Protein AF-A0A1G1F905-F1 (afdb_monomer)

Radius of gyration: 27.49 Å; Cα contacts (8 Å, |Δi|>4): 952; chains: 1; bounding box: 79×51×64 Å

Nearest PDB structures (foldseek):
  6ol1-assembly1_B  TM=7.745E-01  e=3.810E-12  Vibrio cholerae O1 biovar El Tor str. N16961
  5uld-assembly2_D  TM=7.539E-01  e=6.654E-12  Vibrio cholerae O1 biovar El Tor str. N16961
  3pjy-assembly1_A  TM=8.832E-01  e=7.327E-08  Sinorhizobium meliloti
  3m7a-assembly2_B  TM=9.192E-01  e=2.541E-07  Novosphingobium aromaticivorans DSM 12444
  4f35-assembly2_B  TM=6.837E-01  e=1.081E-10  Vibrio cholerae

pLDDT: mean 87.52, std 13.17, range [24.86, 98.5]

Foldseek 3Di:
DVQLVVLLVQLLCLAQPCDDPPDNRYNLNSLQSSLVSCCVVPLDPPVLLVVLFPPLLLLLQQLLLLLLLLCVVQCNVVVLLVVQLVPAFFLLSSLLSLLVVLLQVLLQRPLQSSLLVVLVSLLVQCVLLVADSVLSLLSNLQSLLLSNLQFCNNHSQSVVLCLVLVDQRVNSNVLRVVLSVVLSVLSSVLSCVVPVVRRVDGTRPDRGDDPDDDRNPVSNVLSVVLSVQLSVCSNVSHRSSVSSNVSSVSCVVRNPDPVVSSVVSGPVSVSSSSSSNSSSLVSCVSVCVLVVVVVVLDDQLPDDPLSVLLSLLVQLLVCLQVRNLNSSSSSCVVVCVLNVVDPLNSSSSSQSSSLSCLQWCSSDPSSVSSQVVCVVPDHQDRVNSNSRSNSSSVVSNVVSSVSSVVVVVVCVVPVVPPDPDPPPFWKKWKAAPPDPDDIAIATAPAEAADPVSVVCPCQVPDAADLRYKHKYFDPWFDKDKDAQQRPAAFKKKFFAAPQQFTADIDARHDHNDPDIDISVGTGGMIMIGHGPNVDDGGIGMDIHD

Sequence (545 aa):
MITALIIFIITYLFIGLRQIPRIRIDRPAGALVGAVLMVVFGVLTLDQAFQAIDMRTLLLLLGMMVITVYLRAAGFFELIADRMLSLSRTPLQLMAFIALTSGILSALFVNDTICLIYTPIILQIALRLNVNPVPYLLVLATSSNVGSVMTVTGNPQNMLIAVTSRISYLDFFSALAPVAFIGLAVCIAVVYLAYRRDLGQRAFSARPELPAYRVRKALLLKTLLVSAAVLLGFSFGHPYSLVAAAGATALMLIGRVRTERILNGVDWTLLLFFAGLFIVMHGVEESGLAAAVIARAGDLSQLSPAGQIAGLSLVSFVLSNLVSNVPAVMLLKPLVLSLGGHDILWLALAMSSTLAGNFTLIASVANLIVIQQARQRVQIGFMEYFRVGWLITILTLLLGILALLFQASPATAAEGGRSSSPDAHRSLIVTSTISTSPARYFRAVLLCDTDAVRARGLSGFRPLKRDEAALFTYERPEPAVFWMSTVTFPIDIVFVNEQGIVVRVYRDCRPGSKDLYPSGRPVKWVIETAAGSGIREGDKVTIGR

Mean predicted aligned error: 13.32 Å

Secondary structure (DSSP, 8-state):
-HHHHHHHHHHHHHHHSS-BTTB---HHHHHHHHHHHHHHTTSS-HHHHHHHS-HHHHHHHHHHHHHHHHHHHHTHHHHHHHHHHHH--SHHHHHHHHHHHHHHHHHHH-HHHHHHHHHHHHHHHHHHTTS-SHHHHHHHHHHHHHHHTTSGGGSHHHHHHHHHH---HHHHHHHHHHHHHHHHHHHHHHHHHHTHHHHTSPPPSSPPPPPP----HHHHHHHHHHHHHHHHHHHTT--HHHHHHHHHHHHHHHS-S-HHHHHTTS-HHHHHHHHHHHHHHHHHHHTTHHHHHHHHS--GGGS-HHHHHHHHHHHHHHHHHHH-HHHHHHHHHHHHHHTT--HHHHHHHHHHHHHHTTSSTTT-HHHHHHHHHHTTT----HHHHHHHHHHHHHHHHHHHHHHHHHHHHHHHHHTTTTS--TT---EEEEE-SSS-PPPEEEEEEEEE-SHHHHHHTTTTPPPPPTTEEEEEEEEEEEEEEEE-TT--S-EEEEEE-TTSBEEEEEEEEPTT---EEEEEEEEEEEEEEETT----TTPEEEE--

Structure (mmCIF, N/CA/C/O backbone):
data_AF-A0A1G1F905-F1
#
_entry.id   AF-A0A1G1F905-F1
#
loop_
_atom_site.group_PDB
_atom_site.id
_atom_site.type_symbol
_atom_site.label_atom_id
_atom_site.label_alt_id
_atom_site.label_comp_id
_atom_site.label_asym_id
_atom_site.label_entity_id
_atom_site.label_seq_id
_atom_site.pdbx_PDB_ins_code
_atom_site.Cartn_x
_atom_site.Cartn_y
_atom_site.Cartn_z
_atom_site.occupancy
_atom_site.B_iso_or_equiv
_atom_site.auth_seq_id
_atom_site.auth_comp_id
_atom_site.auth_asym_id
_atom_site.auth_atom_id
_atom_site.pdbx_PDB_model_num
ATOM 1 N N . MET A 1 1 ? 3.607 9.036 -28.006 1.00 84.19 1 MET A N 1
ATOM 2 C CA . MET A 1 1 ? 3.711 9.967 -26.857 1.00 84.19 1 MET A CA 1
ATOM 3 C C . MET A 1 1 ? 2.483 10.870 -26.671 1.00 84.19 1 MET A C 1
ATOM 5 O O . MET A 1 1 ? 1.807 10.705 -25.667 1.00 84.19 1 MET A O 1
ATOM 9 N N . ILE A 1 2 ? 2.147 11.792 -27.591 1.00 90.56 2 ILE A N 1
ATOM 10 C CA . ILE A 1 2 ? 1.043 12.768 -27.388 1.00 90.56 2 ILE A CA 1
ATOM 11 C C . ILE A 1 2 ? -0.315 12.082 -27.162 1.00 90.56 2 ILE A C 1
ATOM 13 O O . ILE A 1 2 ? -1.012 12.414 -26.210 1.00 90.56 2 ILE A O 1
ATOM 17 N N . THR A 1 3 ? -0.662 11.083 -27.978 1.00 91.50 3 THR A N 1
ATOM 18 C CA . THR A 1 3 ? -1.910 10.313 -27.828 1.00 91.50 3 THR A CA 1
ATOM 19 C C . THR A 1 3 ? -2.020 9.659 -26.450 1.00 91.50 3 THR A C 1
ATOM 21 O O . THR A 1 3 ? -3.037 9.801 -25.779 1.00 91.50 3 THR A O 1
ATOM 24 N N . ALA A 1 4 ? -0.943 9.018 -25.985 1.00 90.19 4 ALA A N 1
ATOM 25 C CA . ALA A 1 4 ? -0.883 8.400 -24.662 1.00 90.19 4 ALA A CA 1
ATOM 26 C C . ALA A 1 4 ? -1.035 9.434 -23.536 1.00 90.19 4 ALA A C 1
ATOM 28 O O . ALA A 1 4 ? -1.769 9.190 -22.586 1.00 90.19 4 ALA A O 1
ATOM 29 N N . LEU A 1 5 ? -0.408 10.611 -23.665 1.00 89.62 5 LEU A N 1
ATOM 30 C CA . LEU A 1 5 ? -0.557 11.713 -22.710 1.00 89.62 5 LEU A CA 1
ATOM 31 C C . LEU A 1 5 ? -2.004 12.223 -22.645 1.00 89.62 5 LEU A C 1
ATOM 33 O O . LEU A 1 5 ? -2.524 12.438 -21.555 1.00 89.62 5 LEU A O 1
ATOM 37 N N . ILE A 1 6 ? -2.667 12.393 -23.792 1.00 92.31 6 ILE A N 1
ATOM 38 C CA . ILE A 1 6 ? -4.070 12.825 -23.849 1.00 92.31 6 ILE A CA 1
ATOM 39 C C . ILE A 1 6 ? -4.972 11.785 -23.178 1.00 92.31 6 ILE A C 1
ATOM 41 O O . ILE A 1 6 ? -5.765 12.141 -22.307 1.00 92.31 6 ILE A O 1
ATOM 45 N N . ILE A 1 7 ? -4.825 10.503 -23.530 1.00 92.69 7 ILE A N 1
ATOM 46 C CA . ILE A 1 7 ? -5.609 9.413 -22.930 1.00 92.69 7 ILE A CA 1
ATOM 47 C C . ILE A 1 7 ? -5.352 9.338 -21.426 1.00 92.69 7 ILE A C 1
ATOM 49 O O . ILE A 1 7 ? -6.298 9.214 -20.652 1.00 92.69 7 ILE A O 1
ATOM 53 N N . PHE A 1 8 ? -4.097 9.468 -21.000 1.00 88.81 8 PHE A N 1
ATOM 54 C CA . PHE A 1 8 ? -3.720 9.513 -19.594 1.00 88.81 8 PHE A CA 1
ATOM 55 C C . PHE A 1 8 ? -4.430 10.659 -18.864 1.00 88.81 8 PHE A C 1
ATOM 57 O O . PHE A 1 8 ? -5.145 10.407 -17.899 1.00 88.81 8 PHE A O 1
ATOM 64 N N . ILE A 1 9 ? -4.333 11.897 -19.359 1.00 87.38 9 ILE A N 1
ATOM 65 C CA . ILE A 1 9 ? -5.000 13.062 -18.754 1.00 87.38 9 ILE A CA 1
ATOM 66 C C . ILE A 1 9 ? -6.515 12.847 -18.670 1.00 87.38 9 ILE A C 1
ATOM 68 O O . ILE A 1 9 ? -7.103 13.077 -17.616 1.00 87.38 9 ILE A O 1
ATOM 72 N N . ILE A 1 10 ? -7.147 12.363 -19.743 1.00 86.69 10 ILE A N 1
ATOM 73 C CA . ILE A 1 10 ? -8.588 12.068 -19.773 1.00 86.69 10 ILE A CA 1
ATOM 74 C C . ILE A 1 10 ? -8.953 11.003 -18.731 1.00 86.69 10 ILE A C 1
ATOM 76 O O . ILE A 1 10 ? -9.917 11.166 -17.985 1.00 86.69 10 ILE A O 1
ATOM 80 N N . THR A 1 11 ? -8.162 9.935 -18.639 1.00 87.38 11 THR A N 1
ATOM 81 C CA . THR A 1 11 ? -8.358 8.848 -17.671 1.00 87.38 11 THR A CA 1
ATOM 82 C C . THR A 1 11 ? -8.300 9.377 -16.240 1.00 87.38 11 THR A C 1
ATOM 84 O O . THR A 1 11 ? -9.202 9.114 -15.446 1.00 87.38 11 THR A O 1
ATOM 87 N N . TYR A 1 12 ? -7.292 10.188 -15.909 1.00 79.56 12 TYR A N 1
ATOM 88 C CA . TYR A 1 12 ? -7.161 10.786 -14.577 1.00 79.56 12 TYR A CA 1
ATOM 89 C C . TYR A 1 12 ? -8.226 11.826 -14.278 1.00 79.56 12 TYR A C 1
ATOM 91 O O . TYR A 1 12 ? -8.676 11.924 -13.136 1.00 79.56 12 TYR A O 1
ATOM 99 N N . LEU A 1 13 ? -8.683 12.556 -15.293 1.00 78.31 13 LEU A N 1
ATOM 100 C CA . LEU A 1 13 ? -9.821 13.448 -15.158 1.00 78.31 13 LEU A CA 1
ATOM 101 C C . LEU A 1 13 ? -11.080 12.654 -14.776 1.00 78.31 13 LEU A C 1
ATOM 103 O O . LEU A 1 13 ? -11.775 13.053 -13.847 1.00 78.31 13 LEU A O 1
ATOM 107 N N . PHE A 1 14 ? -11.340 11.500 -15.402 1.00 78.31 14 PHE A N 1
ATOM 108 C CA . PHE A 1 14 ? -12.457 10.622 -15.022 1.00 78.31 14 PHE A CA 1
ATOM 109 C C . PHE A 1 14 ? -12.294 9.994 -13.630 1.00 78.31 14 PHE A C 1
ATOM 111 O O . PHE A 1 14 ? -13.273 9.881 -12.896 1.00 78.31 14 PHE A O 1
ATOM 118 N N . ILE A 1 15 ? -11.077 9.605 -13.238 1.00 75.25 15 ILE A N 1
ATOM 119 C CA . ILE A 1 15 ? -10.806 9.041 -11.903 1.00 75.25 15 ILE A CA 1
ATOM 120 C C . ILE A 1 15 ? -10.964 10.113 -10.805 1.00 75.25 15 ILE A C 1
ATOM 122 O O . ILE A 1 15 ? -11.491 9.832 -9.721 1.00 75.25 15 ILE A O 1
ATOM 126 N N . GLY A 1 16 ? -10.500 11.337 -11.075 1.00 62.69 16 GLY A N 1
ATOM 127 C CA . GLY A 1 16 ? -10.482 12.459 -10.136 1.00 62.69 16 GLY A CA 1
ATOM 128 C C . GLY A 1 16 ? -11.819 13.195 -10.013 1.00 62.69 16 GLY A C 1
ATOM 129 O O . GLY A 1 16 ? -12.231 13.541 -8.901 1.00 62.69 16 GLY A O 1
ATOM 130 N N . LEU A 1 17 ? -12.534 13.407 -11.125 1.00 61.47 17 LEU A N 1
ATOM 131 C CA . LEU A 1 17 ? -13.851 14.042 -11.129 1.00 61.47 17 LEU A CA 1
ATOM 132 C C . LEU A 1 17 ? -14.905 13.051 -10.628 1.00 61.47 17 LEU A C 1
ATOM 134 O O . LEU A 1 17 ? -15.415 12.201 -11.355 1.00 61.47 17 LEU A O 1
ATOM 138 N N . ARG A 1 18 ? -15.266 13.186 -9.350 1.00 53.00 18 ARG A N 1
ATOM 139 C CA . ARG A 1 18 ? -16.407 12.485 -8.754 1.00 53.00 18 ARG A CA 1
ATOM 140 C C . ARG A 1 18 ? -17.694 12.930 -9.450 1.00 53.00 18 ARG A C 1
ATOM 142 O O . ARG A 1 18 ? -18.274 13.933 -9.052 1.00 53.00 18 ARG A O 1
ATOM 149 N N . GLN A 1 19 ? -18.139 12.126 -10.415 1.00 48.88 19 GLN A N 1
ATOM 150 C CA . GLN A 1 19 ? -19.390 12.275 -11.161 1.00 48.88 19 GLN A CA 1
ATOM 151 C C . GLN A 1 19 ? -19.404 13.515 -12.064 1.00 48.88 19 GLN A C 1
ATOM 153 O O . GLN A 1 19 ? -19.655 14.636 -11.627 1.00 48.88 19 GLN A O 1
ATOM 158 N N . ILE A 1 20 ? -19.228 13.300 -13.368 1.00 47.84 20 ILE A N 1
ATOM 159 C CA . ILE A 1 20 ? -19.695 14.278 -14.351 1.00 47.84 20 ILE A CA 1
ATOM 160 C C . ILE A 1 20 ? -21.226 14.317 -14.208 1.00 47.84 20 ILE A C 1
ATOM 162 O O . ILE A 1 20 ? -21.847 13.256 -14.285 1.00 47.84 20 ILE A O 1
ATOM 166 N N . PRO A 1 21 ? -21.869 15.488 -14.029 1.00 45.28 21 PRO A N 1
ATOM 167 C CA . PRO A 1 21 ? -23.308 15.586 -13.748 1.00 45.28 21 PRO A CA 1
ATOM 168 C C . PRO A 1 21 ? -24.217 14.844 -14.744 1.00 45.28 21 PRO A C 1
ATOM 170 O O . PRO A 1 21 ? -25.361 14.534 -14.425 1.00 45.28 21 PRO A O 1
ATOM 173 N N . ARG A 1 22 ? -23.710 14.550 -15.950 1.00 51.06 22 ARG A N 1
ATOM 174 C CA . ARG A 1 22 ? -24.409 13.829 -17.024 1.00 51.06 22 ARG A CA 1
ATOM 175 C C . ARG A 1 22 ? -23.928 12.393 -17.272 1.00 51.06 22 ARG A C 1
ATOM 177 O O . ARG A 1 22 ? -24.614 11.671 -17.983 1.00 51.06 22 ARG A O 1
ATOM 184 N N . ILE A 1 23 ? -22.797 11.958 -16.706 1.00 54.34 23 ILE A N 1
ATOM 185 C CA . ILE A 1 23 ? -22.231 10.621 -16.948 1.00 54.34 23 ILE A CA 1
ATOM 186 C C . ILE A 1 23 ? -21.838 9.987 -15.607 1.00 54.34 23 ILE A C 1
ATOM 188 O O . ILE A 1 23 ? -20.928 10.457 -14.923 1.00 54.34 23 ILE A O 1
ATOM 192 N N . ARG A 1 24 ? -22.519 8.899 -15.225 1.00 55.66 24 ARG A N 1
ATOM 193 C CA . ARG A 1 24 ? -22.235 8.134 -13.997 1.00 55.66 24 ARG A CA 1
ATOM 194 C C . ARG A 1 24 ? -21.027 7.205 -14.192 1.00 55.66 24 ARG A C 1
ATOM 196 O O . ARG A 1 24 ? -21.175 5.993 -14.131 1.00 55.66 24 ARG A O 1
ATOM 203 N N . ILE A 1 25 ? -19.852 7.771 -14.457 1.00 58.34 25 ILE A N 1
ATOM 204 C CA . ILE A 1 25 ? -18.585 7.026 -14.452 1.00 58.34 25 ILE A CA 1
ATOM 205 C C . ILE A 1 25 ? -18.051 7.010 -13.018 1.00 58.34 25 ILE A C 1
ATOM 207 O O . ILE A 1 25 ? -17.854 8.062 -12.405 1.00 58.34 25 ILE A O 1
ATOM 211 N N . ASP A 1 26 ? -17.859 5.814 -12.470 1.00 66.12 26 ASP A N 1
ATOM 212 C CA . ASP A 1 26 ? -17.076 5.593 -11.261 1.00 66.12 26 ASP A CA 1
ATOM 213 C C . ASP A 1 26 ? -15.587 5.395 -11.613 1.00 66.12 26 ASP A C 1
ATOM 215 O O . ASP A 1 26 ? -15.198 5.293 -12.778 1.00 66.12 26 ASP A O 1
ATOM 219 N N . ARG A 1 27 ? -14.709 5.395 -10.604 1.00 70.50 27 ARG A N 1
ATOM 220 C CA . ARG A 1 27 ? -13.247 5.301 -10.815 1.00 70.50 27 ARG A CA 1
ATOM 221 C C . ARG A 1 27 ? -12.799 4.089 -11.651 1.00 70.50 27 ARG A C 1
ATOM 223 O O . ARG A 1 27 ? -11.960 4.281 -12.529 1.00 70.50 27 ARG A O 1
ATOM 230 N N . PRO A 1 28 ? -13.328 2.873 -11.420 1.00 74.38 28 PRO A N 1
ATOM 231 C CA . PRO A 1 28 ? -13.036 1.697 -12.239 1.00 74.38 28 PRO A CA 1
ATOM 232 C C . PRO A 1 28 ? -13.419 1.894 -13.695 1.00 74.38 28 PRO A C 1
ATOM 234 O O . PRO A 1 28 ? -12.600 1.606 -14.563 1.00 74.38 28 PRO A O 1
ATOM 237 N N . ALA A 1 29 ? -14.611 2.435 -13.973 1.00 80.06 29 ALA A N 1
ATOM 238 C CA . ALA A 1 29 ? -15.016 2.725 -15.341 1.00 80.06 29 ALA A CA 1
ATOM 239 C C . ALA A 1 29 ? -14.062 3.730 -16.006 1.00 80.06 29 ALA A C 1
ATOM 241 O O . ALA A 1 29 ? -13.702 3.540 -17.163 1.00 80.06 29 ALA A O 1
ATOM 242 N N . GLY A 1 30 ? -13.573 4.737 -15.271 1.00 84.56 30 GLY A N 1
ATOM 243 C CA . GLY A 1 30 ? -12.547 5.663 -15.763 1.00 84.56 30 GLY A CA 1
ATOM 244 C C . GLY A 1 30 ? -11.257 4.955 -16.195 1.00 84.56 30 GLY A C 1
ATOM 245 O O . GLY A 1 30 ? -10.792 5.163 -17.315 1.00 84.56 30 GLY A O 1
ATOM 246 N N . ALA A 1 31 ? -10.712 4.075 -15.347 1.00 87.06 31 ALA A N 1
ATOM 247 C CA . ALA A 1 31 ? -9.513 3.294 -15.669 1.00 87.06 31 ALA A CA 1
ATOM 248 C C . ALA A 1 31 ? -9.731 2.330 -16.848 1.00 87.06 31 ALA A C 1
ATOM 250 O O . ALA A 1 31 ? -8.860 2.204 -17.707 1.00 87.06 31 ALA A O 1
ATOM 251 N N . LEU A 1 32 ? -10.902 1.689 -16.926 1.00 90.69 32 LEU A N 1
ATOM 252 C CA . LEU A 1 32 ? -11.249 0.779 -18.019 1.00 90.69 32 LEU A CA 1
ATOM 253 C C . LEU A 1 32 ? -11.389 1.518 -19.355 1.00 90.69 32 LEU A C 1
ATOM 255 O O . LEU A 1 32 ? -10.884 1.051 -20.371 1.00 90.69 32 LEU A O 1
ATOM 259 N N . VAL A 1 33 ? -12.033 2.690 -19.350 1.00 91.38 33 VAL A N 1
ATOM 260 C CA . VAL A 1 33 ? -12.119 3.566 -20.526 1.00 91.38 33 VAL A CA 1
ATOM 261 C C . VAL A 1 33 ? -10.716 3.942 -20.987 1.00 91.38 33 VAL A C 1
ATOM 263 O O . VAL A 1 33 ? -10.409 3.780 -22.163 1.00 91.38 33 VAL A O 1
ATOM 266 N N . GLY A 1 34 ? -9.840 4.357 -20.071 1.00 92.75 34 GLY A N 1
ATOM 267 C CA . GLY A 1 34 ? -8.437 4.624 -20.383 1.00 92.75 34 GLY A CA 1
ATOM 268 C C . GLY A 1 34 ? -7.737 3.440 -21.049 1.00 92.75 34 GLY A C 1
ATOM 269 O O . GLY A 1 34 ? -7.110 3.605 -22.093 1.00 92.75 34 GLY A O 1
ATOM 270 N N . ALA A 1 35 ? -7.884 2.241 -20.482 1.00 94.25 35 ALA A N 1
ATOM 271 C CA . ALA A 1 35 ? -7.287 1.018 -21.011 1.00 94.25 35 ALA A CA 1
ATOM 272 C C . ALA A 1 35 ? -7.772 0.700 -22.433 1.00 94.25 35 ALA A C 1
ATOM 274 O O . ALA A 1 35 ? -6.964 0.430 -23.320 1.00 94.25 35 ALA A O 1
ATOM 275 N N . VAL A 1 36 ? -9.083 0.794 -22.670 1.00 95.19 36 VAL A N 1
ATOM 276 C CA . VAL A 1 36 ? -9.675 0.583 -23.998 1.00 95.19 36 VAL A CA 1
ATOM 277 C C . VAL A 1 36 ? -9.174 1.634 -24.986 1.00 95.19 36 VAL A C 1
ATOM 279 O O . VAL A 1 36 ? -8.802 1.284 -26.102 1.00 95.19 36 VAL A O 1
ATOM 282 N N . LEU A 1 37 ? -9.100 2.907 -24.587 1.00 95.56 37 LEU A N 1
ATOM 283 C CA . LEU A 1 37 ? -8.584 3.976 -25.443 1.00 95.56 37 LEU A CA 1
ATOM 284 C C . LEU A 1 37 ? -7.110 3.749 -25.811 1.00 95.56 37 LEU A C 1
ATOM 286 O O . LEU A 1 37 ? -6.746 3.977 -26.962 1.00 95.56 37 LEU A O 1
ATOM 290 N N . MET A 1 38 ? -6.274 3.256 -24.888 1.00 96.25 38 MET A N 1
ATOM 291 C CA . MET A 1 38 ? -4.876 2.921 -25.202 1.00 96.25 38 MET A CA 1
ATOM 292 C C . MET A 1 38 ? -4.774 1.886 -26.330 1.00 96.25 38 MET A C 1
ATOM 294 O O . MET A 1 38 ? -3.901 2.009 -27.188 1.00 96.25 38 MET A O 1
ATOM 298 N N . VAL A 1 39 ? -5.686 0.911 -26.374 1.00 96.25 39 VAL A N 1
ATOM 299 C CA . VAL A 1 39 ? -5.715 -0.113 -27.431 1.00 96.25 39 VAL A CA 1
ATOM 300 C C . VAL A 1 39 ? -6.341 0.422 -28.721 1.00 96.25 39 VAL A C 1
ATOM 302 O O . VAL A 1 39 ? -5.763 0.287 -29.795 1.00 96.25 39 VAL A O 1
ATOM 305 N N . VAL A 1 40 ? -7.501 1.081 -28.633 1.00 96.75 40 VAL A N 1
ATOM 306 C CA . VAL A 1 40 ? -8.249 1.590 -29.799 1.00 96.75 40 VAL A CA 1
ATOM 307 C C . VAL A 1 40 ? -7.441 2.613 -30.598 1.00 96.75 40 VAL A C 1
ATOM 309 O O . VAL A 1 40 ? -7.489 2.610 -31.824 1.00 96.75 40 VAL A O 1
ATOM 312 N N . PHE A 1 41 ? -6.673 3.471 -29.922 1.00 95.25 41 PHE A N 1
ATOM 313 C CA . PHE A 1 41 ? -5.823 4.469 -30.576 1.00 95.25 41 PHE A CA 1
ATOM 314 C C . PHE A 1 41 ? -4.419 3.951 -30.929 1.00 95.25 41 PHE A C 1
ATOM 316 O O . PHE A 1 41 ? -3.561 4.743 -31.319 1.00 95.25 41 PHE A O 1
ATOM 323 N N . GLY A 1 42 ? -4.171 2.644 -30.791 1.00 93.19 42 GLY A N 1
ATOM 324 C CA . GLY A 1 42 ? -2.917 2.005 -31.190 1.00 93.19 42 GLY A CA 1
ATOM 325 C C . GLY A 1 42 ? -1.702 2.415 -30.356 1.00 93.19 42 GLY A C 1
ATOM 326 O O . GLY A 1 42 ? -0.578 2.306 -30.838 1.00 93.19 42 GLY A O 1
ATOM 327 N N . VAL A 1 43 ? -1.904 2.903 -29.123 1.00 94.44 43 VAL A N 1
ATOM 328 C CA . VAL A 1 43 ? -0.794 3.110 -28.173 1.00 94.44 43 VAL A CA 1
ATOM 329 C C . VAL A 1 43 ? -0.254 1.759 -27.712 1.00 94.44 43 VAL A C 1
ATOM 331 O O . VAL A 1 43 ? 0.954 1.602 -27.577 1.00 94.44 43 VAL A O 1
ATOM 334 N N . LEU A 1 44 ? -1.149 0.791 -27.507 1.00 95.25 44 LEU A N 1
ATOM 335 C CA . LEU A 1 44 ? -0.828 -0.601 -27.219 1.00 95.25 44 LEU A CA 1
ATOM 336 C C . LEU A 1 44 ? -1.573 -1.524 -28.183 1.00 95.25 44 LEU A C 1
ATOM 338 O O . LEU A 1 44 ? -2.702 -1.250 -28.586 1.00 95.25 44 LEU A O 1
ATOM 342 N N . THR A 1 45 ? -0.969 -2.664 -28.493 1.00 95.69 45 THR A N 1
ATOM 343 C CA . THR A 1 45 ? -1.700 -3.811 -29.046 1.00 95.69 45 THR A CA 1
ATOM 344 C C . THR A 1 45 ? -2.543 -4.484 -27.958 1.00 95.69 45 THR A C 1
ATOM 346 O O . THR A 1 45 ? -2.281 -4.328 -26.763 1.00 95.69 45 THR A O 1
ATOM 349 N N . LEU A 1 46 ? -3.553 -5.265 -28.354 1.00 94.62 46 LEU A N 1
ATOM 350 C CA . LEU A 1 46 ? -4.370 -6.022 -27.399 1.00 94.62 46 LEU A CA 1
ATOM 351 C C . LEU A 1 46 ? -3.525 -7.024 -26.588 1.00 94.62 46 LEU A C 1
ATOM 353 O O . LEU A 1 46 ? -3.723 -7.155 -25.382 1.00 94.62 46 LEU A O 1
ATOM 357 N N . ASP A 1 47 ? -2.538 -7.664 -27.220 1.00 94.75 47 ASP A N 1
ATOM 358 C CA . ASP A 1 47 ? -1.630 -8.597 -26.545 1.00 94.75 47 ASP A CA 1
ATOM 359 C C . ASP A 1 47 ? -0.735 -7.887 -25.524 1.00 94.75 47 ASP A C 1
ATOM 361 O O . ASP A 1 47 ? -0.593 -8.365 -24.398 1.00 94.75 47 ASP A O 1
ATOM 365 N N . GLN A 1 48 ? -0.189 -6.714 -25.869 1.00 93.25 48 GLN A N 1
ATOM 366 C CA . GLN A 1 48 ? 0.551 -5.881 -24.912 1.00 93.25 48 GLN A CA 1
ATOM 367 C C . GLN A 1 48 ? -0.339 -5.447 -23.744 1.00 93.25 48 GLN A C 1
ATOM 369 O O . GLN A 1 48 ? 0.105 -5.460 -22.600 1.00 93.25 48 GLN A O 1
ATOM 374 N N . ALA A 1 49 ? -1.607 -5.110 -23.999 1.00 94.00 49 ALA A N 1
ATOM 375 C CA . ALA A 1 49 ? -2.545 -4.775 -22.934 1.00 94.00 49 ALA A CA 1
ATOM 376 C C . ALA A 1 49 ? -2.795 -5.966 -21.991 1.00 94.00 49 ALA A C 1
ATOM 378 O O . ALA A 1 49 ? -2.786 -5.788 -20.776 1.00 94.00 49 ALA A O 1
ATOM 379 N N . PHE A 1 50 ? -2.952 -7.191 -22.503 1.00 92.94 50 PHE A N 1
ATOM 380 C CA . PHE A 1 50 ? -3.070 -8.369 -21.636 1.00 92.94 50 PHE A CA 1
ATOM 381 C C . PHE A 1 50 ? -1.789 -8.653 -20.845 1.00 92.94 50 PHE A C 1
ATOM 383 O O . PHE A 1 50 ? -1.870 -8.983 -19.662 1.00 92.94 50 PHE A O 1
ATOM 390 N N . GLN A 1 51 ? -0.618 -8.486 -21.464 1.00 91.81 51 GLN A N 1
ATOM 391 C CA . GLN A 1 51 ? 0.679 -8.660 -20.800 1.00 91.81 51 GLN A CA 1
ATOM 392 C C . GLN A 1 51 ? 0.962 -7.582 -19.746 1.00 91.81 51 GLN A C 1
ATOM 394 O O . GLN A 1 51 ? 1.668 -7.851 -18.776 1.00 91.81 51 GLN A O 1
ATOM 399 N N . ALA A 1 52 ? 0.386 -6.387 -19.902 1.00 91.19 52 ALA A N 1
ATOM 400 C CA . ALA A 1 52 ? 0.520 -5.297 -18.941 1.00 91.19 52 ALA A CA 1
ATOM 401 C C . ALA A 1 52 ? -0.108 -5.622 -17.578 1.00 91.19 52 ALA A C 1
ATOM 403 O O . ALA A 1 52 ? 0.307 -5.064 -16.562 1.00 91.19 52 ALA A O 1
ATOM 404 N N . ILE A 1 53 ? -1.116 -6.499 -17.534 1.00 93.00 53 ILE A N 1
ATOM 405 C CA . ILE A 1 53 ? -1.837 -6.819 -16.301 1.00 93.00 53 ILE A CA 1
ATOM 406 C C . ILE A 1 53 ? -0.971 -7.714 -15.404 1.00 93.00 53 ILE A C 1
ATOM 408 O O . ILE A 1 53 ? -0.785 -8.902 -15.672 1.00 93.00 53 ILE A O 1
ATOM 412 N N . ASP A 1 54 ? -0.513 -7.175 -14.271 1.00 89.44 54 ASP A N 1
ATOM 413 C CA . ASP A 1 54 ? 0.207 -7.960 -13.268 1.00 89.44 54 ASP A CA 1
ATOM 414 C C . ASP A 1 54 ? -0.741 -8.894 -12.494 1.00 89.44 54 ASP A C 1
ATOM 416 O O . ASP A 1 54 ? -1.307 -8.562 -11.444 1.00 89.44 54 ASP A O 1
ATOM 420 N N . MET A 1 55 ? -0.872 -10.117 -13.010 1.00 92.38 55 MET A N 1
ATOM 421 C CA . MET A 1 55 ? -1.679 -11.176 -12.404 1.00 92.38 55 MET A CA 1
ATOM 422 C C . MET A 1 55 ? -1.171 -11.614 -11.028 1.00 92.38 55 MET A C 1
ATOM 424 O O . MET A 1 55 ? -1.960 -12.116 -10.229 1.00 92.38 55 MET A O 1
ATOM 428 N N . ARG A 1 56 ? 0.118 -11.428 -10.706 1.00 92.38 56 ARG A N 1
ATOM 429 C CA . ARG A 1 56 ? 0.643 -11.774 -9.375 1.00 92.38 56 ARG A CA 1
ATOM 430 C C . ARG A 1 56 ? 0.099 -10.794 -8.345 1.00 92.38 56 ARG A C 1
ATOM 432 O O . ARG A 1 56 ? -0.395 -11.226 -7.304 1.00 92.38 56 ARG A O 1
ATOM 439 N N . THR A 1 57 ? 0.126 -9.504 -8.663 1.00 91.69 57 THR A N 1
ATOM 440 C CA . THR A 1 57 ? -0.428 -8.459 -7.797 1.00 91.69 57 THR A CA 1
ATOM 441 C C . THR A 1 57 ? -1.950 -8.599 -7.656 1.00 91.69 57 THR A C 1
ATOM 443 O O . THR A 1 57 ? -2.457 -8.572 -6.534 1.00 91.69 57 THR A O 1
ATOM 446 N N . LEU A 1 58 ? -2.688 -8.855 -8.747 1.00 93.75 58 LEU A N 1
ATOM 447 C CA . LEU A 1 58 ? -4.142 -9.090 -8.674 1.00 93.75 58 LEU A CA 1
ATOM 448 C C . LEU A 1 58 ? -4.508 -10.342 -7.866 1.00 93.75 58 LEU A C 1
ATOM 450 O O . LEU A 1 58 ? -5.454 -10.308 -7.080 1.00 93.75 58 LEU A O 1
ATOM 454 N N . LEU A 1 59 ? -3.760 -11.438 -8.023 1.00 95.38 59 LEU A N 1
ATOM 455 C CA . LEU A 1 59 ? -4.001 -12.672 -7.273 1.00 95.38 59 LEU A CA 1
ATOM 456 C C . LEU A 1 59 ? -3.708 -12.495 -5.775 1.00 95.38 59 LEU A C 1
ATOM 458 O O . LEU A 1 59 ? -4.461 -13.001 -4.941 1.00 95.38 59 LEU A O 1
ATOM 462 N N . LEU A 1 60 ? -2.658 -11.741 -5.429 1.00 94.38 60 LEU A N 1
ATOM 463 C CA . LEU A 1 60 ? -2.370 -11.354 -4.047 1.00 94.38 60 LEU A CA 1
ATOM 464 C C . LEU A 1 60 ? -3.514 -10.514 -3.458 1.00 94.38 60 LEU A C 1
ATOM 466 O O . LEU A 1 60 ? -4.016 -10.847 -2.384 1.00 94.38 60 LEU A O 1
ATOM 470 N N . LEU A 1 61 ? -3.972 -9.481 -4.175 1.00 93.50 61 LEU A N 1
ATOM 471 C CA . LEU A 1 61 ? -5.105 -8.648 -3.758 1.00 93.50 61 LEU A CA 1
ATOM 472 C C . LEU A 1 61 ? -6.366 -9.484 -3.525 1.00 93.50 61 LEU A C 1
ATOM 474 O O . LEU A 1 61 ? -6.976 -9.383 -2.461 1.00 93.50 61 LEU A O 1
ATOM 478 N N . LEU A 1 62 ? -6.726 -10.347 -4.479 1.00 95.69 62 LEU A N 1
ATOM 479 C CA . LEU A 1 62 ? -7.888 -11.228 -4.374 1.00 95.69 62 LEU A CA 1
ATOM 480 C C . LEU A 1 62 ? -7.793 -12.147 -3.148 1.00 95.69 62 LEU A C 1
ATOM 482 O O . LEU A 1 62 ? -8.756 -12.258 -2.387 1.00 95.69 62 LEU A O 1
ATOM 486 N N . GLY A 1 63 ? -6.635 -12.777 -2.927 1.00 96.25 63 GLY A N 1
ATOM 487 C CA . GLY A 1 63 ? -6.413 -13.651 -1.775 1.00 96.25 63 GLY A CA 1
ATOM 488 C C . GLY A 1 63 ? -6.607 -12.916 -0.447 1.00 96.25 63 GLY A C 1
ATOM 489 O O . GLY A 1 63 ? -7.349 -13.381 0.423 1.00 96.25 63 GLY A O 1
ATOM 490 N N . MET A 1 64 ? -6.019 -11.723 -0.321 1.00 95.38 64 MET A N 1
ATOM 491 C CA . MET A 1 64 ? -6.170 -10.887 0.872 1.00 95.38 64 MET A CA 1
ATOM 492 C C . MET A 1 64 ? -7.614 -10.411 1.070 1.00 95.38 64 MET A C 1
ATOM 494 O O . MET A 1 64 ? -8.123 -10.480 2.186 1.00 95.38 64 MET A O 1
ATOM 498 N N . MET A 1 65 ? -8.319 -10.008 0.007 1.00 94.50 65 MET A N 1
ATOM 499 C CA . MET A 1 65 ? -9.734 -9.621 0.088 1.00 94.50 65 MET A CA 1
ATOM 500 C C . MET A 1 65 ? -10.610 -10.765 0.598 1.00 94.50 65 MET A C 1
ATOM 502 O O . MET A 1 65 ? -11.427 -10.554 1.494 1.00 94.50 65 MET A O 1
ATOM 506 N N . VAL A 1 66 ? -10.426 -11.986 0.083 1.00 96.38 66 VAL A N 1
ATOM 507 C CA . VAL A 1 66 ? -11.183 -13.162 0.541 1.00 96.38 66 VAL A CA 1
ATOM 508 C C . VAL A 1 66 ? -10.936 -13.421 2.029 1.00 96.38 66 VAL A C 1
ATOM 510 O O . VAL A 1 66 ? -11.896 -13.598 2.784 1.00 96.38 66 VAL A O 1
ATOM 513 N N . ILE A 1 67 ? -9.677 -13.387 2.478 1.00 96.50 67 ILE A N 1
ATOM 514 C CA . ILE A 1 67 ? -9.319 -13.540 3.899 1.00 96.50 67 ILE A CA 1
ATOM 515 C C . ILE A 1 67 ? -10.022 -12.471 4.750 1.00 96.50 67 ILE A C 1
ATOM 517 O O . ILE A 1 67 ? -10.644 -12.788 5.771 1.00 96.50 67 ILE A O 1
ATOM 521 N N . THR A 1 68 ? -10.001 -11.213 4.310 1.00 94.81 68 THR A N 1
ATOM 522 C CA . THR A 1 68 ? -10.637 -10.105 5.029 1.00 94.81 68 THR A CA 1
ATOM 523 C C . THR A 1 68 ? -12.163 -10.234 5.079 1.00 94.81 68 THR A C 1
ATOM 525 O O . THR A 1 68 ? -12.776 -9.979 6.122 1.00 94.81 68 THR A O 1
ATOM 528 N N . VAL A 1 69 ? -12.803 -10.714 4.008 1.00 94.94 69 VAL A N 1
ATOM 529 C CA . VAL A 1 69 ? -14.244 -11.022 3.999 1.00 94.94 69 VAL A CA 1
ATOM 530 C C . VAL A 1 69 ? -14.574 -12.135 4.995 1.00 94.94 69 VAL A C 1
ATOM 532 O O . VAL A 1 69 ? -15.576 -12.041 5.708 1.00 94.94 69 VAL A O 1
ATOM 535 N N . TYR A 1 70 ? -13.726 -13.159 5.114 1.00 96.38 70 TYR A N 1
ATOM 536 C CA . TYR A 1 70 ? -13.886 -14.202 6.129 1.00 96.38 70 TYR A CA 1
ATOM 537 C C . TYR A 1 70 ? -13.753 -13.666 7.558 1.00 96.38 70 TYR A C 1
ATOM 539 O O . TYR A 1 70 ? -14.531 -14.074 8.425 1.00 96.38 70 TYR A O 1
ATOM 547 N N . LEU A 1 71 ? -12.822 -12.741 7.817 1.00 95.38 71 LEU A N 1
ATOM 548 C CA . LEU A 1 71 ? -12.699 -12.074 9.122 1.00 95.38 71 LEU A CA 1
ATOM 549 C C . LEU A 1 71 ? -13.966 -11.290 9.460 1.00 95.38 71 LEU A C 1
ATOM 551 O O . LEU A 1 71 ? -14.506 -11.416 10.563 1.00 95.38 71 LEU A O 1
ATOM 555 N N . ARG A 1 72 ? -14.495 -10.546 8.485 1.00 92.94 72 ARG A N 1
ATOM 556 C CA . ARG A 1 72 ? -15.761 -9.824 8.630 1.00 92.94 72 ARG A CA 1
ATOM 557 C C . ARG A 1 72 ? -16.925 -10.776 8.901 1.00 92.94 72 ARG A C 1
ATOM 559 O O . ARG A 1 72 ? -17.672 -10.578 9.851 1.00 92.94 72 ARG A O 1
ATOM 566 N N . ALA A 1 73 ? -17.050 -11.858 8.134 1.00 93.06 73 ALA A N 1
ATOM 567 C CA . ALA A 1 73 ? -18.093 -12.866 8.330 1.00 93.06 73 ALA A CA 1
ATOM 568 C C . ALA A 1 73 ? -17.990 -13.599 9.684 1.00 93.06 73 ALA A C 1
ATOM 570 O O . ALA A 1 73 ? -18.977 -14.178 10.154 1.00 93.06 73 ALA A O 1
ATOM 571 N N . ALA A 1 74 ? -16.807 -13.599 10.304 1.00 95.00 74 ALA A N 1
ATOM 572 C CA . ALA A 1 74 ? -16.571 -14.151 11.631 1.00 95.00 74 ALA A CA 1
ATOM 573 C C . ALA A 1 74 ? -16.927 -13.187 12.781 1.00 95.00 74 ALA A C 1
ATOM 575 O O . ALA A 1 74 ? -17.034 -13.649 13.921 1.00 95.00 74 ALA A O 1
ATOM 576 N N . GLY A 1 75 ? -17.136 -11.896 12.498 1.00 93.00 75 GLY A N 1
ATOM 577 C CA . GLY A 1 75 ? -17.381 -10.845 13.494 1.00 93.00 75 GLY A CA 1
ATOM 578 C C . GLY A 1 75 ? -16.105 -10.291 14.139 1.00 93.00 75 GLY A C 1
ATOM 579 O O . GLY A 1 75 ? -16.139 -9.841 15.284 1.00 93.00 75 GLY A O 1
ATOM 580 N N . PHE A 1 76 ? -14.958 -10.395 13.455 1.00 94.81 76 PHE A N 1
ATOM 581 C CA . PHE A 1 76 ? -13.652 -9.975 13.978 1.00 94.81 76 PHE A CA 1
ATOM 582 C C . PHE A 1 76 ? -13.561 -8.463 14.220 1.00 94.81 76 PHE A C 1
ATOM 584 O O . PHE A 1 76 ? -13.073 -8.033 15.263 1.00 94.81 76 PHE A O 1
ATOM 591 N N . PHE A 1 77 ? -14.036 -7.652 13.274 1.00 91.25 77 PHE A N 1
ATOM 592 C CA . PHE A 1 77 ? -13.900 -6.197 13.348 1.00 91.25 77 PHE A CA 1
ATOM 593 C C . PHE A 1 77 ? -14.812 -5.594 14.419 1.00 91.25 77 PHE A C 1
ATOM 595 O O . PHE A 1 77 ? -14.387 -4.713 15.161 1.00 91.25 77 PHE A O 1
ATOM 602 N N . GLU A 1 78 ? -16.026 -6.124 14.570 1.00 90.00 78 GLU A N 1
ATOM 603 C CA . GLU A 1 78 ? -16.934 -5.771 15.658 1.00 90.00 78 GLU A CA 1
ATOM 604 C C . GLU A 1 78 ? -16.348 -6.162 17.021 1.00 90.00 78 GLU A C 1
ATO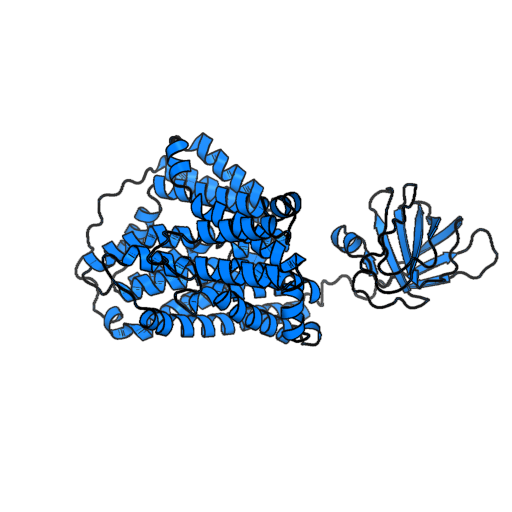M 606 O O . GLU A 1 78 ? -16.424 -5.377 17.962 1.00 90.00 78 GLU A O 1
ATOM 611 N N . LEU A 1 79 ? -15.690 -7.327 17.122 1.00 92.56 79 LEU A N 1
ATOM 612 C CA . LEU A 1 79 ? -15.000 -7.751 18.344 1.00 92.56 79 LEU A CA 1
ATOM 613 C C . LEU A 1 79 ? -13.868 -6.791 18.737 1.00 92.56 79 LEU A C 1
ATOM 615 O O . LEU A 1 79 ? -13.744 -6.449 19.914 1.00 92.56 79 LEU A O 1
ATOM 619 N N . ILE A 1 80 ? -13.045 -6.352 17.780 1.00 92.62 80 ILE A N 1
ATOM 620 C CA . ILE A 1 80 ? -11.971 -5.391 18.065 1.00 92.62 80 ILE A CA 1
ATOM 621 C C . ILE A 1 80 ? -12.552 -4.037 18.455 1.00 92.62 80 ILE A C 1
ATOM 623 O O . ILE A 1 80 ? -12.085 -3.445 19.426 1.00 92.62 80 ILE A O 1
ATOM 627 N N . ALA A 1 81 ? -13.572 -3.557 17.745 1.00 88.50 81 ALA A N 1
ATOM 628 C CA . ALA A 1 81 ? -14.213 -2.288 18.065 1.00 88.50 81 ALA A CA 1
ATOM 629 C C . ALA A 1 81 ? -14.849 -2.298 19.464 1.00 88.50 81 ALA A C 1
ATOM 631 O O . ALA A 1 81 ? -14.678 -1.342 20.221 1.00 88.50 81 ALA A O 1
ATOM 632 N N . ASP A 1 82 ? -15.508 -3.397 19.841 1.00 90.06 82 ASP A N 1
ATOM 633 C CA . ASP A 1 82 ? -16.061 -3.591 21.181 1.00 90.06 82 ASP A CA 1
ATOM 634 C C . ASP A 1 82 ? -14.965 -3.597 22.252 1.00 90.06 82 ASP A C 1
ATOM 636 O O . ASP A 1 82 ? -15.064 -2.904 23.270 1.00 90.06 82 ASP A O 1
ATOM 640 N N . ARG A 1 83 ? -13.867 -4.320 21.996 1.00 90.88 83 ARG A N 1
ATOM 641 C CA . ARG A 1 83 ? -12.733 -4.384 22.920 1.00 90.88 83 ARG A CA 1
ATOM 642 C C . ARG A 1 83 ? -12.061 -3.025 23.078 1.00 90.88 83 ARG A C 1
ATOM 644 O O . ARG A 1 83 ? -11.813 -2.606 24.206 1.00 90.88 83 ARG A O 1
ATOM 651 N N . MET A 1 84 ? -11.816 -2.326 21.978 1.00 90.31 84 MET A N 1
ATOM 652 C CA . MET A 1 84 ? -11.284 -0.968 21.962 1.00 90.31 84 MET A CA 1
ATOM 653 C C . MET A 1 84 ? -12.151 -0.027 22.798 1.00 90.31 84 MET A C 1
ATOM 655 O O . MET A 1 84 ? -11.637 0.673 23.670 1.00 90.31 84 MET A O 1
ATOM 659 N N . LEU A 1 85 ? -13.465 -0.038 22.571 1.00 87.88 85 LEU A N 1
ATOM 660 C CA . LEU A 1 85 ? -14.405 0.783 23.323 1.00 87.88 85 LEU A CA 1
ATOM 661 C C . LEU A 1 85 ? -14.385 0.430 24.818 1.00 87.88 85 LEU A C 1
ATOM 663 O O . LEU A 1 85 ? -14.381 1.327 25.651 1.00 87.88 85 LEU A O 1
ATOM 667 N N . SER A 1 86 ? -14.297 -0.859 25.168 1.00 87.44 86 SER A N 1
ATOM 668 C CA . SER A 1 86 ? -14.234 -1.309 26.568 1.00 87.44 86 SER A CA 1
ATOM 669 C C . SER A 1 86 ? -12.968 -0.863 27.313 1.00 87.44 86 SER A C 1
ATOM 671 O O . SER A 1 86 ? -12.987 -0.734 28.535 1.00 87.44 86 SER A O 1
ATOM 673 N N . LEU A 1 87 ? -11.871 -0.629 26.588 1.00 88.81 87 LEU A N 1
ATOM 674 C CA . LEU A 1 87 ? -10.595 -0.169 27.145 1.00 88.81 87 LEU A CA 1
ATOM 675 C C . LEU A 1 87 ? -10.472 1.362 27.146 1.00 88.81 87 LEU A C 1
ATOM 677 O O . LEU A 1 87 ? -9.639 1.911 27.866 1.00 88.81 87 LEU A O 1
ATOM 681 N N . SER A 1 88 ? -11.295 2.052 26.355 1.00 90.06 88 SER A N 1
ATOM 682 C CA . SER A 1 88 ? -11.246 3.502 26.185 1.00 90.06 88 SER A CA 1
ATOM 683 C C . SER A 1 88 ? -12.064 4.205 27.262 1.00 90.06 88 SER A C 1
ATOM 685 O O . SER A 1 88 ? -13.287 4.103 27.285 1.00 90.06 88 SER A O 1
ATOM 687 N N . ARG A 1 89 ? -11.404 4.968 28.137 1.00 88.81 89 ARG A N 1
ATOM 688 C CA . ARG A 1 89 ? -12.075 5.784 29.165 1.00 88.81 89 ARG A CA 1
ATOM 689 C C . ARG A 1 89 ? -12.227 7.244 28.754 1.00 88.81 89 ARG A C 1
ATOM 691 O O . ARG A 1 89 ? -13.090 7.929 29.291 1.00 88.81 89 ARG A O 1
ATOM 698 N N . THR A 1 90 ? -11.402 7.728 27.827 1.00 92.12 90 THR A N 1
ATOM 699 C CA . THR A 1 90 ? -11.403 9.126 27.371 1.00 92.12 90 THR A CA 1
ATOM 700 C C . THR A 1 90 ? -11.452 9.233 25.842 1.00 92.12 90 THR A C 1
ATOM 702 O O . THR A 1 90 ? -11.028 8.297 25.154 1.00 92.12 90 THR A O 1
ATOM 705 N N . PRO A 1 91 ? -11.898 10.381 25.293 1.00 93.38 91 PRO A N 1
ATOM 706 C CA . PRO A 1 91 ? -11.835 10.678 23.858 1.00 93.38 91 PRO A CA 1
ATOM 707 C C . PRO A 1 91 ? -10.452 10.458 23.238 1.00 93.38 91 PRO A C 1
ATOM 709 O O . PRO A 1 91 ? -10.322 9.813 22.199 1.00 93.38 91 PRO A O 1
ATOM 712 N N . LEU A 1 92 ? -9.399 10.924 23.915 1.00 94.31 92 LEU A N 1
ATOM 713 C CA . LEU A 1 92 ? -8.021 10.735 23.467 1.00 94.31 92 LEU A CA 1
ATOM 714 C C . LEU A 1 92 ? -7.625 9.253 23.411 1.00 94.31 92 LEU A C 1
ATOM 716 O O . LEU A 1 92 ? -7.019 8.826 22.431 1.00 94.31 92 LEU A O 1
ATOM 720 N N . GLN A 1 93 ? -7.980 8.460 24.427 1.00 94.50 93 GLN A N 1
ATOM 721 C CA . GLN A 1 93 ? -7.696 7.021 24.428 1.00 94.50 93 GLN A CA 1
ATOM 722 C C . GLN A 1 93 ? -8.418 6.315 23.283 1.00 94.50 93 GLN A C 1
ATOM 724 O O . GLN A 1 93 ? -7.793 5.537 22.567 1.00 94.50 93 GLN A O 1
ATOM 729 N N . LEU A 1 94 ? -9.699 6.632 23.065 1.00 94.88 94 LEU A N 1
ATOM 730 C CA . LEU A 1 94 ? -10.464 6.084 21.948 1.00 94.88 94 LEU A CA 1
ATOM 731 C C . LEU A 1 94 ? -9.800 6.416 20.607 1.00 94.88 94 LEU A C 1
ATOM 733 O O . LEU A 1 94 ? -9.597 5.526 19.787 1.00 94.88 94 LEU A O 1
ATOM 737 N N . MET A 1 95 ? -9.399 7.673 20.402 1.00 96.19 95 MET A N 1
ATOM 738 C CA . MET A 1 95 ? -8.702 8.099 19.187 1.00 96.19 95 MET A CA 1
ATOM 739 C C . MET A 1 95 ? -7.367 7.364 19.006 1.00 96.19 95 MET A C 1
ATOM 741 O O . MET A 1 95 ? -7.075 6.890 17.910 1.00 96.19 95 MET A O 1
ATOM 745 N N . ALA A 1 96 ? -6.572 7.230 20.070 1.00 96.94 96 ALA A N 1
ATOM 746 C CA . ALA A 1 96 ? -5.295 6.525 20.028 1.00 96.94 96 ALA A CA 1
ATOM 747 C C . ALA A 1 96 ? -5.474 5.034 19.703 1.00 96.94 96 ALA A C 1
ATOM 749 O O . ALA A 1 96 ? -4.748 4.496 18.869 1.00 96.94 96 ALA A O 1
ATOM 750 N N . PHE A 1 97 ? -6.471 4.364 20.290 1.00 96.75 97 PHE A N 1
ATOM 751 C CA . PHE A 1 97 ? -6.763 2.978 19.939 1.00 96.75 97 PHE A CA 1
ATOM 752 C C . PHE A 1 97 ? -7.286 2.832 18.509 1.00 96.75 97 PHE A C 1
ATOM 754 O O . PHE A 1 97 ? -6.915 1.867 17.842 1.00 96.75 97 PHE A O 1
ATOM 761 N N . ILE A 1 98 ? -8.091 3.774 18.003 1.00 97.19 98 ILE A N 1
ATOM 762 C CA . ILE A 1 98 ? -8.499 3.778 16.589 1.00 97.19 98 ILE A CA 1
ATOM 763 C C . ILE A 1 98 ? -7.263 3.888 15.703 1.00 97.19 98 ILE A C 1
ATOM 765 O O . ILE A 1 98 ? -7.126 3.097 14.774 1.00 97.19 98 ILE A O 1
ATOM 769 N N . ALA A 1 99 ? -6.341 4.799 16.014 1.00 97.81 99 ALA A N 1
ATOM 770 C CA . ALA A 1 99 ? -5.110 4.974 15.252 1.00 97.81 99 ALA A CA 1
ATOM 771 C C . ALA A 1 99 ? -4.263 3.692 15.217 1.00 97.81 99 ALA A C 1
ATOM 773 O O . ALA A 1 99 ? -3.865 3.228 14.151 1.00 97.81 99 ALA A O 1
ATOM 774 N N . LEU A 1 100 ? -4.032 3.079 16.382 1.00 97.44 100 LEU A N 1
ATOM 775 C CA . LEU A 1 100 ? -3.231 1.860 16.494 1.00 97.44 100 LEU A CA 1
ATOM 776 C C . LEU A 1 100 ? -3.904 0.667 15.812 1.00 97.44 100 LEU A C 1
ATOM 778 O O . LEU A 1 100 ? -3.275 -0.030 15.022 1.00 97.44 100 LEU A O 1
ATOM 782 N N . THR A 1 101 ? -5.186 0.429 16.097 1.00 96.56 101 THR A N 1
ATOM 783 C CA . THR A 1 101 ? -5.901 -0.725 15.540 1.00 96.56 101 THR A CA 1
ATOM 784 C C . THR A 1 101 ? -6.095 -0.588 14.039 1.00 96.56 101 THR A C 1
ATOM 786 O O . THR A 1 101 ? -5.816 -1.540 13.320 1.00 96.56 101 THR A O 1
ATOM 789 N N . SER A 1 102 ? -6.506 0.578 13.537 1.00 96.88 102 SER A N 1
ATOM 790 C CA . SER A 1 102 ? -6.661 0.763 12.093 1.00 96.88 102 SER A CA 1
ATOM 791 C C . SER A 1 102 ? -5.321 0.737 11.364 1.00 96.88 102 SER A C 1
ATOM 793 O O . SER A 1 102 ? -5.246 0.092 10.325 1.00 96.88 102 SER A O 1
ATOM 795 N N . GLY A 1 103 ? -4.251 1.313 11.918 1.00 97.56 103 GLY A N 1
ATOM 796 C CA . GLY A 1 103 ? -2.915 1.226 11.329 1.00 97.56 103 GLY A CA 1
ATOM 797 C C . GLY A 1 103 ? -2.382 -0.208 11.243 1.00 97.56 103 GLY A C 1
ATOM 798 O O . GLY A 1 103 ? -1.973 -0.649 10.169 1.00 97.56 103 GLY A O 1
ATOM 799 N N . ILE A 1 104 ? -2.444 -0.966 12.344 1.00 97.25 104 ILE A N 1
ATOM 800 C CA . ILE A 1 104 ? -1.972 -2.362 12.391 1.00 97.25 104 ILE A CA 1
ATOM 801 C C . ILE A 1 104 ? -2.835 -3.261 11.503 1.00 97.25 104 ILE A C 1
ATOM 803 O O . ILE A 1 104 ? -2.312 -4.061 10.733 1.00 97.25 104 ILE A O 1
ATOM 807 N N . LEU A 1 105 ? -4.163 -3.136 11.567 1.00 96.38 105 LEU A N 1
ATOM 808 C CA . LEU A 1 105 ? -5.042 -3.937 10.716 1.00 96.38 105 LEU A CA 1
ATOM 809 C C . LEU A 1 105 ? -4.875 -3.586 9.237 1.00 96.38 105 LEU A C 1
ATOM 811 O O . LEU A 1 105 ? -4.985 -4.478 8.403 1.00 96.38 105 LEU A O 1
ATOM 815 N N . SER A 1 106 ? -4.587 -2.323 8.909 1.00 96.69 106 SER A N 1
ATOM 816 C CA . SER A 1 106 ? -4.353 -1.899 7.523 1.00 96.69 106 SER A CA 1
ATOM 817 C C . SER A 1 106 ? -3.088 -2.517 6.961 1.00 96.69 106 SER A C 1
ATOM 819 O O . SER A 1 106 ? -3.118 -2.954 5.820 1.00 96.69 106 SER A O 1
ATOM 821 N N . ALA A 1 107 ? -2.027 -2.639 7.764 1.00 96.69 107 ALA A N 1
ATOM 822 C CA . ALA A 1 107 ? -0.829 -3.393 7.399 1.00 96.69 107 ALA A CA 1
ATOM 823 C C . ALA A 1 107 ? -1.156 -4.865 7.062 1.00 96.69 107 ALA A C 1
ATOM 825 O O . ALA A 1 107 ? -0.719 -5.417 6.053 1.00 96.69 107 ALA A O 1
ATOM 826 N N . LEU A 1 108 ? -2.003 -5.506 7.866 1.00 94.69 108 LEU A N 1
ATOM 827 C CA . LEU A 1 108 ? -2.295 -6.932 7.703 1.00 94.69 108 LEU A CA 1
ATOM 828 C C . LEU A 1 108 ? -3.333 -7.249 6.611 1.00 94.69 108 LEU A C 1
ATOM 830 O O . LEU A 1 108 ? -3.248 -8.314 6.005 1.00 94.69 108 LEU A O 1
ATOM 834 N N . PHE A 1 109 ? -4.324 -6.380 6.374 1.00 91.19 109 PHE A N 1
ATOM 835 C CA . PHE A 1 109 ? -5.566 -6.738 5.661 1.00 91.19 109 PHE A CA 1
ATOM 836 C C . PHE A 1 109 ? -6.024 -5.744 4.584 1.00 91.19 109 PHE A C 1
ATOM 838 O O . PHE A 1 109 ? -7.200 -5.752 4.211 1.00 91.19 109 PHE A O 1
ATOM 845 N N . VAL A 1 110 ? -5.105 -4.940 4.046 1.00 92.38 110 VAL A N 1
ATOM 846 C CA . VAL A 1 110 ? -5.356 -3.891 3.043 1.00 92.38 110 VAL A CA 1
ATOM 847 C C . VAL A 1 110 ? -6.112 -2.686 3.618 1.00 92.38 110 VAL A C 1
ATOM 849 O O . VAL A 1 110 ? -7.274 -2.771 4.024 1.00 92.38 110 VAL A O 1
ATOM 852 N N . ASN A 1 111 ? -5.452 -1.531 3.591 1.00 94.50 111 ASN A N 1
ATOM 853 C CA . ASN A 1 111 ? -5.912 -0.237 4.104 1.00 94.50 111 ASN A CA 1
ATOM 854 C C . ASN A 1 111 ? -7.342 0.158 3.679 1.00 94.50 111 ASN A C 1
ATOM 856 O O . ASN A 1 111 ? -8.155 0.548 4.522 1.00 94.50 111 ASN A O 1
ATOM 860 N N . ASP A 1 112 ? -7.675 0.017 2.395 1.00 89.69 112 ASP A N 1
ATOM 861 C CA . ASP A 1 112 ? -8.978 0.402 1.841 1.00 89.69 112 ASP A CA 1
ATOM 862 C C . ASP A 1 112 ? -10.119 -0.403 2.478 1.00 89.69 112 ASP A C 1
ATOM 864 O O . ASP A 1 112 ? -11.163 0.149 2.846 1.00 89.69 112 ASP A O 1
ATOM 868 N N . THR A 1 113 ? -9.889 -1.700 2.698 1.00 88.88 113 THR A N 1
ATOM 869 C CA . THR A 1 113 ? -10.868 -2.595 3.322 1.00 88.88 113 THR A CA 1
ATOM 870 C C . THR A 1 113 ? -11.102 -2.223 4.781 1.00 88.88 113 THR A C 1
ATOM 872 O O . THR A 1 113 ? -12.247 -2.193 5.242 1.00 88.88 113 THR A O 1
ATOM 875 N N . ILE A 1 114 ? -10.032 -1.888 5.508 1.00 94.19 114 ILE A N 1
ATOM 876 C CA . ILE A 1 114 ? -10.138 -1.432 6.895 1.00 94.19 114 ILE A CA 1
ATOM 877 C C . ILE A 1 114 ? -10.923 -0.129 6.967 1.00 94.19 114 ILE A C 1
ATOM 879 O O . ILE A 1 114 ? -11.871 -0.051 7.743 1.00 94.19 114 ILE A O 1
ATOM 883 N N . CYS A 1 115 ? -10.624 0.855 6.118 1.00 94.31 115 CYS A N 1
ATOM 884 C CA . CYS A 1 115 ? -11.386 2.102 6.055 1.00 94.31 115 CYS A CA 1
ATOM 885 C C . CYS A 1 115 ? -12.874 1.862 5.765 1.00 94.31 115 CYS A C 1
ATOM 887 O O . CYS A 1 115 ? -13.731 2.450 6.430 1.00 94.31 115 CYS A O 1
ATOM 889 N N . LEU A 1 116 ? -13.198 0.972 4.824 1.00 91.00 116 LEU A N 1
ATOM 890 C CA . LEU A 1 116 ? -14.579 0.643 4.464 1.00 91.00 116 LEU A CA 1
ATOM 891 C C . LEU A 1 116 ? -15.357 0.035 5.638 1.00 91.00 116 LEU A C 1
ATOM 893 O O . LEU A 1 116 ? -16.523 0.387 5.842 1.00 91.00 116 LEU A O 1
ATOM 897 N N . ILE A 1 117 ? -14.723 -0.860 6.401 1.00 90.38 117 ILE A N 1
ATOM 898 C CA . ILE A 1 117 ? -15.351 -1.581 7.515 1.00 90.38 117 ILE A CA 1
ATOM 899 C C . ILE A 1 117 ? -15.389 -0.730 8.789 1.00 90.38 117 ILE A C 1
ATOM 901 O O . ILE A 1 117 ? -16.423 -0.672 9.453 1.00 90.38 117 ILE A O 1
ATOM 905 N N . TYR A 1 118 ? -14.292 -0.057 9.141 1.00 93.12 118 TYR A N 1
ATOM 906 C CA . TYR A 1 118 ? -14.187 0.698 10.392 1.00 93.12 118 TYR A CA 1
ATOM 907 C C . TYR A 1 118 ? -14.998 1.983 10.375 1.00 93.12 118 TYR A C 1
ATOM 909 O O . TYR A 1 118 ? -15.600 2.311 11.392 1.00 93.12 118 TYR A O 1
ATOM 917 N N . THR A 1 119 ? -15.068 2.698 9.251 1.00 95.25 119 THR A N 1
ATOM 918 C CA . THR A 1 119 ? -15.766 3.993 9.195 1.00 95.25 119 THR A CA 1
ATOM 919 C C . THR A 1 119 ? -17.182 3.953 9.778 1.00 95.25 119 THR A C 1
ATOM 921 O O . THR A 1 119 ? -17.455 4.737 10.689 1.00 95.25 119 THR A O 1
ATOM 924 N N . PRO A 1 120 ? -18.090 3.056 9.336 1.00 93.06 120 PRO A N 1
ATOM 925 C CA . PRO A 1 120 ? -19.435 3.001 9.903 1.00 93.06 120 PRO A CA 1
ATOM 926 C C . PRO A 1 120 ? -19.443 2.616 11.389 1.00 93.06 120 PRO A C 1
ATOM 928 O O . PRO A 1 120 ? -20.290 3.112 12.129 1.00 93.06 120 PRO A O 1
ATOM 931 N N . ILE A 1 121 ? -18.509 1.774 11.842 1.00 91.62 121 ILE A N 1
ATOM 932 C CA . ILE A 1 121 ? -18.411 1.345 13.245 1.00 91.62 121 ILE A CA 1
ATOM 933 C C . ILE A 1 121 ? -17.972 2.517 14.132 1.00 91.62 121 ILE A C 1
ATOM 935 O O . ILE A 1 121 ? -18.634 2.832 15.120 1.00 91.62 121 ILE A O 1
ATOM 939 N N . ILE A 1 122 ? -16.893 3.204 13.752 1.00 93.38 122 ILE A N 1
ATOM 940 C CA . ILE A 1 122 ? -16.352 4.355 14.485 1.00 93.38 122 ILE A CA 1
ATOM 941 C C . ILE A 1 122 ? -17.353 5.505 14.515 1.00 93.38 122 ILE A C 1
ATOM 943 O O . ILE A 1 122 ? -17.561 6.117 15.560 1.00 93.38 122 ILE A O 1
ATOM 947 N N . LEU A 1 123 ? -18.020 5.764 13.392 1.00 93.50 123 LEU A N 1
ATOM 948 C CA . LEU A 1 123 ? -19.057 6.780 13.304 1.00 93.50 123 LEU A CA 1
ATOM 949 C C . LEU A 1 123 ? -20.221 6.483 14.257 1.00 93.50 123 LEU A C 1
ATOM 951 O O . LEU A 1 123 ? -20.671 7.377 14.968 1.00 93.50 123 LEU A O 1
ATOM 955 N N . GLN A 1 124 ? -20.686 5.232 14.323 1.00 90.31 124 GLN A N 1
ATOM 956 C CA . GLN A 1 124 ? -21.724 4.838 15.279 1.00 90.31 124 GLN A CA 1
ATOM 957 C C . GLN A 1 124 ? -21.268 4.997 16.732 1.00 90.31 124 GLN A C 1
ATOM 959 O O . GLN A 1 124 ? -22.041 5.491 17.550 1.00 90.31 124 GLN A O 1
ATOM 964 N N . ILE A 1 125 ? -20.027 4.614 17.050 1.00 89.88 125 ILE A N 1
ATOM 965 C CA . ILE A 1 125 ? -19.451 4.781 18.391 1.00 89.88 125 ILE A CA 1
ATOM 966 C C . ILE A 1 125 ? -19.419 6.260 18.780 1.00 89.88 125 ILE A C 1
ATOM 968 O O . ILE A 1 125 ? -19.934 6.621 19.836 1.00 89.88 125 ILE A O 1
ATOM 972 N N . ALA A 1 126 ? -18.866 7.118 17.922 1.00 91.50 126 ALA A N 1
ATOM 973 C CA . ALA A 1 126 ? -18.734 8.545 18.196 1.00 91.50 126 ALA A CA 1
ATOM 974 C C . ALA A 1 126 ? -20.100 9.227 18.382 1.00 91.50 126 ALA A C 1
ATOM 976 O O . ALA A 1 126 ? -20.286 9.980 19.337 1.00 91.50 126 ALA A O 1
ATOM 977 N N . LEU A 1 127 ? -21.080 8.902 17.530 1.00 90.31 127 LEU A N 1
ATOM 978 C CA . LEU A 1 127 ? -22.438 9.440 17.642 1.00 90.31 127 LEU A CA 1
ATOM 979 C C . LEU A 1 127 ? -23.147 8.972 18.924 1.00 90.31 127 LEU A C 1
ATOM 981 O O . LEU A 1 127 ? -23.824 9.772 19.560 1.00 90.31 127 LEU A O 1
ATOM 985 N N . ARG A 1 128 ? -22.975 7.708 19.343 1.00 88.69 128 ARG A N 1
ATOM 986 C CA . ARG A 1 128 ? -23.556 7.197 20.603 1.00 88.69 128 ARG A CA 1
ATOM 987 C C . ARG A 1 128 ? -22.885 7.774 21.847 1.00 88.69 128 ARG A C 1
ATOM 989 O O . ARG A 1 128 ? -23.549 7.956 22.860 1.00 88.69 128 ARG A O 1
ATOM 996 N N . LEU A 1 129 ? -21.589 8.068 21.766 1.00 89.06 129 LEU A N 1
ATOM 997 C CA . LEU A 1 129 ? -20.841 8.771 22.812 1.00 89.06 129 LEU A CA 1
ATOM 998 C C . LEU A 1 129 ? -21.141 10.274 22.858 1.00 89.06 129 LEU A C 1
ATOM 1000 O O . LEU A 1 129 ? -20.650 10.951 23.757 1.00 89.06 129 LEU A O 1
ATOM 1004 N N . ASN A 1 130 ? -21.920 10.792 21.903 1.00 88.88 130 ASN A N 1
ATOM 1005 C CA . ASN A 1 130 ? -22.200 12.215 21.737 1.00 88.88 130 ASN A CA 1
ATOM 1006 C C . ASN A 1 130 ? -20.920 13.074 21.669 1.00 88.88 130 ASN A C 1
ATOM 1008 O O . ASN A 1 130 ? -20.852 14.169 22.225 1.00 88.88 130 ASN A O 1
ATOM 1012 N N . VAL A 1 131 ? -19.885 12.555 21.001 1.00 91.69 131 VAL A N 1
ATOM 1013 C CA . VAL A 1 131 ? -18.626 13.267 20.749 1.00 91.69 131 VAL A CA 1
ATOM 1014 C C . VAL A 1 131 ? -18.513 13.649 19.283 1.00 91.69 131 VAL A C 1
ATOM 1016 O O . VAL A 1 131 ? -19.098 13.006 18.411 1.00 91.69 131 VAL A O 1
ATOM 1019 N N . ASN A 1 132 ? -17.709 14.673 18.998 1.00 93.31 132 ASN A N 1
ATOM 1020 C CA . ASN A 1 132 ? -17.400 15.064 17.631 1.00 93.31 132 ASN A CA 1
ATOM 1021 C C . ASN A 1 132 ? -16.729 13.891 16.875 1.00 93.31 132 ASN A C 1
ATOM 1023 O O . ASN A 1 132 ? -15.633 13.474 17.258 1.00 93.31 132 ASN A O 1
ATOM 1027 N N . PRO A 1 133 ? -17.346 13.346 15.809 1.00 95.50 133 PRO A N 1
ATOM 1028 C CA . PRO A 1 133 ? -16.820 12.194 15.075 1.00 95.50 133 PRO A CA 1
ATOM 1029 C C . PRO A 1 133 ? -15.616 12.530 14.185 1.00 95.50 133 PRO A C 1
ATOM 1031 O O . PRO A 1 133 ? -14.862 11.629 13.818 1.00 95.50 133 PRO A O 1
ATOM 1034 N N . VAL A 1 134 ? -15.414 13.804 13.837 1.00 96.06 134 VAL A N 1
ATOM 1035 C CA . VAL A 1 134 ? -14.387 14.241 12.881 1.00 96.06 134 VAL A CA 1
ATOM 1036 C C . VAL A 1 134 ? -12.966 13.788 13.255 1.00 96.06 134 VAL A C 1
ATOM 1038 O O . VAL A 1 134 ? -12.354 13.119 12.420 1.00 96.06 134 VAL A O 1
ATOM 1041 N N . PRO A 1 135 ? -12.419 14.053 14.462 1.00 96.81 135 PRO A N 1
ATOM 1042 C CA . PRO A 1 135 ? -11.055 13.631 14.804 1.00 96.81 135 PRO A CA 1
ATOM 1043 C C . PRO A 1 135 ? -10.842 12.115 14.688 1.00 96.81 135 PRO A C 1
ATOM 1045 O O . PRO A 1 135 ? -9.783 11.670 14.250 1.00 96.81 135 PRO A O 1
ATOM 1048 N N . TYR A 1 136 ? -11.858 11.312 15.008 1.00 97.19 136 TYR A N 1
ATOM 1049 C CA . TYR A 1 136 ? -11.789 9.853 14.913 1.00 97.19 136 TYR A CA 1
ATOM 1050 C C . TYR A 1 136 ? -11.786 9.349 13.466 1.00 97.19 136 TYR A C 1
ATOM 1052 O O . TYR A 1 136 ? -11.114 8.371 13.148 1.00 97.19 136 TYR A O 1
ATOM 1060 N N . LEU A 1 137 ? -12.515 10.021 12.574 1.00 97.38 137 LEU A N 1
ATOM 1061 C CA . LEU A 1 137 ? -12.523 9.703 11.146 1.00 97.38 137 LEU A CA 1
ATOM 1062 C C . LEU A 1 137 ? -11.238 10.173 10.452 1.00 97.38 137 LEU A C 1
ATOM 1064 O O . LEU A 1 137 ? -10.696 9.454 9.614 1.00 97.38 137 LEU A O 1
ATOM 1068 N N . LEU A 1 138 ? -10.718 11.345 10.829 1.00 97.31 138 LEU A N 1
ATOM 1069 C CA . LEU A 1 138 ? -9.433 11.840 10.334 1.00 97.31 138 LEU A CA 1
ATOM 1070 C C . LEU A 1 138 ? -8.283 10.932 10.767 1.00 97.31 138 LEU A C 1
ATOM 1072 O O . LEU A 1 138 ? -7.454 10.565 9.931 1.00 97.31 138 LEU A O 1
ATOM 1076 N N . VAL A 1 139 ? -8.241 10.531 12.045 1.00 97.62 139 VAL A N 1
ATOM 1077 C CA . VAL A 1 139 ? -7.205 9.609 12.516 1.00 97.62 139 VAL A CA 1
ATOM 1078 C C . VAL A 1 139 ? -7.342 8.245 11.846 1.00 97.62 139 VAL A C 1
ATOM 1080 O O . VAL A 1 139 ? -6.329 7.703 11.429 1.00 97.62 139 VAL A O 1
ATOM 1083 N N . LEU A 1 140 ? -8.558 7.717 11.650 1.00 97.88 140 LEU A N 1
ATOM 1084 C CA . LEU A 1 140 ? -8.791 6.460 10.927 1.00 97.88 140 LEU A CA 1
ATOM 1085 C C . LEU A 1 140 ? -8.208 6.503 9.506 1.00 97.88 140 LEU A C 1
ATOM 1087 O O . LEU A 1 140 ? -7.455 5.609 9.129 1.00 97.88 140 LEU A O 1
ATOM 1091 N N . ALA A 1 141 ? -8.526 7.545 8.733 1.00 96.94 141 ALA A N 1
ATOM 1092 C CA . ALA A 1 141 ? -8.019 7.700 7.369 1.00 96.94 141 ALA A CA 1
ATOM 1093 C C . ALA A 1 141 ? -6.485 7.796 7.342 1.00 96.94 141 ALA A C 1
ATOM 1095 O O . ALA A 1 141 ? -5.815 7.062 6.615 1.00 96.94 141 ALA A O 1
ATOM 1096 N N . THR A 1 142 ? -5.928 8.672 8.179 1.00 98.00 142 THR A N 1
ATOM 1097 C CA . THR A 1 142 ? -4.492 8.974 8.157 1.00 98.00 142 THR A CA 1
ATOM 1098 C C . THR A 1 142 ? -3.639 7.829 8.688 1.00 98.00 142 THR A C 1
ATOM 1100 O O . THR A 1 142 ? -2.659 7.442 8.047 1.00 98.00 142 THR A O 1
ATOM 1103 N N . SER A 1 143 ? -4.031 7.236 9.816 1.00 98.19 143 SER A N 1
ATOM 1104 C CA . SER A 1 143 ? -3.323 6.101 10.415 1.00 98.19 143 SER A CA 1
ATOM 1105 C C . SER A 1 143 ? -3.448 4.815 9.600 1.00 98.19 143 SER A C 1
ATOM 1107 O O . SER A 1 143 ? -2.511 4.026 9.614 1.00 98.19 143 SER A O 1
ATOM 1109 N N . SER A 1 144 ? -4.530 4.625 8.836 1.00 97.81 144 SER A N 1
ATOM 1110 C CA . SER A 1 144 ? -4.657 3.514 7.884 1.00 97.81 144 SER A CA 1
ATOM 1111 C C . SER A 1 144 ? -3.559 3.564 6.814 1.00 97.81 144 SER A C 1
ATOM 1113 O O . SER A 1 144 ? -2.833 2.584 6.628 1.00 97.81 144 SER A O 1
ATOM 1115 N N . ASN A 1 145 ? -3.335 4.731 6.191 1.00 97.38 145 ASN A N 1
ATOM 1116 C CA . ASN A 1 145 ? -2.228 4.903 5.245 1.00 97.38 145 ASN A CA 1
ATOM 1117 C C . ASN A 1 145 ? -0.868 4.730 5.940 1.00 97.38 145 ASN A C 1
ATOM 1119 O O . ASN A 1 145 ? -0.060 3.926 5.483 1.00 97.38 145 ASN A O 1
ATOM 1123 N N . VAL A 1 146 ? -0.623 5.416 7.065 1.00 98.38 146 VAL A N 1
ATOM 1124 C CA . VAL A 1 146 ? 0.675 5.343 7.765 1.00 98.38 146 VAL A CA 1
ATOM 1125 C C . VAL A 1 146 ? 0.998 3.933 8.249 1.00 98.38 146 VAL A C 1
ATOM 1127 O O . VAL A 1 146 ? 2.112 3.457 8.057 1.00 98.38 146 VAL A O 1
ATOM 1130 N N . GLY A 1 147 ? 0.031 3.248 8.854 1.00 98.06 147 GLY A N 1
ATOM 1131 C CA . GLY A 1 147 ? 0.203 1.881 9.322 1.00 98.06 147 GLY A CA 1
ATOM 1132 C C . GLY A 1 147 ? 0.478 0.923 8.169 1.00 98.06 147 GLY A C 1
ATOM 1133 O O . GLY A 1 147 ? 1.384 0.105 8.268 1.00 98.06 147 GLY A O 1
ATOM 1134 N N . SER A 1 148 ? -0.213 1.077 7.036 1.00 97.69 148 SER A N 1
ATOM 1135 C CA . SER A 1 148 ? -0.017 0.206 5.870 1.00 97.69 148 SER A CA 1
ATOM 1136 C C . SER A 1 148 ? 1.404 0.225 5.290 1.00 97.69 148 SER A C 1
ATOM 1138 O O . SER A 1 148 ? 1.807 -0.754 4.664 1.00 97.69 148 SER A O 1
ATOM 1140 N N . VAL A 1 149 ? 2.191 1.280 5.552 1.00 97.81 149 VAL A N 1
ATOM 1141 C CA . VAL A 1 149 ? 3.598 1.395 5.126 1.00 97.81 149 VAL A CA 1
ATOM 1142 C C . VAL A 1 149 ? 4.438 0.206 5.592 1.00 97.81 149 VAL A C 1
ATOM 1144 O O . VAL A 1 149 ? 5.314 -0.226 4.853 1.00 97.81 149 VAL A O 1
ATOM 1147 N N . MET A 1 150 ? 4.173 -0.348 6.782 1.00 96.81 150 MET A N 1
ATOM 1148 C CA . MET A 1 150 ? 5.063 -1.341 7.399 1.00 96.81 150 MET A CA 1
ATOM 1149 C C . MET A 1 150 ? 5.074 -2.714 6.719 1.00 96.81 150 MET A C 1
ATOM 1151 O O . MET A 1 150 ? 5.876 -3.552 7.096 1.00 96.81 150 MET A O 1
ATOM 1155 N N . THR A 1 151 ? 4.174 -3.010 5.778 1.00 96.75 151 THR A N 1
ATOM 1156 C CA . THR A 1 151 ? 4.053 -4.369 5.208 1.00 96.75 151 THR A CA 1
ATOM 1157 C C . THR A 1 151 ? 3.748 -4.353 3.723 1.00 96.75 151 THR A C 1
ATOM 1159 O O . THR A 1 151 ? 3.119 -3.431 3.200 1.00 96.75 151 THR A O 1
ATOM 1162 N N . VAL A 1 152 ? 4.126 -5.452 3.070 1.00 94.88 152 VAL A N 1
ATOM 1163 C CA . VAL A 1 152 ? 3.799 -5.743 1.671 1.00 94.88 152 VAL A CA 1
ATOM 1164 C C . VAL A 1 152 ? 2.287 -5.791 1.448 1.00 94.88 152 VAL A C 1
ATOM 1166 O O . VAL A 1 152 ? 1.788 -5.269 0.459 1.00 94.88 152 VAL A O 1
ATOM 1169 N N . THR A 1 153 ? 1.541 -6.389 2.378 1.00 93.75 153 THR A N 1
ATOM 1170 C CA . THR A 1 153 ? 0.084 -6.558 2.279 1.00 93.75 153 THR A CA 1
ATOM 1171 C C . THR A 1 153 ? -0.717 -5.307 2.601 1.00 93.75 153 THR A C 1
ATOM 1173 O O . THR A 1 153 ? -1.937 -5.310 2.431 1.00 93.75 153 THR A O 1
ATOM 1176 N N . GLY A 1 154 ? -0.059 -4.252 3.082 1.00 93.50 154 GLY A N 1
ATOM 1177 C CA . GLY A 1 154 ? -0.753 -3.102 3.633 1.00 93.50 154 GLY A CA 1
ATOM 1178 C C . GLY A 1 154 ? -1.588 -2.350 2.603 1.00 93.50 154 GLY A C 1
ATOM 1179 O O . GLY A 1 154 ? -2.668 -1.847 2.911 1.00 93.50 154 GLY A O 1
ATOM 1180 N N . ASN A 1 155 ? -1.092 -2.266 1.372 1.00 93.44 155 ASN A N 1
ATOM 1181 C CA . ASN A 1 155 ? -1.752 -1.558 0.290 1.00 93.44 155 ASN A CA 1
ATOM 1182 C C . ASN A 1 155 ? -1.277 -2.075 -1.085 1.00 93.44 155 ASN A C 1
ATOM 1184 O O . ASN A 1 155 ? -0.229 -2.723 -1.177 1.00 93.44 155 ASN A O 1
ATOM 1188 N N . PRO A 1 156 ? -2.021 -1.789 -2.166 1.00 91.25 156 PRO A N 1
ATOM 1189 C CA . PRO A 1 156 ? -1.695 -2.306 -3.495 1.00 91.25 156 PRO A CA 1
ATOM 1190 C C . PRO A 1 156 ? -0.344 -1.819 -4.046 1.00 91.25 156 PRO A C 1
ATOM 1192 O O . PRO A 1 156 ? 0.326 -2.564 -4.759 1.00 91.25 156 PRO A O 1
ATOM 1195 N N . GLN A 1 157 ? 0.098 -0.599 -3.714 1.00 93.19 157 GLN A N 1
ATOM 1196 C CA . GLN A 1 157 ? 1.389 -0.088 -4.190 1.00 93.19 157 GLN A CA 1
ATOM 1197 C C . GLN A 1 157 ? 2.580 -0.815 -3.551 1.00 93.19 157 GLN A C 1
ATOM 1199 O O . GLN A 1 157 ? 3.543 -1.131 -4.245 1.00 93.19 157 GLN A O 1
ATOM 1204 N N . ASN A 1 158 ? 2.493 -1.166 -2.267 1.00 95.62 158 ASN A N 1
ATOM 1205 C CA . ASN A 1 158 ? 3.498 -1.972 -1.580 1.00 95.62 158 ASN A CA 1
ATOM 1206 C C . ASN A 1 158 ? 3.524 -3.404 -2.123 1.00 95.62 158 ASN A C 1
ATOM 1208 O O . ASN A 1 158 ? 4.604 -3.968 -2.293 1.00 95.62 158 ASN A O 1
ATOM 1212 N N . MET A 1 159 ? 2.357 -3.969 -2.453 1.00 94.44 159 MET A N 1
ATOM 1213 C CA . MET A 1 159 ? 2.264 -5.274 -3.114 1.00 94.44 159 MET A CA 1
ATOM 1214 C C . MET A 1 159 ? 3.006 -5.271 -4.451 1.00 94.44 159 MET A C 1
ATOM 1216 O O . MET A 1 159 ? 3.834 -6.149 -4.693 1.00 94.44 159 MET A O 1
ATOM 1220 N N . LEU A 1 160 ? 2.760 -4.258 -5.288 1.00 92.00 160 LEU A N 1
ATOM 1221 C CA . LEU A 1 160 ? 3.426 -4.109 -6.581 1.00 92.00 160 LEU A CA 1
ATOM 1222 C C . LEU A 1 160 ? 4.946 -3.950 -6.427 1.00 92.00 160 LEU A C 1
ATOM 1224 O O . LEU A 1 160 ? 5.710 -4.591 -7.154 1.00 92.00 160 LEU A O 1
ATOM 1228 N N . ILE A 1 161 ? 5.389 -3.123 -5.471 1.00 93.81 161 ILE A N 1
ATOM 1229 C CA . ILE A 1 161 ? 6.816 -2.936 -5.175 1.00 93.81 161 ILE A CA 1
ATOM 1230 C C . ILE A 1 161 ? 7.440 -4.264 -4.777 1.00 93.81 161 ILE A C 1
ATOM 1232 O O . ILE A 1 161 ? 8.419 -4.656 -5.394 1.00 93.81 161 ILE A O 1
ATOM 1236 N N . ALA A 1 162 ? 6.862 -4.986 -3.818 1.00 91.50 162 ALA A N 1
ATOM 1237 C CA . ALA A 1 162 ? 7.435 -6.232 -3.320 1.00 91.50 162 ALA A CA 1
ATOM 1238 C C . ALA A 1 162 ? 7.457 -7.348 -4.375 1.00 91.50 162 ALA A C 1
ATOM 1240 O O . ALA A 1 162 ? 8.420 -8.108 -4.448 1.00 91.50 162 ALA A O 1
ATOM 1241 N N . VAL A 1 163 ? 6.424 -7.445 -5.221 1.00 88.62 163 VAL A N 1
ATOM 1242 C CA . VAL A 1 163 ? 6.403 -8.393 -6.350 1.00 88.62 163 VAL A CA 1
ATOM 1243 C C . VAL A 1 163 ? 7.498 -8.058 -7.368 1.00 88.62 163 VAL A C 1
ATOM 1245 O O . VAL A 1 163 ? 8.118 -8.969 -7.921 1.00 88.62 163 VAL A O 1
ATOM 1248 N N . THR A 1 164 ? 7.765 -6.768 -7.592 1.00 86.56 164 THR A N 1
ATOM 1249 C CA . THR A 1 164 ? 8.764 -6.292 -8.559 1.00 86.56 164 THR A CA 1
ATOM 1250 C C . THR A 1 164 ? 10.194 -6.393 -8.026 1.00 86.56 164 THR A C 1
ATOM 1252 O O . THR A 1 164 ? 11.065 -6.914 -8.718 1.00 86.56 164 THR A O 1
ATOM 1255 N N . SER A 1 165 ? 10.442 -5.906 -6.809 1.00 86.62 165 SER A N 1
ATOM 1256 C CA . SER A 1 165 ? 11.763 -5.872 -6.175 1.00 86.62 165 SER A CA 1
ATOM 1257 C C . SER A 1 165 ? 12.184 -7.221 -5.599 1.00 86.62 165 SER A C 1
ATOM 1259 O O . SER A 1 165 ? 13.372 -7.462 -5.428 1.00 86.62 165 SER A O 1
ATOM 1261 N N . ARG A 1 166 ? 11.219 -8.113 -5.323 1.00 86.38 166 ARG A N 1
ATOM 1262 C CA . ARG A 1 166 ? 11.416 -9.404 -4.641 1.00 86.38 166 ARG A CA 1
ATOM 1263 C C . ARG A 1 166 ? 12.023 -9.285 -3.239 1.00 86.38 166 ARG A C 1
ATOM 1265 O O . ARG A 1 166 ? 12.569 -10.262 -2.735 1.00 86.38 166 ARG A O 1
ATOM 1272 N N . ILE A 1 167 ? 11.879 -8.124 -2.598 1.00 87.25 167 ILE A N 1
ATOM 1273 C CA . ILE A 1 167 ? 12.264 -7.933 -1.196 1.00 87.25 167 ILE A CA 1
ATOM 1274 C C . ILE A 1 167 ? 11.475 -8.915 -0.326 1.00 87.25 167 ILE A C 1
ATOM 1276 O O . ILE A 1 167 ? 10.259 -9.071 -0.497 1.00 87.25 167 ILE A O 1
ATOM 1280 N N . SER A 1 168 ? 12.174 -9.570 0.602 1.00 89.88 168 SER A N 1
ATOM 1281 C CA . SER A 1 168 ? 11.581 -10.467 1.595 1.00 89.88 168 SER A CA 1
ATOM 1282 C C . SER A 1 168 ? 10.580 -9.727 2.478 1.00 89.88 168 SER A C 1
ATOM 1284 O O . SER A 1 168 ? 10.770 -8.563 2.831 1.00 89.88 168 SER A O 1
ATOM 1286 N N . TYR A 1 169 ? 9.524 -10.418 2.905 1.00 91.56 169 TYR A N 1
ATOM 1287 C CA . TYR A 1 169 ? 8.501 -9.831 3.764 1.00 91.56 169 TYR A CA 1
ATOM 1288 C C . TYR A 1 169 ? 9.094 -9.295 5.070 1.00 91.56 169 TYR A C 1
ATOM 1290 O O . TYR A 1 169 ? 8.687 -8.235 5.542 1.00 91.56 169 TYR A O 1
ATOM 1298 N N . LEU A 1 170 ? 10.068 -10.013 5.640 1.00 92.88 170 LEU A N 1
ATOM 1299 C CA . LEU A 1 170 ? 10.716 -9.632 6.895 1.00 92.88 170 LEU A CA 1
ATOM 1300 C C . LEU A 1 170 ? 11.664 -8.443 6.725 1.00 92.88 170 LEU A C 1
ATOM 1302 O O . LEU A 1 170 ? 11.709 -7.589 7.608 1.00 92.88 170 LEU A O 1
ATOM 1306 N N . ASP A 1 171 ? 12.362 -8.340 5.597 1.00 91.94 171 ASP A N 1
ATOM 1307 C CA . ASP A 1 171 ? 13.243 -7.201 5.309 1.00 91.94 171 ASP A CA 1
ATOM 1308 C C . ASP A 1 171 ? 12.408 -5.940 5.065 1.00 91.94 171 ASP A C 1
ATOM 1310 O O . ASP A 1 171 ? 12.666 -4.885 5.642 1.00 91.94 171 ASP A O 1
ATOM 1314 N N . PHE A 1 172 ? 11.312 -6.076 4.311 1.00 95.31 172 PHE A N 1
ATOM 1315 C CA . PHE A 1 172 ? 10.341 -5.002 4.123 1.00 95.31 172 PHE A CA 1
ATOM 1316 C C . PHE A 1 172 ? 9.739 -4.545 5.459 1.00 95.31 172 PHE A C 1
ATOM 1318 O O . PHE A 1 172 ? 9.678 -3.348 5.747 1.00 95.31 172 PHE A O 1
ATOM 1325 N N . PHE A 1 173 ? 9.313 -5.501 6.293 1.00 96.31 173 PHE A N 1
ATOM 1326 C CA . PHE A 1 173 ? 8.704 -5.220 7.588 1.00 96.31 173 PHE A CA 1
ATOM 1327 C C . PHE A 1 173 ? 9.682 -4.591 8.576 1.00 96.31 173 PHE A C 1
ATOM 1329 O O . PHE A 1 173 ? 9.356 -3.581 9.193 1.00 96.31 173 PHE A O 1
ATOM 1336 N N . SER A 1 174 ? 10.881 -5.148 8.727 1.00 94.75 174 SER A N 1
ATOM 1337 C CA . SER A 1 174 ? 11.875 -4.641 9.678 1.00 94.75 174 SER A CA 1
ATOM 1338 C C . SER A 1 174 ? 12.336 -3.226 9.329 1.00 94.75 174 SER A C 1
ATOM 1340 O O . SER A 1 174 ? 12.495 -2.405 10.234 1.00 94.75 174 SER A O 1
ATOM 1342 N N . ALA A 1 175 ? 12.454 -2.907 8.037 1.00 95.44 175 ALA A N 1
ATOM 1343 C CA . ALA A 1 175 ? 12.847 -1.578 7.590 1.00 95.44 175 ALA A CA 1
ATOM 1344 C C . ALA A 1 175 ? 11.745 -0.521 7.780 1.00 95.44 175 ALA A C 1
ATOM 1346 O O . ALA A 1 175 ? 12.018 0.612 8.191 1.00 95.44 175 ALA A O 1
ATOM 1347 N N . LEU A 1 176 ? 10.484 -0.875 7.500 1.00 97.94 176 LEU A N 1
ATOM 1348 C CA . LEU A 1 176 ? 9.371 0.083 7.457 1.00 97.94 176 LEU A CA 1
ATOM 1349 C C . LEU A 1 176 ? 8.478 0.089 8.705 1.00 97.94 176 LEU A C 1
ATOM 1351 O O . LEU A 1 176 ? 7.745 1.057 8.918 1.00 97.94 176 LEU A O 1
ATOM 1355 N N . ALA A 1 177 ? 8.556 -0.919 9.577 1.00 97.44 177 ALA A N 1
ATOM 1356 C CA . ALA A 1 177 ? 7.843 -0.916 10.854 1.00 97.44 177 ALA A CA 1
ATOM 1357 C C . ALA A 1 177 ? 8.234 0.264 11.761 1.00 97.44 177 ALA A C 1
ATOM 1359 O O . ALA A 1 177 ? 7.319 0.928 12.259 1.00 97.44 177 ALA A O 1
ATOM 1360 N N . PRO A 1 178 ? 9.527 0.619 11.942 1.00 97.12 178 PRO A N 1
ATOM 1361 C CA . PRO A 1 178 ? 9.900 1.808 12.707 1.00 97.12 178 PRO A CA 1
ATOM 1362 C C . PRO A 1 178 ? 9.271 3.084 12.138 1.00 97.12 178 PRO A C 1
ATOM 1364 O O . PRO A 1 178 ? 8.727 3.894 12.889 1.00 97.12 178 PRO A O 1
ATOM 1367 N N . VAL A 1 179 ? 9.269 3.226 10.806 1.00 97.88 179 VAL A N 1
ATOM 1368 C CA . VAL A 1 179 ? 8.667 4.373 10.111 1.00 97.88 179 VAL A CA 1
ATOM 1369 C C . VAL A 1 179 ? 7.171 4.463 10.399 1.00 97.88 179 VAL A C 1
ATOM 1371 O O . VAL A 1 179 ? 6.666 5.534 10.736 1.00 97.88 179 VAL A O 1
ATOM 1374 N N . ALA A 1 180 ? 6.461 3.339 10.320 1.00 98.19 180 ALA A N 1
ATOM 1375 C CA . ALA A 1 180 ? 5.031 3.307 10.575 1.00 98.19 180 ALA A CA 1
ATOM 1376 C C . ALA A 1 180 ? 4.694 3.597 12.044 1.00 98.19 180 ALA A C 1
ATOM 1378 O O . ALA A 1 180 ? 3.791 4.386 12.301 1.00 98.19 180 ALA A O 1
ATOM 1379 N N . PHE A 1 181 ? 5.417 3.036 13.020 1.00 98.25 181 PHE A N 1
ATOM 1380 C CA . PHE A 1 181 ? 5.155 3.315 14.439 1.00 98.25 181 PHE A CA 1
ATOM 1381 C C . PHE A 1 181 ? 5.433 4.774 14.812 1.00 98.25 181 PHE A C 1
ATOM 1383 O O . PHE A 1 181 ? 4.606 5.400 15.481 1.00 98.25 181 PHE A O 1
ATOM 1390 N N . ILE A 1 182 ? 6.544 5.342 14.328 1.00 97.94 182 ILE A N 1
ATOM 1391 C CA . ILE A 1 182 ? 6.836 6.774 14.477 1.00 97.94 182 ILE A CA 1
ATOM 1392 C C . ILE A 1 182 ? 5.722 7.593 13.821 1.00 97.94 182 ILE A C 1
ATOM 1394 O O . ILE A 1 182 ? 5.189 8.526 14.422 1.00 97.94 182 ILE A O 1
ATOM 1398 N N . GLY A 1 183 ? 5.307 7.215 12.613 1.00 98.25 183 GLY A N 1
ATOM 1399 C CA . GLY A 1 183 ? 4.248 7.915 11.907 1.00 98.25 183 GLY A CA 1
ATOM 1400 C C . GLY A 1 183 ? 2.884 7.827 12.595 1.00 98.25 183 GLY A C 1
ATOM 1401 O O . GLY A 1 183 ? 2.131 8.799 12.572 1.00 98.25 183 GLY A O 1
ATOM 1402 N N . LEU A 1 184 ? 2.546 6.699 13.225 1.00 98.50 184 LEU A N 1
ATOM 1403 C CA . LEU A 1 184 ? 1.309 6.543 13.993 1.00 98.50 184 LEU A CA 1
ATOM 1404 C C . LEU A 1 184 ? 1.316 7.464 15.216 1.00 98.50 184 LEU A C 1
ATOM 1406 O O . LEU A 1 184 ? 0.306 8.112 15.495 1.00 98.50 184 LEU A O 1
ATOM 1410 N N . ALA A 1 185 ? 2.459 7.592 15.897 1.00 98.31 185 ALA A N 1
ATOM 1411 C CA . ALA A 1 185 ? 2.623 8.559 16.979 1.00 98.31 185 ALA A CA 1
ATOM 1412 C C . ALA A 1 185 ? 2.447 10.004 16.478 1.00 98.31 185 ALA A C 1
ATOM 1414 O O . ALA A 1 185 ? 1.729 10.784 17.105 1.00 98.31 185 ALA A O 1
ATOM 1415 N N . VAL A 1 186 ? 3.014 10.344 15.313 1.00 98.38 186 VAL A N 1
ATOM 1416 C CA . VAL A 1 186 ? 2.806 11.647 14.656 1.00 98.38 186 VAL A CA 1
ATOM 1417 C C . VAL A 1 186 ? 1.332 11.874 14.317 1.00 98.38 186 VAL A C 1
ATOM 1419 O O . VAL A 1 186 ? 0.812 12.949 14.603 1.00 98.38 186 VAL A O 1
ATOM 1422 N N . CYS A 1 187 ? 0.630 10.877 13.768 1.00 97.56 187 CYS A N 1
ATOM 1423 C CA . CYS A 1 187 ? -0.801 10.984 13.470 1.00 97.56 187 CYS A CA 1
ATOM 1424 C C . CYS A 1 187 ? -1.607 11.306 14.732 1.00 97.56 187 CYS A C 1
ATOM 1426 O O . CYS A 1 187 ? -2.400 12.246 14.736 1.00 97.56 187 CYS A O 1
ATOM 1428 N N . ILE A 1 188 ? -1.370 10.561 15.817 1.00 97.88 188 ILE A N 1
ATOM 1429 C CA . ILE A 1 188 ? -2.041 10.781 17.103 1.00 97.88 188 ILE A CA 1
ATOM 1430 C C . ILE A 1 188 ? -1.741 12.190 17.623 1.00 97.88 188 ILE A C 1
ATOM 1432 O O . ILE A 1 188 ? -2.668 12.906 17.995 1.00 97.88 188 ILE A O 1
ATOM 1436 N N . ALA A 1 189 ? -0.473 12.608 17.615 1.00 97.88 189 ALA A N 1
ATOM 1437 C CA . ALA A 1 189 ? -0.060 13.914 18.116 1.00 97.88 189 ALA A CA 1
ATOM 1438 C C . ALA A 1 189 ? -0.670 15.068 17.307 1.00 97.88 189 ALA A C 1
ATOM 1440 O O . ALA A 1 189 ? -1.245 15.988 17.887 1.00 97.88 189 ALA A O 1
ATOM 1441 N N . VAL A 1 190 ? -0.600 15.018 15.975 1.00 98.06 190 VAL A N 1
ATOM 1442 C CA . VAL A 1 190 ? -1.113 16.089 15.108 1.00 98.06 190 VAL A CA 1
ATOM 1443 C C . VAL A 1 190 ? -2.635 16.202 15.207 1.00 98.06 190 VAL A C 1
ATOM 1445 O O . VAL A 1 190 ? -3.149 17.310 15.368 1.00 98.06 190 VAL A O 1
ATOM 1448 N N . VAL A 1 191 ? -3.367 15.080 15.175 1.00 97.56 191 VAL A N 1
ATOM 1449 C CA . VAL A 1 191 ? -4.833 15.102 15.333 1.00 97.56 191 VAL A CA 1
ATOM 1450 C C . VAL A 1 191 ? -5.217 15.589 16.731 1.00 97.56 191 VAL A C 1
ATOM 1452 O O . VAL A 1 191 ? -6.117 16.422 16.857 1.00 97.56 191 VAL A O 1
ATOM 1455 N N . TYR A 1 192 ? -4.506 15.146 17.774 1.00 96.81 192 TYR A N 1
ATOM 1456 C CA . TYR A 1 192 ? -4.723 15.625 19.139 1.00 96.81 192 TYR A CA 1
ATOM 1457 C C . TYR A 1 192 ? -4.552 17.140 19.251 1.00 96.81 192 TYR A C 1
ATOM 1459 O O . TYR A 1 192 ? -5.423 17.814 19.793 1.00 96.81 192 TYR A O 1
ATOM 1467 N N . LEU A 1 193 ? -3.464 17.693 18.711 1.00 96.62 193 LEU A N 1
ATOM 1468 C CA . LEU A 1 193 ? -3.204 19.131 18.761 1.00 96.62 193 LEU A CA 1
ATOM 1469 C C . LEU A 1 193 ? -4.260 19.930 17.985 1.00 96.62 193 LEU A C 1
ATOM 1471 O O . LEU A 1 193 ? -4.725 20.961 18.476 1.00 96.62 193 LEU A O 1
ATOM 1475 N N . ALA A 1 194 ? -4.680 19.436 16.816 1.00 96.25 194 ALA A N 1
ATOM 1476 C CA . ALA A 1 194 ? -5.704 20.076 15.991 1.00 96.25 194 ALA A CA 1
ATOM 1477 C C . ALA A 1 194 ? -7.091 20.090 16.662 1.00 96.25 194 ALA A C 1
ATOM 1479 O O . ALA A 1 194 ? -7.816 21.078 16.542 1.00 96.25 194 ALA A O 1
ATOM 1480 N N . TYR A 1 195 ? -7.434 19.035 17.410 1.00 95.81 195 TYR A N 1
ATOM 1481 C CA . TYR A 1 195 ? -8.738 18.846 18.058 1.00 95.81 195 TYR A CA 1
ATOM 1482 C C . TYR A 1 195 ? -8.637 18.782 19.591 1.00 95.81 195 TYR A C 1
ATOM 1484 O O . TYR A 1 195 ? -9.426 18.113 20.258 1.00 95.81 195 TYR A O 1
ATOM 1492 N N . ARG A 1 196 ? -7.683 19.513 20.186 1.00 93.94 196 ARG A N 1
ATOM 1493 C CA . ARG A 1 196 ? -7.399 19.473 21.638 1.00 93.94 196 ARG A CA 1
ATOM 1494 C C . ARG A 1 196 ? -8.614 19.772 22.519 1.00 93.94 196 ARG A C 1
ATOM 1496 O O . ARG A 1 196 ? -8.695 19.291 23.642 1.00 93.94 196 ARG A O 1
ATOM 1503 N N . ARG A 1 197 ? -9.553 20.584 22.017 1.00 90.25 197 ARG A N 1
ATOM 1504 C CA . ARG A 1 197 ? -10.784 20.957 22.730 1.00 90.25 197 ARG A CA 1
ATOM 1505 C C . ARG A 1 197 ? -11.789 19.805 22.755 1.00 90.25 197 ARG A C 1
ATOM 1507 O O . ARG A 1 197 ? -12.375 19.549 23.799 1.00 90.25 197 ARG A O 1
ATOM 1514 N N . ASP A 1 198 ? -11.953 19.102 21.638 1.00 90.44 198 ASP A N 1
ATOM 1515 C CA . ASP A 1 198 ? -12.823 17.927 21.536 1.00 90.44 198 ASP A CA 1
ATOM 1516 C C . ASP A 1 198 ? -12.239 16.724 22.293 1.00 90.44 198 ASP A C 1
ATOM 1518 O O . ASP A 1 198 ? -12.963 15.976 22.944 1.00 90.44 198 ASP A O 1
ATOM 1522 N N . LEU A 1 199 ? -10.915 16.549 22.237 1.00 90.50 199 LEU A N 1
ATOM 1523 C CA . LEU A 1 199 ? -10.228 15.374 22.784 1.00 90.50 199 LEU A CA 1
ATOM 1524 C C . LEU A 1 199 ? -9.786 15.532 24.245 1.00 90.50 199 LEU A C 1
ATOM 1526 O O . LEU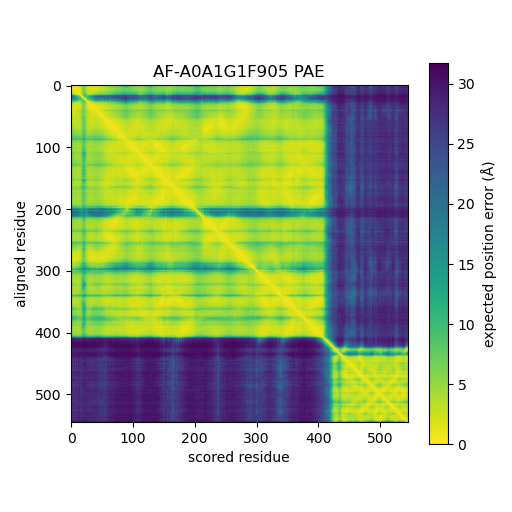 A 1 199 ? -9.525 14.532 24.912 1.00 90.50 199 LEU A O 1
ATOM 1530 N N . GLY A 1 200 ? -9.722 16.767 24.750 1.00 81.00 200 GLY A N 1
ATOM 1531 C CA . GLY A 1 200 ? -9.412 17.094 26.145 1.00 81.00 200 GLY A CA 1
ATOM 1532 C C . GLY A 1 200 ? -10.612 17.022 27.098 1.00 81.00 200 GLY A C 1
ATOM 1533 O O . GLY A 1 200 ? -10.506 17.462 28.242 1.00 81.00 200 GLY A O 1
ATOM 1534 N N . GLN A 1 201 ? -11.762 16.515 26.641 1.00 77.50 201 GLN A N 1
ATOM 1535 C CA . GLN A 1 201 ? -12.955 16.361 27.475 1.00 77.50 201 GLN A CA 1
ATOM 1536 C C . GLN A 1 201 ? -12.761 15.290 28.565 1.00 77.50 201 GLN A C 1
ATOM 1538 O O . GLN A 1 201 ? -11.887 14.422 28.480 1.00 77.50 201 GLN A O 1
ATOM 1543 N N . ARG A 1 202 ? -13.596 15.362 29.612 1.00 76.00 202 ARG A N 1
ATOM 1544 C CA . ARG A 1 202 ? -13.599 14.400 30.727 1.00 76.00 202 ARG A CA 1
ATOM 1545 C C . ARG A 1 202 ? -13.921 12.980 30.240 1.00 76.00 202 ARG A C 1
ATOM 1547 O O . ARG A 1 202 ? -14.407 12.778 29.130 1.00 76.00 202 ARG A O 1
ATOM 1554 N N . ALA A 1 203 ? -13.628 11.998 31.091 1.00 82.12 203 ALA A N 1
ATOM 1555 C CA . ALA A 1 203 ? -13.910 10.592 30.822 1.00 82.12 203 ALA A CA 1
ATOM 1556 C C . ALA A 1 203 ? -15.381 10.356 30.439 1.00 82.12 203 ALA A C 1
ATOM 1558 O O . ALA A 1 203 ? -16.273 11.066 30.909 1.00 82.12 203 ALA A O 1
ATOM 1559 N N . PHE A 1 204 ? -15.622 9.344 29.603 1.00 84.12 204 PHE A N 1
ATOM 1560 C CA . PHE A 1 204 ? -16.972 8.955 29.205 1.00 84.12 204 PHE A CA 1
ATOM 1561 C C . PHE A 1 204 ? -17.803 8.600 30.444 1.00 84.12 204 PHE A C 1
ATOM 1563 O O . PHE A 1 204 ? -17.362 7.824 31.290 1.00 84.12 204 PHE A O 1
ATOM 1570 N N . SER A 1 205 ? -19.006 9.168 30.549 1.00 71.06 205 SER A N 1
ATOM 1571 C CA . SER A 1 205 ? -19.911 8.953 31.686 1.00 71.06 205 SER A CA 1
ATOM 1572 C C . SER A 1 205 ? -20.454 7.525 31.743 1.00 71.06 205 SER A C 1
ATOM 1574 O O . SER A 1 205 ? -20.672 6.989 32.825 1.00 71.06 205 SER A O 1
ATOM 1576 N N . ALA A 1 206 ? -20.646 6.900 30.581 1.00 73.62 206 ALA A N 1
ATOM 1577 C CA . ALA A 1 206 ? -21.044 5.510 30.446 1.00 73.62 206 ALA A CA 1
ATOM 1578 C C . ALA A 1 206 ? -20.542 4.939 29.115 1.00 73.62 206 ALA A C 1
ATOM 1580 O O . ALA A 1 206 ? -20.380 5.659 28.126 1.00 73.62 206 ALA A O 1
ATOM 1581 N N . ARG A 1 207 ? -20.316 3.622 29.083 1.00 75.50 207 ARG A N 1
ATOM 1582 C CA . ARG A 1 207 ? -20.056 2.898 27.837 1.00 75.50 207 ARG A CA 1
ATOM 1583 C C . ARG A 1 207 ? -21.362 2.827 27.036 1.00 75.50 207 ARG A C 1
ATOM 1585 O O . ARG A 1 207 ? -22.358 2.361 27.586 1.00 75.50 207 ARG A O 1
ATOM 1592 N N . PRO A 1 208 ? -21.379 3.215 25.752 1.00 72.69 208 PRO A N 1
ATOM 1593 C CA . PRO A 1 208 ? -22.547 3.007 24.923 1.00 72.69 208 PRO A CA 1
ATOM 1594 C C . PRO A 1 208 ? -22.660 1.515 24.623 1.00 72.69 208 PRO A C 1
ATOM 1596 O O . PRO A 1 208 ? -21.671 0.856 24.289 1.00 72.69 208 PRO A O 1
ATOM 1599 N N . GLU A 1 209 ? -23.869 0.976 24.715 1.00 68.69 209 GLU A N 1
ATOM 1600 C CA . GLU A 1 209 ? -24.132 -0.354 24.181 1.00 68.69 209 GLU A CA 1
ATOM 1601 C C . GLU A 1 209 ? -23.869 -0.320 22.675 1.00 68.69 209 GLU A C 1
ATOM 1603 O O . GLU A 1 209 ? -24.290 0.615 21.992 1.00 68.69 209 GLU A O 1
ATOM 1608 N N . LEU A 1 210 ? -23.144 -1.301 22.142 1.00 69.50 210 LEU A N 1
ATOM 1609 C CA . LEU A 1 210 ? -23.041 -1.504 20.699 1.00 69.50 210 LEU A CA 1
ATOM 1610 C C . LEU A 1 210 ? -24.239 -2.332 20.218 1.00 69.50 210 LEU A C 1
ATOM 1612 O O . LEU A 1 210 ? -24.813 -3.085 21.007 1.00 69.50 210 LEU A O 1
ATOM 1616 N N . PRO A 1 211 ? -24.646 -2.227 18.937 1.00 72.19 211 PRO A N 1
ATOM 1617 C CA . PRO A 1 211 ? -25.591 -3.179 18.365 1.00 72.19 211 PRO A CA 1
ATOM 1618 C C . PRO A 1 211 ? -25.127 -4.614 18.635 1.00 72.19 211 PRO A C 1
ATOM 1620 O O . PRO A 1 211 ? -23.934 -4.908 18.528 1.00 72.19 211 PRO A O 1
ATOM 1623 N N . ALA A 1 212 ? -26.061 -5.509 18.962 1.00 75.50 212 ALA A N 1
ATOM 1624 C CA . ALA A 1 212 ? -25.730 -6.908 19.194 1.00 75.50 212 ALA A CA 1
ATOM 1625 C C . ALA A 1 212 ? -25.026 -7.495 17.958 1.00 75.50 212 ALA A C 1
ATOM 1627 O O . ALA A 1 212 ? -25.614 -7.593 16.879 1.00 75.50 212 ALA A O 1
ATOM 1628 N N . TYR A 1 213 ? -23.766 -7.896 18.123 1.00 81.75 213 TYR A N 1
ATOM 1629 C CA . TYR A 1 213 ? -22.974 -8.553 17.089 1.00 81.75 213 TYR A CA 1
ATOM 1630 C C . TYR A 1 213 ? -22.735 -10.017 17.466 1.00 81.75 213 TYR A C 1
ATOM 1632 O O . TYR A 1 213 ? -22.734 -10.393 18.640 1.00 81.75 213 TYR A O 1
ATOM 1640 N N . ARG A 1 214 ? -22.568 -10.883 16.461 1.00 86.38 214 ARG A N 1
ATOM 1641 C CA . ARG A 1 214 ? -22.348 -12.320 16.670 1.00 86.38 214 ARG A CA 1
ATOM 1642 C C . ARG A 1 214 ? -20.954 -12.714 16.218 1.00 86.38 214 ARG A C 1
ATOM 1644 O O . ARG A 1 214 ? -20.659 -12.695 15.028 1.00 86.38 214 ARG A O 1
ATOM 1651 N N . VAL A 1 215 ? -20.136 -13.164 17.167 1.00 92.94 215 VAL A N 1
ATOM 1652 C CA . VAL A 1 215 ? -18.823 -13.745 16.872 1.00 92.94 215 VAL A CA 1
ATOM 1653 C C . VAL A 1 215 ? -18.975 -15.233 16.587 1.00 92.94 215 VAL A C 1
ATOM 1655 O O . VAL A 1 215 ? -19.327 -16.028 17.463 1.00 92.94 215 VAL A O 1
ATOM 1658 N N . ARG A 1 216 ? -18.667 -15.641 15.356 1.00 94.69 216 ARG A N 1
ATOM 1659 C CA . ARG A 1 216 ? -18.671 -17.055 14.960 1.00 94.69 216 ARG A CA 1
ATOM 1660 C C . ARG A 1 216 ? -17.334 -17.675 15.362 1.00 94.69 216 ARG A C 1
ATOM 1662 O O . ARG A 1 216 ? -16.462 -17.841 14.518 1.00 94.69 216 ARG A O 1
ATOM 1669 N N . LYS A 1 217 ? -17.171 -18.020 16.647 1.00 94.62 217 LYS A N 1
ATOM 1670 C CA . LYS A 1 217 ? -15.890 -18.450 17.258 1.00 94.62 217 LYS A CA 1
ATOM 1671 C C . LYS A 1 217 ? -15.102 -19.473 16.427 1.00 94.62 217 LYS A C 1
ATOM 1673 O O . LYS A 1 217 ? -13.914 -19.285 16.199 1.00 94.62 217 LYS A O 1
ATOM 1678 N N . ALA A 1 218 ? -15.766 -20.520 15.932 1.00 95.81 218 ALA A N 1
ATOM 1679 C CA . ALA A 1 218 ? -15.116 -21.551 15.120 1.00 95.81 218 ALA A CA 1
ATOM 1680 C C . ALA A 1 218 ? -14.606 -21.020 13.768 1.00 95.81 218 ALA A C 1
ATOM 1682 O O . ALA A 1 218 ? -13.540 -21.426 13.315 1.00 95.81 218 ALA A O 1
ATOM 1683 N N . LEU A 1 219 ? -15.356 -20.116 13.128 1.00 96.56 219 LEU A N 1
ATOM 1684 C CA . LEU A 1 219 ? -14.917 -19.463 11.896 1.00 96.56 219 LEU A CA 1
ATOM 1685 C C . LEU A 1 219 ? -13.773 -18.494 12.189 1.00 96.56 219 LEU A C 1
ATOM 1687 O O . LEU A 1 219 ? -12.771 -18.530 11.493 1.00 96.56 219 LEU A O 1
ATOM 1691 N N . LEU A 1 220 ? -13.896 -17.697 13.255 1.00 96.88 220 LEU A N 1
ATOM 1692 C CA . LEU A 1 220 ? -12.871 -16.747 13.675 1.00 96.88 220 LEU A CA 1
ATOM 1693 C C . LEU A 1 220 ? -11.527 -17.440 13.910 1.00 96.88 220 LEU A C 1
ATOM 1695 O O . LEU A 1 220 ? -10.524 -17.001 13.363 1.00 96.88 220 LEU A O 1
ATOM 1699 N N . LEU A 1 221 ? -11.512 -18.540 14.669 1.00 97.31 221 LEU A N 1
ATOM 1700 C CA . LEU A 1 221 ? -10.288 -19.293 14.937 1.00 97.31 221 LEU A CA 1
ATOM 1701 C C . LEU A 1 221 ? -9.655 -19.821 13.643 1.00 97.31 221 LEU A C 1
ATOM 1703 O O . LEU A 1 221 ? -8.463 -19.634 13.433 1.00 97.31 221 LEU A O 1
ATOM 1707 N N . LYS A 1 222 ? -10.449 -20.431 12.753 1.00 97.44 222 LYS A N 1
ATOM 1708 C CA . LYS A 1 222 ? -9.961 -20.919 11.453 1.00 97.44 222 LYS A CA 1
ATOM 1709 C C . LYS A 1 222 ? -9.376 -19.792 10.609 1.00 97.44 222 LYS A C 1
ATOM 1711 O O . LYS A 1 222 ? -8.288 -19.951 10.071 1.00 97.44 222 LYS A O 1
ATOM 1716 N N . THR A 1 223 ? -10.070 -18.660 10.523 1.00 97.00 223 THR A N 1
ATOM 1717 C CA . THR A 1 223 ? -9.597 -17.498 9.769 1.00 97.00 223 THR A CA 1
ATOM 1718 C C . THR A 1 223 ? -8.312 -16.935 10.357 1.00 97.00 223 THR A C 1
ATOM 1720 O O . THR A 1 223 ? -7.375 -16.712 9.608 1.00 97.00 223 THR A O 1
ATOM 1723 N N . LEU A 1 224 ? -8.215 -16.776 11.680 1.00 97.19 224 LEU A N 1
ATOM 1724 C CA . LEU A 1 224 ? -6.992 -16.294 12.328 1.00 97.19 224 LEU A CA 1
ATOM 1725 C C . LEU A 1 224 ? -5.811 -17.251 12.128 1.00 97.19 224 LEU A C 1
ATOM 1727 O O . LEU A 1 224 ? -4.711 -16.789 11.845 1.00 97.19 224 LEU A O 1
ATOM 1731 N N . LEU A 1 225 ? -6.037 -18.566 12.224 1.00 97.94 225 LEU A N 1
ATOM 1732 C CA . LEU A 1 225 ? -5.002 -19.570 11.967 1.00 97.94 225 LEU A CA 1
ATOM 1733 C C . LEU A 1 225 ? -4.521 -19.530 10.515 1.00 97.94 225 LEU A C 1
ATOM 1735 O O . LEU A 1 225 ? -3.317 -19.560 10.279 1.00 97.94 225 LEU A O 1
ATOM 1739 N N . VAL A 1 226 ? -5.434 -19.420 9.544 1.00 98.00 226 VAL A N 1
ATOM 1740 C CA . VAL A 1 226 ? -5.048 -19.307 8.131 1.00 98.00 226 VAL A CA 1
ATOM 1741 C C . VAL A 1 226 ? -4.346 -17.981 7.854 1.00 98.00 226 VAL A C 1
ATOM 1743 O O . VAL A 1 226 ? -3.315 -17.989 7.192 1.00 98.00 226 VAL A O 1
ATOM 1746 N N . SER A 1 227 ? -4.826 -16.858 8.392 1.00 96.75 227 SER A N 1
ATOM 1747 C CA . SER A 1 227 ? -4.136 -15.569 8.269 1.00 96.75 227 SER A CA 1
ATOM 1748 C C . SER A 1 227 ? -2.721 -15.637 8.849 1.00 96.75 227 SER A C 1
ATOM 1750 O O . SER A 1 227 ? -1.781 -15.181 8.209 1.00 96.75 227 SER A O 1
ATOM 1752 N N . ALA A 1 228 ? -2.541 -16.256 10.021 1.00 96.44 228 ALA A N 1
ATOM 1753 C CA . ALA A 1 228 ? -1.219 -16.464 10.608 1.00 96.44 228 ALA A CA 1
ATOM 1754 C C . ALA A 1 228 ? -0.332 -17.354 9.722 1.00 96.44 228 ALA A C 1
ATOM 1756 O O . ALA A 1 228 ? 0.821 -17.012 9.481 1.00 96.44 228 ALA A O 1
ATOM 1757 N N . ALA A 1 229 ? -0.870 -18.450 9.178 1.00 97.31 229 ALA A N 1
ATOM 1758 C CA . ALA A 1 229 ? -0.145 -19.320 8.252 1.00 97.31 229 ALA A CA 1
ATOM 1759 C C . ALA A 1 229 ? 0.258 -18.599 6.954 1.00 97.31 229 ALA A C 1
ATOM 1761 O O . ALA A 1 229 ? 1.358 -18.816 6.454 1.00 97.31 229 ALA A O 1
ATOM 1762 N N . VAL A 1 230 ? -0.593 -17.711 6.433 1.00 97.19 230 VAL A N 1
ATOM 1763 C CA . VAL A 1 230 ? -0.297 -16.872 5.261 1.00 97.19 230 VAL A CA 1
ATOM 1764 C C . VAL A 1 230 ? 0.848 -15.905 5.561 1.00 97.19 230 VAL A C 1
ATOM 1766 O O . VAL A 1 230 ? 1.806 -15.846 4.795 1.00 97.19 230 VAL A O 1
ATOM 1769 N N . LEU A 1 231 ? 0.805 -15.210 6.703 1.00 94.00 231 LEU A N 1
ATOM 1770 C CA . LEU A 1 231 ? 1.888 -14.314 7.129 1.00 94.00 231 LEU A CA 1
ATOM 1771 C C . LEU A 1 231 ? 3.211 -15.069 7.338 1.00 94.00 231 LEU A C 1
ATOM 1773 O O . LEU A 1 231 ? 4.272 -14.591 6.934 1.00 94.00 231 LEU A O 1
ATOM 1777 N N . LEU A 1 232 ? 3.162 -16.271 7.920 1.00 94.12 232 LEU A N 1
ATOM 1778 C CA . LEU A 1 232 ? 4.331 -17.146 8.040 1.00 94.12 232 LEU A CA 1
ATOM 1779 C C . LEU A 1 232 ? 4.853 -17.590 6.667 1.00 94.12 232 LEU A C 1
ATOM 1781 O O . LEU A 1 232 ? 6.053 -17.524 6.425 1.00 94.12 232 LEU A O 1
ATOM 1785 N N . GLY A 1 233 ? 3.968 -17.969 5.743 1.00 94.38 233 GLY A N 1
ATOM 1786 C CA . GLY A 1 233 ? 4.337 -18.320 4.372 1.00 94.38 233 GLY A CA 1
ATOM 1787 C C . GLY A 1 233 ? 5.052 -17.181 3.640 1.00 94.38 233 GLY A C 1
ATOM 1788 O O . GLY A 1 233 ? 6.056 -17.425 2.976 1.00 94.38 233 GLY A O 1
ATOM 1789 N N . PHE A 1 234 ? 4.600 -15.934 3.821 1.00 92.12 234 PHE A N 1
ATOM 1790 C CA . PHE A 1 234 ? 5.309 -14.751 3.317 1.00 92.12 234 PHE A CA 1
ATOM 1791 C C . PHE A 1 234 ? 6.695 -14.595 3.947 1.00 92.12 234 PHE A C 1
ATOM 1793 O O . PHE A 1 234 ? 7.652 -14.240 3.263 1.00 92.12 234 PHE A O 1
ATOM 1800 N N . SER A 1 235 ? 6.806 -14.886 5.244 1.00 89.81 235 SER A N 1
ATOM 1801 C CA . SER A 1 235 ? 8.049 -14.748 6.009 1.00 89.81 235 SER A CA 1
ATOM 1802 C C . SER A 1 235 ? 9.097 -15.798 5.623 1.00 89.81 235 SER A C 1
ATOM 1804 O O . SER A 1 235 ? 10.289 -15.539 5.739 1.00 89.81 235 SER A O 1
ATOM 1806 N N . PHE A 1 236 ? 8.669 -16.955 5.108 1.00 89.12 236 PHE A N 1
ATOM 1807 C CA . PHE A 1 236 ? 9.546 -17.990 4.547 1.00 89.12 236 PHE A CA 1
ATOM 1808 C C . PHE A 1 236 ? 9.966 -17.734 3.088 1.00 89.12 236 PHE A C 1
ATOM 1810 O O . PHE A 1 236 ? 10.614 -18.583 2.481 1.00 89.12 236 PHE A O 1
ATOM 1817 N N . GLY A 1 237 ? 9.604 -16.585 2.505 1.00 84.81 237 GLY A N 1
ATOM 1818 C CA . GLY A 1 237 ? 10.007 -16.214 1.145 1.00 84.81 237 GLY A CA 1
ATOM 1819 C C . GLY A 1 237 ? 9.229 -16.926 0.033 1.00 84.81 237 GLY A C 1
ATOM 1820 O O . GLY A 1 237 ? 9.618 -16.856 -1.133 1.00 84.81 237 GLY A O 1
ATOM 1821 N N . HIS A 1 238 ? 8.123 -17.607 0.352 1.00 89.69 238 HIS A N 1
ATOM 1822 C CA . HIS A 1 238 ? 7.249 -18.158 -0.682 1.00 89.69 238 HIS A CA 1
ATOM 1823 C C . HIS A 1 238 ? 6.544 -17.036 -1.469 1.00 89.69 238 HIS A C 1
ATOM 1825 O O . HIS A 1 238 ? 6.260 -15.974 -0.910 1.00 89.69 238 HIS A O 1
ATOM 1831 N N . PRO A 1 239 ? 6.199 -17.255 -2.756 1.00 90.12 239 PRO A N 1
ATOM 1832 C CA . PRO A 1 239 ? 5.568 -16.225 -3.577 1.00 90.12 239 PRO A CA 1
ATOM 1833 C C . PRO A 1 239 ? 4.270 -15.698 -2.953 1.00 90.12 239 PRO A C 1
ATOM 1835 O O . PRO A 1 239 ? 3.320 -16.461 -2.758 1.00 90.12 239 PRO A O 1
ATOM 1838 N N . TYR A 1 240 ? 4.207 -14.386 -2.699 1.00 91.31 240 TYR A N 1
ATOM 1839 C CA . TYR A 1 240 ? 3.084 -13.743 -2.006 1.00 91.31 240 TYR A CA 1
ATOM 1840 C C . TYR A 1 240 ? 1.724 -14.083 -2.624 1.00 91.31 240 TYR A C 1
ATOM 1842 O O . TYR A 1 240 ? 0.785 -14.464 -1.928 1.00 91.31 240 TYR A O 1
ATOM 1850 N N . SER A 1 241 ? 1.632 -14.006 -3.950 1.00 92.94 241 SER A N 1
ATOM 1851 C CA . SER A 1 241 ? 0.403 -14.286 -4.690 1.00 92.94 241 SER A CA 1
ATOM 1852 C C . SER A 1 241 ? -0.106 -15.715 -4.480 1.00 92.94 241 SER A C 1
ATOM 1854 O O . SER A 1 241 ? -1.298 -15.917 -4.257 1.00 92.94 241 SER A O 1
ATOM 1856 N N . LEU A 1 242 ? 0.796 -16.702 -4.488 1.00 95.00 242 LEU A N 1
ATOM 1857 C CA . LEU A 1 242 ? 0.452 -18.108 -4.294 1.00 95.00 242 LEU A CA 1
ATOM 1858 C C . LEU A 1 242 ? 0.018 -18.383 -2.853 1.00 95.00 242 LEU A C 1
ATOM 1860 O O . LEU A 1 242 ? -0.995 -19.041 -2.640 1.00 95.00 242 LEU A O 1
ATOM 1864 N N . VAL A 1 243 ? 0.757 -17.866 -1.869 1.00 96.69 243 VAL A N 1
ATOM 1865 C CA . VAL A 1 243 ? 0.452 -18.077 -0.446 1.00 96.69 243 VAL A CA 1
ATOM 1866 C C . VAL A 1 243 ? -0.899 -17.453 -0.080 1.00 96.69 243 VAL A C 1
ATOM 1868 O O . VAL A 1 243 ? -1.717 -18.104 0.571 1.00 96.69 243 VAL A O 1
ATOM 1871 N N . ALA A 1 244 ? -1.182 -16.234 -0.551 1.00 96.38 244 ALA A N 1
ATOM 1872 C CA . ALA A 1 244 ? -2.470 -15.579 -0.326 1.00 96.38 244 ALA A CA 1
ATOM 1873 C C . ALA A 1 244 ? -3.632 -16.346 -0.983 1.00 96.38 244 ALA A C 1
ATOM 1875 O O . ALA A 1 244 ? -4.663 -16.571 -0.346 1.00 96.38 244 ALA A O 1
ATOM 1876 N N . ALA A 1 245 ? -3.459 -16.803 -2.229 1.00 97.19 245 ALA A N 1
ATOM 1877 C CA . ALA A 1 245 ? -4.461 -17.602 -2.935 1.00 97.19 245 ALA A CA 1
ATOM 1878 C C . ALA A 1 245 ? -4.703 -18.967 -2.269 1.00 97.19 245 ALA A C 1
ATOM 1880 O O . ALA A 1 245 ? -5.851 -19.403 -2.138 1.00 97.19 245 ALA A O 1
ATOM 1881 N N . ALA A 1 246 ? -3.640 -19.626 -1.800 1.00 98.06 246 ALA A N 1
ATOM 1882 C CA . ALA A 1 246 ? -3.731 -20.879 -1.061 1.00 98.06 246 ALA A CA 1
ATOM 1883 C C . ALA A 1 246 ? -4.489 -20.689 0.260 1.00 98.06 246 ALA A C 1
ATOM 1885 O O . ALA A 1 246 ? -5.385 -21.475 0.564 1.00 98.06 246 ALA A O 1
ATOM 1886 N N . GLY A 1 247 ? -4.207 -19.616 1.007 1.00 97.94 247 GLY A N 1
ATOM 1887 C CA . GLY A 1 247 ? -4.937 -19.273 2.230 1.00 97.94 247 GLY A CA 1
ATOM 1888 C C . GLY A 1 247 ? -6.421 -18.987 1.981 1.00 97.94 247 GLY A C 1
ATOM 1889 O O . GLY A 1 247 ? -7.289 -19.535 2.664 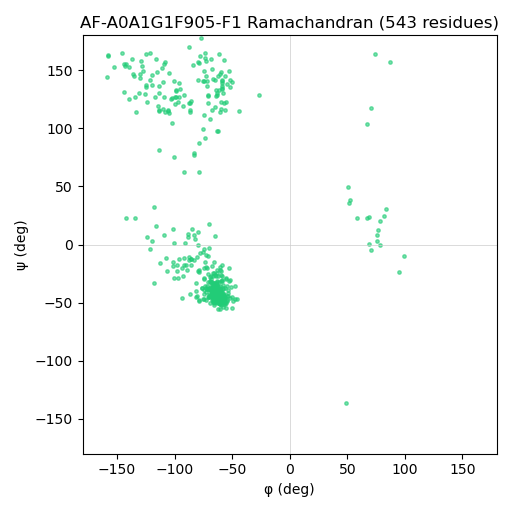1.00 97.94 247 GLY A O 1
ATOM 1890 N N . ALA A 1 248 ? -6.734 -18.192 0.956 1.00 97.31 248 ALA A N 1
ATOM 1891 C CA . ALA A 1 248 ? -8.111 -17.924 0.544 1.00 97.31 248 ALA A CA 1
ATOM 1892 C C . ALA A 1 248 ? -8.866 -19.216 0.185 1.00 97.31 248 ALA A C 1
ATOM 1894 O O . ALA A 1 248 ? -9.968 -19.456 0.682 1.00 97.31 248 ALA A O 1
ATOM 1895 N N . THR A 1 249 ? -8.242 -20.086 -0.612 1.00 97.38 249 THR A N 1
ATOM 1896 C CA . THR A 1 249 ? -8.813 -21.380 -1.012 1.00 97.38 249 THR A CA 1
ATOM 1897 C C . THR A 1 249 ? -8.995 -22.305 0.190 1.00 97.38 249 THR A C 1
ATOM 1899 O O . THR A 1 249 ? -10.056 -22.907 0.356 1.00 97.38 249 THR A O 1
ATOM 1902 N N . ALA A 1 250 ? -8.011 -22.374 1.089 1.00 97.75 250 ALA A N 1
ATOM 1903 C CA . ALA A 1 250 ? -8.115 -23.149 2.318 1.00 97.75 250 ALA A CA 1
ATOM 1904 C C . ALA A 1 250 ? -9.323 -22.701 3.154 1.00 97.75 250 ALA A C 1
ATOM 1906 O O . ALA A 1 250 ? -10.097 -23.546 3.603 1.00 97.75 250 ALA A O 1
ATOM 1907 N N . LEU A 1 251 ? -9.553 -21.389 3.300 1.00 97.50 251 LEU A N 1
ATOM 1908 C CA . LEU A 1 251 ? -10.730 -20.862 4.001 1.00 97.50 251 LEU A CA 1
ATOM 1909 C C . LEU A 1 251 ? -12.048 -21.174 3.298 1.00 97.50 251 LEU A C 1
ATOM 1911 O O . LEU A 1 251 ? -13.034 -21.461 3.982 1.00 97.50 251 LEU A O 1
ATOM 1915 N N . MET A 1 252 ? -12.069 -21.186 1.967 1.00 95.88 252 MET A N 1
ATOM 1916 C CA . MET A 1 252 ? -13.233 -21.646 1.206 1.00 95.88 252 MET A CA 1
ATOM 1917 C C . MET A 1 252 ? -13.596 -23.096 1.522 1.00 95.88 252 MET A C 1
ATOM 1919 O O . MET A 1 252 ? -14.773 -23.401 1.718 1.00 95.88 252 MET A O 1
ATOM 1923 N N . LEU A 1 253 ? -12.597 -23.964 1.678 1.00 96.12 253 LEU A N 1
ATOM 1924 C CA . LEU A 1 253 ? -12.802 -25.375 2.004 1.00 96.12 253 LEU A CA 1
ATOM 1925 C C . LEU A 1 253 ? -13.195 -25.590 3.476 1.00 96.12 253 LEU A C 1
ATOM 1927 O O . LEU A 1 253 ? -14.147 -26.312 3.775 1.00 96.12 253 LEU A O 1
ATOM 1931 N N . ILE A 1 254 ? -12.494 -24.954 4.423 1.00 96.12 254 ILE A N 1
ATOM 1932 C CA . ILE A 1 254 ? -12.658 -25.244 5.862 1.00 96.12 254 ILE A CA 1
ATOM 1933 C C . ILE A 1 254 ? -13.659 -24.325 6.574 1.00 96.12 254 ILE A C 1
ATOM 1935 O O . ILE A 1 254 ? -14.141 -24.661 7.666 1.00 96.12 254 ILE A O 1
ATOM 1939 N N . GLY A 1 255 ? -13.963 -23.159 5.999 1.00 91.12 255 GLY A N 1
ATOM 1940 C CA . GLY A 1 255 ? -14.738 -22.088 6.627 1.00 91.12 255 GLY A CA 1
ATOM 1941 C C . GLY A 1 255 ? -16.234 -22.382 6.752 1.00 91.12 255 GLY A C 1
ATOM 1942 O O . GLY A 1 255 ? -16.901 -21.789 7.598 1.00 91.12 255 GLY A O 1
ATOM 1943 N N . ARG A 1 256 ? -16.775 -23.328 5.968 1.00 91.06 256 ARG A N 1
ATOM 1944 C CA . ARG A 1 256 ? -18.210 -23.697 5.969 1.00 91.06 256 ARG A CA 1
ATOM 1945 C C . ARG A 1 256 ? -19.149 -22.485 5.810 1.00 91.06 256 ARG A C 1
ATOM 1947 O O . ARG A 1 256 ? -20.227 -22.423 6.404 1.00 91.06 256 ARG A O 1
ATOM 1954 N N . VAL A 1 257 ? -18.730 -21.498 5.019 1.00 91.69 257 VAL A N 1
ATOM 1955 C CA . VAL A 1 257 ? -19.566 -20.376 4.569 1.00 91.69 257 VAL A CA 1
ATOM 1956 C C . VAL A 1 257 ? -19.815 -20.571 3.081 1.00 91.69 257 VAL A C 1
ATOM 1958 O O . VAL A 1 257 ? -18.901 -20.975 2.372 1.00 91.69 257 VAL A O 1
ATOM 1961 N N . ARG A 1 258 ? -21.040 -20.305 2.607 1.00 91.94 258 ARG A N 1
ATOM 1962 C CA . ARG A 1 258 ? -21.360 -20.386 1.174 1.00 91.94 258 ARG A CA 1
ATOM 1963 C C . ARG A 1 258 ? -20.399 -19.492 0.388 1.00 91.94 258 ARG A C 1
ATOM 1965 O O . ARG A 1 258 ? -20.359 -18.290 0.652 1.00 91.94 258 ARG A O 1
ATOM 1972 N N . THR A 1 259 ? -19.674 -20.076 -0.564 1.00 91.56 259 THR A N 1
ATOM 1973 C CA . THR A 1 259 ? -18.655 -19.400 -1.383 1.00 91.56 259 THR A CA 1
ATOM 1974 C C . THR A 1 259 ? -19.204 -18.149 -2.056 1.00 91.56 259 THR A C 1
ATOM 1976 O O . THR A 1 259 ? -18.571 -17.105 -2.001 1.00 91.56 259 THR A O 1
ATOM 1979 N N . GLU A 1 260 ? -20.428 -18.214 -2.579 1.00 91.56 260 GLU A N 1
ATOM 1980 C CA . GLU A 1 260 ? -21.131 -17.078 -3.185 1.00 91.56 260 GLU A CA 1
ATOM 1981 C C . GLU A 1 260 ? -21.199 -15.858 -2.252 1.00 91.56 260 GLU A C 1
ATOM 1983 O O . GLU A 1 260 ? -20.890 -14.745 -2.657 1.00 91.56 260 GLU A O 1
ATOM 1988 N N . ARG A 1 261 ? -21.508 -16.054 -0.962 1.00 91.06 261 ARG A N 1
ATOM 1989 C CA . ARG A 1 261 ? -21.556 -14.948 0.010 1.00 91.06 261 ARG A CA 1
ATOM 1990 C C . ARG A 1 261 ? -20.182 -14.312 0.216 1.00 91.06 261 ARG A C 1
ATOM 1992 O O . ARG A 1 261 ? -20.106 -13.114 0.463 1.00 91.06 261 ARG A O 1
ATOM 1999 N N . ILE A 1 262 ? -19.125 -15.116 0.166 1.00 93.50 262 ILE A N 1
ATOM 2000 C CA . ILE A 1 262 ? -17.752 -14.638 0.323 1.00 93.50 262 ILE A CA 1
ATOM 2001 C C . ILE A 1 262 ? -17.318 -13.878 -0.927 1.00 93.50 262 ILE A C 1
ATOM 2003 O O . ILE A 1 262 ? -16.841 -12.755 -0.813 1.00 93.50 262 ILE A O 1
ATOM 2007 N N . LEU A 1 263 ? -17.547 -14.446 -2.110 1.00 93.38 263 LEU A N 1
ATOM 2008 C CA . LEU A 1 263 ? -17.221 -13.809 -3.384 1.00 93.38 263 LEU A CA 1
ATOM 2009 C C . LEU A 1 263 ? -18.014 -12.514 -3.602 1.00 93.38 263 LEU A C 1
ATOM 2011 O O . LEU A 1 263 ? -17.454 -11.546 -4.096 1.00 93.38 263 LEU A O 1
ATOM 2015 N N . ASN A 1 264 ? -19.265 -12.438 -3.145 1.00 92.75 264 ASN A N 1
ATOM 2016 C CA . ASN A 1 264 ? -20.049 -11.196 -3.165 1.00 92.75 264 ASN A CA 1
ATOM 2017 C C . ASN A 1 264 ? -19.498 -10.117 -2.216 1.00 92.75 264 ASN A C 1
ATOM 2019 O O . ASN A 1 264 ? -19.860 -8.951 -2.340 1.00 92.75 264 ASN A O 1
ATOM 2023 N N . GLY A 1 265 ? -18.662 -10.494 -1.245 1.00 89.06 265 GLY A N 1
ATOM 2024 C CA . GLY A 1 265 ? -17.977 -9.558 -0.354 1.00 89.06 265 GLY A CA 1
ATOM 2025 C C . GLY A 1 265 ? -16.644 -9.041 -0.899 1.00 89.06 265 GLY A C 1
ATOM 2026 O O . GLY A 1 265 ? -16.086 -8.122 -0.303 1.00 89.06 265 GLY A O 1
ATOM 2027 N N . VAL A 1 266 ? -16.124 -9.632 -1.980 1.00 91.62 266 VAL A N 1
ATOM 2028 C CA . VAL A 1 266 ? -14.876 -9.211 -2.628 1.00 91.62 266 VAL A CA 1
ATOM 2029 C C . VAL A 1 266 ? -15.114 -7.930 -3.425 1.00 91.62 266 VAL A C 1
ATOM 2031 O O . VAL A 1 266 ? -16.136 -7.778 -4.094 1.00 91.62 266 VAL A O 1
ATOM 2034 N N . ASP A 1 267 ? -14.144 -7.018 -3.383 1.00 87.56 267 ASP A N 1
ATOM 2035 C CA . ASP A 1 267 ? -14.176 -5.781 -4.160 1.00 87.56 267 ASP A CA 1
ATOM 2036 C C . ASP A 1 267 ? -13.678 -6.022 -5.599 1.00 87.56 267 ASP A C 1
ATOM 2038 O O . ASP A 1 267 ? -12.544 -5.712 -5.971 1.00 87.56 267 ASP A O 1
ATOM 2042 N N . TRP A 1 268 ? -14.543 -6.618 -6.425 1.00 89.94 268 TRP A N 1
ATOM 2043 C CA . TRP A 1 268 ? -14.288 -6.843 -7.858 1.00 89.94 268 TRP A CA 1
ATOM 2044 C C . TRP A 1 268 ? -14.022 -5.546 -8.618 1.00 89.94 268 TRP A C 1
ATOM 2046 O O . TRP A 1 268 ? -13.255 -5.508 -9.579 1.00 89.94 268 TRP A O 1
ATOM 2056 N N . THR A 1 269 ? -14.655 -4.481 -8.151 1.00 85.62 269 THR A N 1
ATOM 2057 C CA . THR A 1 269 ? -14.565 -3.128 -8.674 1.00 85.62 269 THR A CA 1
ATOM 2058 C C . THR A 1 269 ? -13.133 -2.596 -8.543 1.00 85.62 269 THR A C 1
ATOM 2060 O O . THR A 1 269 ? -12.592 -2.043 -9.503 1.00 85.62 269 THR A O 1
ATOM 2063 N N . LEU A 1 270 ? -12.468 -2.851 -7.411 1.00 83.62 270 LEU A N 1
ATOM 2064 C CA . LEU A 1 270 ? -11.059 -2.518 -7.200 1.00 83.62 270 LEU A CA 1
ATOM 2065 C C . LEU A 1 270 ? -10.109 -3.370 -8.061 1.00 83.62 270 LEU A C 1
ATOM 2067 O O . LEU A 1 270 ? -9.142 -2.840 -8.608 1.00 83.62 270 LEU A O 1
ATOM 2071 N N . LEU A 1 271 ? -10.389 -4.667 -8.237 1.00 90.25 271 LEU A N 1
ATOM 2072 C CA . LEU A 1 271 ? -9.582 -5.539 -9.106 1.00 90.25 271 LEU A CA 1
ATOM 2073 C C . LEU A 1 271 ? -9.638 -5.096 -10.577 1.00 90.25 271 LEU A C 1
ATOM 2075 O O . LEU A 1 271 ? -8.599 -5.001 -11.231 1.00 90.25 271 LEU A O 1
ATOM 2079 N N . LEU A 1 272 ? -10.833 -4.770 -11.082 1.00 90.56 272 LEU A N 1
ATOM 2080 C CA . LEU A 1 272 ? -11.013 -4.232 -12.435 1.00 90.56 272 LEU A CA 1
ATOM 2081 C C . LEU A 1 272 ? -10.340 -2.869 -12.605 1.00 90.56 272 LEU A C 1
ATOM 2083 O O . LEU A 1 272 ? -9.714 -2.618 -13.635 1.00 90.56 272 LEU A O 1
ATOM 2087 N N . PHE A 1 273 ? -10.427 -2.008 -11.588 1.00 86.75 273 PHE A N 1
ATOM 2088 C CA . PHE A 1 273 ? -9.720 -0.731 -11.576 1.00 86.75 273 PHE A CA 1
ATOM 2089 C C . PHE A 1 273 ? -8.207 -0.929 -11.736 1.00 86.75 273 PHE A C 1
ATOM 2091 O O . PHE A 1 273 ? -7.611 -0.285 -12.596 1.00 86.75 273 PHE A O 1
ATOM 2098 N N . PHE A 1 274 ? -7.593 -1.849 -10.982 1.00 87.69 274 PHE A N 1
ATOM 2099 C CA . PHE A 1 274 ? -6.159 -2.129 -11.102 1.00 87.69 274 PHE A CA 1
ATOM 2100 C C . PHE A 1 274 ? -5.769 -2.745 -12.441 1.00 87.69 274 PHE A C 1
ATOM 2102 O O . PHE A 1 274 ? -4.761 -2.337 -13.009 1.00 87.69 274 PHE A O 1
ATOM 2109 N N . ALA A 1 275 ? -6.574 -3.661 -12.983 1.00 93.25 275 ALA A N 1
ATOM 2110 C CA . ALA A 1 275 ? -6.329 -4.214 -14.312 1.00 93.25 275 ALA A CA 1
ATOM 2111 C C . ALA A 1 275 ? -6.321 -3.117 -15.394 1.00 93.25 275 ALA A C 1
ATOM 2113 O O . ALA A 1 275 ? -5.387 -3.042 -16.190 1.00 93.25 275 ALA A O 1
ATOM 2114 N N . GLY A 1 276 ? -7.318 -2.222 -15.386 1.00 92.75 276 GLY A N 1
ATOM 2115 C CA . GLY A 1 276 ? -7.368 -1.088 -16.314 1.00 92.75 276 GLY A CA 1
ATOM 2116 C C . GLY A 1 276 ? -6.208 -0.112 -16.109 1.00 92.75 276 GLY A C 1
ATOM 2117 O O . GLY A 1 276 ? -5.580 0.332 -17.068 1.00 92.75 276 GLY A O 1
ATOM 2118 N N . LEU A 1 277 ? -5.869 0.173 -14.852 1.00 89.19 277 LEU A N 1
ATOM 2119 C CA . LEU A 1 277 ? -4.752 1.039 -14.505 1.00 89.19 277 LEU A CA 1
ATOM 2120 C C . LEU A 1 277 ? -3.420 0.472 -15.009 1.00 89.19 277 LEU A C 1
ATOM 2122 O O . LEU A 1 277 ? -2.641 1.217 -15.590 1.00 89.19 277 LEU A O 1
ATOM 2126 N N . PHE A 1 278 ? -3.175 -0.832 -14.859 1.00 91.19 278 PHE A N 1
ATOM 2127 C CA . PHE A 1 278 ? -1.959 -1.466 -15.363 1.00 91.19 278 PHE A CA 1
ATOM 2128 C C . PHE A 1 278 ? -1.783 -1.277 -16.871 1.00 91.19 278 PHE A C 1
ATOM 2130 O O . PHE A 1 278 ? -0.697 -0.904 -17.312 1.00 91.19 278 PHE A O 1
ATOM 2137 N N . ILE A 1 279 ? -2.862 -1.421 -17.644 1.00 94.69 279 ILE A N 1
ATOM 2138 C CA . ILE A 1 279 ? -2.852 -1.175 -19.092 1.00 94.69 279 ILE A CA 1
ATOM 2139 C C . ILE A 1 279 ? -2.531 0.292 -19.396 1.00 94.69 279 ILE A C 1
ATOM 2141 O O . ILE A 1 279 ? -1.661 0.581 -20.216 1.00 94.69 279 ILE A O 1
ATOM 2145 N N . VAL A 1 280 ? -3.208 1.231 -18.728 1.00 92.75 280 VAL A N 1
ATOM 2146 C CA . VAL A 1 280 ? -2.978 2.672 -18.931 1.00 92.75 280 VAL A CA 1
ATOM 2147 C C . VAL A 1 280 ? -1.533 3.043 -18.614 1.00 92.75 280 VAL A C 1
ATOM 2149 O O . VAL A 1 280 ? -0.895 3.755 -19.387 1.00 92.75 280 VAL A O 1
ATOM 2152 N N . MET A 1 281 ? -1.001 2.547 -17.498 1.00 89.19 281 MET A N 1
ATOM 2153 C CA . MET A 1 281 ? 0.361 2.845 -17.070 1.00 89.19 281 MET A CA 1
ATOM 2154 C C . MET A 1 281 ? 1.407 2.219 -17.992 1.00 89.19 281 MET A C 1
ATOM 2156 O O . MET A 1 281 ? 2.384 2.888 -18.320 1.00 89.19 281 MET A O 1
ATOM 2160 N N . HIS A 1 282 ? 1.180 0.998 -18.478 1.00 89.62 282 HIS A N 1
ATOM 2161 C CA . HIS A 1 282 ? 2.053 0.389 -19.479 1.00 89.62 282 HIS A CA 1
ATOM 2162 C C . HIS A 1 282 ? 2.025 1.162 -20.806 1.00 89.62 282 HIS A C 1
ATOM 2164 O O . HIS A 1 282 ? 3.068 1.409 -21.399 1.00 89.62 282 HI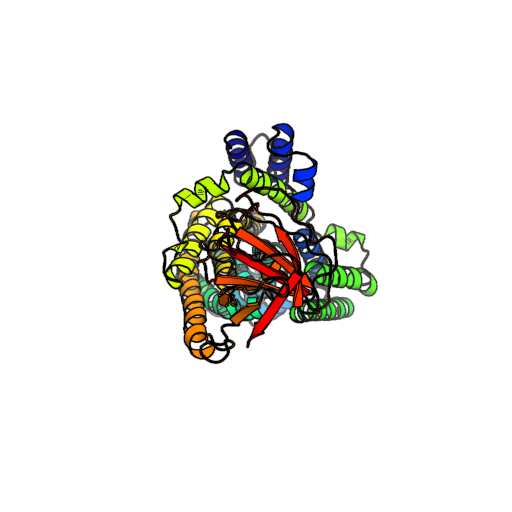S A O 1
ATOM 2170 N N . GLY A 1 283 ? 0.857 1.659 -21.229 1.00 91.25 283 GLY A N 1
ATOM 2171 C CA . GLY A 1 283 ? 0.748 2.529 -22.406 1.00 91.25 283 GLY A CA 1
ATOM 2172 C C . GLY A 1 283 ? 1.525 3.837 -22.246 1.00 91.25 283 GLY A C 1
ATOM 2173 O O . GLY A 1 283 ? 2.142 4.324 -23.192 1.00 91.25 283 GLY A O 1
ATOM 2174 N N . VAL A 1 284 ? 1.550 4.401 -21.036 1.00 89.25 284 VAL A N 1
ATOM 2175 C CA . VAL A 1 284 ? 2.382 5.570 -20.712 1.00 89.25 284 VAL A CA 1
ATOM 2176 C C . VAL A 1 284 ? 3.874 5.241 -20.783 1.00 89.25 284 VAL A C 1
ATOM 2178 O O . VAL A 1 284 ? 4.634 6.043 -21.335 1.00 89.25 284 VAL A O 1
ATOM 2181 N N . GLU A 1 285 ? 4.285 4.084 -20.268 1.00 85.38 285 GLU A N 1
ATOM 2182 C CA . GLU A 1 285 ? 5.667 3.594 -20.304 1.00 85.38 285 GLU A CA 1
ATOM 2183 C C . GLU A 1 285 ? 6.155 3.386 -21.748 1.00 85.38 285 GLU A C 1
ATOM 2185 O O . GLU A 1 285 ? 7.104 4.051 -22.167 1.00 85.38 285 GLU A O 1
ATOM 2190 N N . GLU A 1 286 ? 5.435 2.586 -22.542 1.00 87.25 286 GLU A N 1
ATOM 2191 C CA . GLU A 1 286 ? 5.729 2.312 -23.961 1.00 87.25 286 GLU A CA 1
ATOM 2192 C C . GLU A 1 286 ? 5.737 3.587 -24.817 1.00 87.25 286 GLU A C 1
ATOM 2194 O O . GLU A 1 286 ? 6.487 3.715 -25.784 1.00 87.25 286 GLU A O 1
ATOM 2199 N N . SER A 1 287 ? 4.941 4.596 -24.447 1.00 87.62 287 SER A N 1
ATOM 2200 C CA . SER A 1 287 ? 4.893 5.860 -25.186 1.00 87.62 287 SER A CA 1
ATOM 2201 C C . SER A 1 287 ? 6.126 6.759 -25.016 1.00 87.62 287 SER A C 1
ATOM 2203 O O . SER A 1 287 ? 6.194 7.794 -25.694 1.00 87.62 287 SER A O 1
ATOM 2205 N N . GLY A 1 288 ? 7.040 6.422 -24.093 1.00 83.56 288 GLY A N 1
ATOM 2206 C CA . GLY A 1 288 ? 8.220 7.214 -23.722 1.00 83.56 288 GLY A CA 1
ATOM 2207 C C . GLY A 1 288 ? 7.933 8.396 -22.785 1.00 83.56 288 GLY A C 1
ATOM 2208 O O . GLY A 1 288 ? 8.853 9.115 -22.393 1.00 83.56 288 GLY A O 1
ATOM 2209 N N . LEU A 1 289 ? 6.670 8.606 -22.394 1.00 79.12 289 LEU A N 1
ATOM 2210 C CA . LEU A 1 289 ? 6.264 9.727 -21.542 1.00 79.12 289 LEU A CA 1
ATOM 2211 C C . LEU A 1 289 ? 6.895 9.638 -20.143 1.00 79.12 289 LEU A C 1
ATOM 2213 O O . LEU A 1 289 ? 7.373 10.649 -19.631 1.00 79.12 289 LEU A O 1
ATOM 2217 N N . ALA A 1 290 ? 6.946 8.441 -19.550 1.00 76.31 290 ALA A N 1
ATOM 2218 C CA . ALA A 1 290 ? 7.586 8.227 -18.250 1.00 76.31 290 ALA A CA 1
ATOM 2219 C C . ALA A 1 290 ? 9.075 8.621 -18.281 1.00 76.31 290 ALA A C 1
ATOM 2221 O O . ALA A 1 290 ? 9.531 9.401 -17.445 1.00 76.31 290 ALA A O 1
ATOM 2222 N N . ALA A 1 291 ? 9.810 8.170 -19.304 1.00 76.56 291 ALA A N 1
ATOM 2223 C CA . ALA A 1 291 ? 11.221 8.505 -19.494 1.00 76.56 291 ALA A CA 1
ATOM 2224 C C . ALA A 1 291 ? 11.444 10.016 -19.686 1.00 76.56 291 ALA A C 1
ATOM 2226 O O . ALA A 1 291 ? 12.378 10.580 -19.118 1.00 76.56 291 ALA A O 1
ATOM 2227 N N . ALA A 1 292 ? 10.561 10.698 -20.423 1.00 78.19 292 ALA A N 1
ATOM 2228 C CA . ALA A 1 292 ? 10.641 12.145 -20.624 1.00 78.19 292 ALA A CA 1
ATOM 2229 C C . ALA A 1 292 ? 10.421 12.951 -19.329 1.00 78.19 292 ALA A C 1
ATOM 2231 O O . ALA A 1 292 ? 11.044 13.998 -19.141 1.00 78.19 292 ALA A O 1
ATOM 2232 N N . VAL A 1 293 ? 9.543 12.482 -18.434 1.00 71.62 293 VAL A N 1
ATOM 2233 C CA . VAL A 1 293 ? 9.337 13.092 -17.108 1.00 71.62 293 VAL A CA 1
ATOM 2234 C C . VAL A 1 293 ? 10.558 12.863 -16.219 1.00 71.62 293 VAL A C 1
ATOM 2236 O O . VAL A 1 293 ? 11.036 13.806 -15.593 1.00 71.62 293 VAL A O 1
ATOM 2239 N N . ILE A 1 294 ? 11.104 11.645 -16.215 1.00 71.31 294 ILE A N 1
ATOM 2240 C CA . ILE A 1 294 ? 12.303 11.297 -15.441 1.00 71.31 294 ILE A CA 1
ATOM 2241 C C . ILE A 1 294 ? 13.513 12.125 -15.892 1.00 71.31 294 ILE A C 1
ATOM 2243 O O . ILE A 1 294 ? 14.200 12.698 -15.054 1.00 71.31 294 ILE A O 1
ATOM 2247 N N . ALA A 1 295 ? 13.729 12.280 -17.202 1.00 75.62 295 ALA A N 1
ATOM 2248 C CA . ALA A 1 295 ? 14.822 13.095 -17.738 1.00 75.62 295 ALA A CA 1
ATOM 2249 C C . ALA A 1 295 ? 14.757 14.567 -17.283 1.00 75.62 295 ALA A C 1
ATOM 2251 O O . ALA A 1 295 ? 15.784 15.234 -17.181 1.00 75.62 295 ALA A O 1
ATOM 2252 N N . ARG A 1 296 ? 13.556 15.081 -16.983 1.00 73.62 296 ARG A N 1
ATOM 2253 C CA . ARG A 1 296 ? 13.354 16.434 -16.441 1.00 73.62 296 ARG A CA 1
ATOM 2254 C C . ARG A 1 296 ? 13.472 16.523 -14.921 1.00 73.62 296 ARG A C 1
ATOM 2256 O O . ARG A 1 296 ? 13.644 17.627 -14.414 1.00 73.62 296 ARG A O 1
ATOM 2263 N N . ALA A 1 297 ? 13.389 15.404 -14.202 1.00 66.06 297 ALA A N 1
ATOM 2264 C CA . ALA A 1 297 ? 13.507 15.360 -12.744 1.00 66.06 297 ALA A CA 1
ATOM 2265 C C . ALA A 1 297 ? 14.957 15.537 -12.243 1.00 66.06 297 ALA A C 1
ATOM 2267 O O . ALA A 1 297 ? 15.174 15.645 -11.037 1.00 66.06 297 ALA A O 1
ATOM 2268 N N . GLY A 1 298 ? 15.930 15.620 -13.159 1.00 68.81 298 GLY A N 1
ATOM 2269 C CA . GLY A 1 298 ? 17.354 15.725 -12.853 1.00 68.81 298 GLY A CA 1
ATOM 2270 C C . GLY A 1 298 ? 18.011 14.357 -12.670 1.00 68.81 298 GLY A C 1
ATOM 2271 O O . GLY A 1 298 ? 17.352 13.359 -12.379 1.00 68.81 298 GLY A O 1
ATOM 2272 N N . ASP A 1 299 ? 19.328 14.304 -12.864 1.00 79.31 299 ASP A N 1
ATOM 2273 C CA . ASP A 1 299 ? 20.095 13.067 -12.735 1.00 79.31 299 ASP A CA 1
ATOM 2274 C C . ASP A 1 299 ? 20.366 12.750 -11.257 1.00 79.31 299 ASP A C 1
ATOM 2276 O O . ASP A 1 299 ? 21.386 13.133 -10.681 1.00 79.31 299 ASP A O 1
ATOM 2280 N N . LEU A 1 300 ? 19.420 12.046 -10.631 1.00 82.38 300 LEU A N 1
ATOM 2281 C CA . LEU A 1 300 ? 19.543 11.606 -9.241 1.00 82.38 300 LEU A CA 1
ATOM 2282 C C . LEU A 1 300 ? 20.749 10.675 -9.022 1.00 82.38 300 LEU A C 1
ATOM 2284 O O . LEU A 1 300 ? 21.189 10.541 -7.882 1.00 82.38 300 LEU A O 1
ATOM 2288 N N . SER A 1 301 ? 21.308 10.054 -10.071 1.00 77.69 301 SER A N 1
ATOM 2289 C CA . SER A 1 301 ? 22.432 9.116 -9.931 1.00 77.69 301 SER A CA 1
ATOM 2290 C C . SER A 1 301 ? 23.717 9.791 -9.443 1.00 77.69 301 SER A C 1
ATOM 2292 O O . SER A 1 301 ? 24.540 9.147 -8.795 1.00 77.69 301 SER A O 1
ATOM 2294 N N . GLN A 1 302 ? 23.854 11.101 -9.672 1.00 83.56 302 GLN A N 1
ATOM 2295 C CA . GLN A 1 302 ? 25.007 11.895 -9.236 1.00 83.56 302 GLN A CA 1
ATOM 2296 C C . GLN A 1 302 ? 24.932 12.312 -7.763 1.00 83.56 302 GLN A C 1
ATOM 2298 O O . GLN A 1 302 ? 25.905 12.826 -7.210 1.00 83.56 302 GLN A O 1
ATOM 2303 N N . LEU A 1 303 ? 23.782 12.120 -7.114 1.00 85.06 303 LEU A N 1
ATOM 2304 C CA . LEU A 1 303 ? 23.614 12.448 -5.706 1.00 85.06 303 LEU A CA 1
ATOM 2305 C C . LEU A 1 303 ? 24.235 11.372 -4.811 1.00 85.06 303 LEU A C 1
ATOM 2307 O O . LEU A 1 303 ? 24.336 10.200 -5.177 1.00 85.06 303 LEU A O 1
ATOM 2311 N N . SER A 1 304 ? 24.592 11.768 -3.586 1.00 87.69 304 SER A N 1
ATOM 2312 C CA . SER A 1 304 ? 24.962 10.818 -2.534 1.00 87.69 304 SER A CA 1
ATOM 2313 C C . SER A 1 304 ? 23.826 9.811 -2.287 1.00 87.69 304 SER A C 1
ATOM 2315 O O . SER A 1 304 ? 22.668 10.133 -2.562 1.00 87.69 304 SER A O 1
ATOM 2317 N N . PRO A 1 305 ? 24.089 8.627 -1.700 1.00 85.00 305 PRO A N 1
ATOM 2318 C CA . PRO A 1 305 ? 23.029 7.669 -1.362 1.00 85.00 305 PRO A CA 1
ATOM 2319 C C . PRO A 1 305 ? 21.884 8.300 -0.554 1.00 85.00 305 PRO A C 1
ATOM 2321 O O . PRO A 1 305 ? 20.708 8.023 -0.786 1.00 85.00 305 PRO A O 1
ATOM 2324 N N . ALA A 1 306 ? 22.219 9.236 0.340 1.00 88.94 306 ALA A N 1
ATOM 2325 C CA . ALA A 1 306 ? 21.230 10.007 1.080 1.00 88.94 306 ALA A CA 1
ATOM 2326 C C . ALA A 1 306 ? 20.405 10.943 0.181 1.00 88.94 306 ALA A C 1
ATOM 2328 O O . ALA A 1 306 ? 19.184 11.033 0.323 1.00 88.94 306 ALA A O 1
ATOM 2329 N N . GLY A 1 307 ? 21.062 11.612 -0.769 1.00 90.19 307 GLY A N 1
ATOM 2330 C CA . GLY A 1 307 ? 20.406 12.446 -1.771 1.00 90.19 307 GLY A CA 1
ATOM 2331 C C . GLY A 1 307 ? 19.522 11.649 -2.734 1.00 90.19 307 GLY A C 1
ATOM 2332 O O . GLY A 1 307 ? 18.460 12.139 -3.104 1.00 90.19 307 GLY A O 1
ATOM 2333 N N . GLN A 1 308 ? 19.885 10.408 -3.072 1.00 91.06 308 GLN A N 1
ATOM 2334 C CA . GLN A 1 308 ? 19.048 9.511 -3.877 1.00 91.06 308 GLN A CA 1
ATOM 2335 C C . GLN A 1 308 ? 17.758 9.134 -3.141 1.00 91.06 308 GLN A C 1
ATOM 2337 O O . GLN A 1 308 ? 16.676 9.265 -3.709 1.00 91.06 308 GLN A O 1
ATOM 2342 N N . ILE A 1 309 ? 17.846 8.739 -1.864 1.00 92.75 309 ILE A N 1
ATOM 2343 C CA . ILE A 1 309 ? 16.673 8.406 -1.035 1.00 92.75 309 ILE A CA 1
ATOM 2344 C C . ILE A 1 309 ? 15.750 9.622 -0.887 1.00 92.75 309 ILE A C 1
ATOM 2346 O O . ILE A 1 309 ? 14.539 9.514 -1.101 1.00 92.75 309 ILE A O 1
ATOM 2350 N N . ALA A 1 310 ? 16.308 10.787 -0.545 1.00 93.56 310 ALA A N 1
ATOM 2351 C CA . ALA A 1 310 ? 15.535 12.012 -0.362 1.00 93.56 310 ALA A CA 1
ATOM 2352 C C . ALA A 1 310 ? 14.925 12.517 -1.682 1.00 93.56 310 ALA A C 1
ATOM 2354 O O . ALA A 1 310 ? 13.740 12.847 -1.727 1.00 93.56 310 ALA A O 1
ATOM 2355 N N . GLY A 1 311 ? 15.709 12.528 -2.764 1.00 92.12 311 GLY A N 1
ATOM 2356 C CA . GLY A 1 311 ? 15.275 12.953 -4.093 1.00 92.12 311 GLY A CA 1
ATOM 2357 C C . GLY A 1 311 ? 14.175 12.056 -4.652 1.00 92.12 311 GLY A C 1
ATOM 2358 O O . GLY A 1 311 ? 13.122 12.552 -5.051 1.00 92.12 311 GLY A O 1
ATOM 2359 N N . LEU A 1 312 ? 14.355 10.733 -4.587 1.00 93.44 312 LEU A N 1
ATOM 2360 C CA . LEU A 1 312 ? 13.329 9.770 -4.988 1.00 93.44 312 LEU A CA 1
ATOM 2361 C C . LEU A 1 312 ? 12.050 9.937 -4.159 1.00 93.44 312 LEU A C 1
ATOM 2363 O O . LEU A 1 312 ? 10.954 9.941 -4.717 1.00 93.44 312 LEU A O 1
ATOM 2367 N N . SER A 1 313 ? 12.180 10.125 -2.842 1.00 95.44 313 SER A N 1
ATOM 2368 C CA . SER A 1 313 ? 11.031 10.338 -1.955 1.00 95.44 313 SER A CA 1
ATOM 2369 C C . SER A 1 313 ? 10.264 11.617 -2.297 1.00 95.44 313 SER A C 1
ATOM 2371 O O . SER A 1 313 ? 9.035 11.620 -2.249 1.00 95.44 313 SER A O 1
ATOM 2373 N N . LEU A 1 314 ? 10.963 12.689 -2.683 1.00 94.00 314 LEU A N 1
ATOM 2374 C CA . LEU A 1 314 ? 10.345 13.946 -3.106 1.00 94.00 314 LEU A CA 1
ATOM 2375 C C . LEU A 1 314 ? 9.593 13.791 -4.433 1.00 94.00 314 LEU A C 1
ATOM 2377 O O . LEU A 1 314 ? 8.436 14.201 -4.535 1.00 94.00 314 LEU A O 1
ATOM 2381 N N . VAL A 1 315 ? 10.218 13.167 -5.436 1.00 92.25 315 VAL A N 1
ATOM 2382 C CA . VAL A 1 315 ? 9.573 12.911 -6.735 1.00 92.25 315 VAL A CA 1
ATOM 2383 C C . VAL A 1 315 ? 8.351 12.003 -6.551 1.00 92.25 315 VAL A C 1
ATOM 2385 O O . VAL A 1 315 ? 7.278 12.288 -7.085 1.00 92.25 315 VAL A O 1
ATOM 2388 N N . SER A 1 316 ? 8.484 10.956 -5.734 1.00 93.94 316 SER A N 1
ATOM 2389 C CA . SER A 1 316 ? 7.393 10.059 -5.343 1.00 93.94 316 SER A CA 1
ATOM 2390 C C . SER A 1 316 ? 6.254 10.784 -4.639 1.00 93.94 316 SER A C 1
ATOM 2392 O O . SER A 1 316 ? 5.093 10.572 -4.991 1.00 93.94 316 SER A O 1
ATOM 2394 N N . PHE A 1 317 ? 6.557 11.691 -3.710 1.00 94.94 317 PHE A N 1
ATOM 2395 C CA . PHE A 1 317 ? 5.550 12.504 -3.032 1.00 94.94 317 PHE A CA 1
ATOM 2396 C C . PHE A 1 317 ? 4.734 13.358 -4.010 1.00 94.94 317 PHE A C 1
ATOM 2398 O O . PHE A 1 317 ? 3.500 13.371 -3.935 1.00 94.94 317 PHE A O 1
ATOM 2405 N N . VAL A 1 318 ? 5.408 14.040 -4.942 1.00 91.44 318 VAL A N 1
ATOM 2406 C CA . VAL A 1 318 ? 4.754 14.896 -5.942 1.00 91.44 318 VAL A CA 1
ATOM 2407 C C . VAL A 1 318 ? 3.896 14.059 -6.888 1.00 91.44 318 VAL A C 1
ATOM 2409 O O . VAL A 1 318 ? 2.712 14.350 -7.062 1.00 91.44 318 VAL A O 1
ATOM 2412 N N . LEU A 1 319 ? 4.460 12.992 -7.463 1.00 88.56 319 LEU A N 1
ATOM 2413 C CA . LEU A 1 319 ? 3.730 12.144 -8.405 1.00 88.56 319 LEU A CA 1
ATOM 2414 C C . LEU A 1 319 ? 2.555 11.430 -7.737 1.00 88.56 319 LEU A C 1
ATOM 2416 O O . LEU A 1 319 ? 1.466 11.422 -8.303 1.00 88.56 319 LEU A O 1
ATOM 2420 N N . SER A 1 320 ? 2.719 10.908 -6.521 1.00 90.25 320 SER A N 1
ATOM 2421 C CA . SER A 1 320 ? 1.632 10.218 -5.808 1.00 90.25 320 SER A CA 1
ATOM 2422 C C . SER A 1 320 ? 0.445 11.141 -5.532 1.00 90.25 320 SER A C 1
ATOM 2424 O O . SER A 1 320 ? -0.699 10.704 -5.580 1.00 90.25 320 SER A O 1
ATOM 2426 N N . ASN A 1 321 ? 0.683 12.438 -5.321 1.00 88.06 321 ASN A N 1
ATOM 2427 C CA . ASN A 1 321 ? -0.394 13.417 -5.161 1.00 88.06 321 ASN A CA 1
ATOM 2428 C C . ASN A 1 321 ? -1.039 13.857 -6.480 1.00 88.06 321 ASN A C 1
ATOM 2430 O O . ASN A 1 321 ? -2.185 14.306 -6.469 1.00 88.06 321 ASN A O 1
ATOM 2434 N N . LEU A 1 322 ? -0.329 13.730 -7.603 1.00 82.94 322 LEU A N 1
ATOM 2435 C CA . LEU A 1 322 ? -0.833 14.108 -8.921 1.00 82.94 322 LEU A CA 1
ATOM 2436 C C . LEU A 1 322 ? -1.623 12.977 -9.591 1.00 82.94 322 LEU A C 1
ATOM 2438 O O . LEU A 1 322 ? -2.664 13.226 -10.193 1.00 82.94 322 LEU A O 1
ATOM 2442 N N . VAL A 1 323 ? -1.120 11.743 -9.493 1.00 79.00 323 VAL A N 1
ATOM 2443 C CA . VAL A 1 323 ? -1.623 10.575 -10.236 1.00 79.00 323 VAL A CA 1
ATOM 2444 C C . VAL A 1 323 ? -2.032 9.410 -9.330 1.00 79.00 323 VAL A C 1
ATOM 2446 O O . VAL A 1 323 ? -2.388 8.359 -9.833 1.00 79.00 323 VAL A O 1
ATOM 2449 N N . SER A 1 324 ? -2.037 9.561 -8.003 1.00 82.62 324 SER A N 1
ATOM 2450 C CA . SER A 1 324 ? -2.251 8.477 -7.023 1.00 82.62 324 SER A CA 1
ATOM 2451 C C . SER A 1 324 ? -1.060 7.521 -6.848 1.00 82.62 324 SER A C 1
ATOM 2453 O O . SER A 1 324 ? -0.134 7.464 -7.657 1.00 82.62 324 SER A O 1
ATOM 2455 N N . ASN A 1 325 ? -1.087 6.758 -5.753 1.00 89.50 325 ASN A N 1
ATOM 2456 C CA . ASN A 1 325 ? 0.060 6.015 -5.230 1.00 89.50 325 ASN A CA 1
ATOM 2457 C C . ASN A 1 325 ? 0.533 4.893 -6.171 1.00 89.50 325 ASN A C 1
ATOM 2459 O O . ASN A 1 325 ? 1.710 4.823 -6.510 1.00 89.50 325 ASN A O 1
ATOM 2463 N N . VAL A 1 326 ? -0.373 4.014 -6.614 1.00 87.00 326 VAL A N 1
ATOM 2464 C CA . VAL A 1 326 ? -0.023 2.864 -7.474 1.00 87.00 326 VAL A CA 1
ATOM 2465 C C . VAL A 1 326 ? 0.530 3.317 -8.833 1.00 87.00 326 VAL A C 1
ATOM 2467 O O . VAL A 1 326 ? 1.604 2.857 -9.218 1.00 87.00 326 VAL A O 1
ATOM 2470 N N . PRO A 1 327 ? -0.108 4.270 -9.534 1.00 85.06 327 PRO A N 1
ATOM 2471 C CA . PRO A 1 327 ? 0.448 4.860 -10.751 1.00 85.06 327 PRO A CA 1
ATOM 2472 C C . PRO A 1 327 ? 1.808 5.513 -10.570 1.00 85.06 327 PRO A C 1
ATOM 2474 O O . PRO A 1 327 ? 2.691 5.327 -11.404 1.00 85.06 327 PRO A O 1
ATOM 2477 N N . ALA A 1 328 ? 1.995 6.270 -9.487 1.00 89.12 328 ALA A N 1
ATOM 2478 C CA . ALA A 1 328 ? 3.267 6.921 -9.213 1.00 89.12 328 ALA A CA 1
ATOM 2479 C C . ALA A 1 328 ? 4.393 5.894 -9.055 1.00 89.12 328 ALA A C 1
ATOM 2481 O O . ALA A 1 328 ? 5.460 6.064 -9.640 1.00 89.12 328 ALA A O 1
ATOM 2482 N N . VAL A 1 329 ? 4.133 4.789 -8.351 1.00 91.25 329 VAL A N 1
ATOM 2483 C CA . VAL A 1 329 ? 5.077 3.670 -8.240 1.00 91.25 329 VAL A CA 1
ATOM 2484 C C . VAL A 1 329 ? 5.403 3.069 -9.605 1.00 91.25 329 VAL A C 1
ATOM 2486 O O . VAL A 1 329 ? 6.573 2.833 -9.897 1.00 91.25 329 VAL A O 1
ATOM 2489 N N . MET A 1 330 ? 4.403 2.864 -10.465 1.00 86.44 330 MET A N 1
ATOM 2490 C CA . MET A 1 330 ? 4.631 2.345 -11.818 1.00 86.44 330 MET A CA 1
ATOM 2491 C C . MET A 1 330 ? 5.502 3.282 -12.662 1.00 86.44 330 MET A C 1
ATOM 2493 O O . MET A 1 330 ? 6.427 2.815 -13.319 1.00 86.44 330 MET A O 1
ATOM 2497 N N . LEU A 1 331 ? 5.265 4.597 -12.602 1.00 85.81 331 LEU A N 1
ATOM 2498 C CA . LEU A 1 331 ? 6.075 5.589 -13.324 1.00 85.81 331 LEU A CA 1
ATOM 2499 C C . LEU A 1 331 ? 7.497 5.715 -12.784 1.00 85.81 331 LEU A C 1
ATOM 2501 O O . LEU A 1 331 ? 8.401 6.065 -13.537 1.00 85.81 331 LEU A O 1
ATOM 2505 N N . LEU A 1 332 ? 7.696 5.468 -11.488 1.00 89.81 332 LEU A N 1
ATOM 2506 C CA . LEU A 1 332 ? 8.995 5.613 -10.831 1.00 89.81 332 LEU A CA 1
ATOM 2507 C C . LEU A 1 332 ? 9.818 4.332 -10.807 1.00 89.81 332 LEU A C 1
ATOM 2509 O O . LEU A 1 332 ? 11.017 4.393 -10.541 1.00 89.81 332 LEU A O 1
ATOM 2513 N N . LYS A 1 333 ? 9.220 3.189 -11.144 1.00 87.31 333 LYS A N 1
ATOM 2514 C CA . LYS A 1 333 ? 9.919 1.910 -11.284 1.00 87.31 333 LYS A CA 1
ATOM 2515 C C . LYS A 1 333 ? 11.182 2.023 -12.164 1.00 87.31 333 LYS A C 1
ATOM 2517 O O . LYS A 1 333 ? 12.236 1.594 -11.691 1.00 87.31 333 LYS A O 1
ATOM 2522 N N . PRO A 1 334 ? 11.160 2.628 -13.374 1.00 83.69 334 PRO A N 1
ATOM 2523 C CA . PRO A 1 334 ? 12.369 2.773 -14.189 1.00 83.69 334 PRO A CA 1
ATOM 2524 C C . PRO A 1 334 ? 13.446 3.639 -13.528 1.00 83.69 334 PRO A C 1
ATOM 2526 O O . PRO A 1 334 ? 14.628 3.336 -13.657 1.00 83.69 334 PRO A O 1
ATOM 2529 N N . LEU A 1 335 ? 13.050 4.675 -12.780 1.00 85.75 335 LEU A N 1
ATOM 2530 C CA . LEU A 1 335 ? 13.982 5.543 -12.058 1.00 85.75 335 LEU A CA 1
ATOM 2531 C C . LEU A 1 335 ? 14.686 4.791 -10.921 1.00 85.75 335 LEU A C 1
ATOM 2533 O O . LEU A 1 335 ? 15.899 4.904 -10.762 1.00 85.75 335 LEU A O 1
ATOM 2537 N N . VAL A 1 336 ? 13.958 3.973 -10.156 1.00 88.44 336 VAL A N 1
ATOM 2538 C CA . VAL A 1 336 ? 14.575 3.126 -9.121 1.00 88.44 336 VAL A CA 1
ATOM 2539 C C . VAL A 1 336 ? 15.581 2.154 -9.739 1.00 88.44 336 VAL A C 1
ATOM 2541 O O . VAL A 1 336 ? 16.681 1.986 -9.214 1.00 88.44 336 VAL A O 1
ATOM 2544 N N . LEU A 1 337 ? 15.237 1.558 -10.885 1.00 85.38 337 LEU A N 1
ATOM 2545 C CA . LEU A 1 337 ? 16.128 0.657 -11.615 1.00 85.38 337 LEU A CA 1
ATOM 2546 C C . LEU A 1 337 ? 17.371 1.378 -12.161 1.00 85.38 337 LEU A C 1
ATOM 2548 O O . LEU A 1 337 ? 18.470 0.837 -12.047 1.00 85.38 337 LEU A O 1
ATOM 2552 N N . SER A 1 338 ? 17.236 2.602 -12.688 1.00 82.06 338 SER A N 1
ATOM 2553 C CA . SER A 1 338 ? 18.383 3.388 -13.170 1.00 82.06 338 SER A CA 1
ATOM 2554 C C . SER A 1 338 ? 19.337 3.815 -12.053 1.00 82.06 338 SER A C 1
ATOM 2556 O O . SER A 1 338 ? 20.517 4.023 -12.306 1.00 82.06 338 SER A O 1
ATOM 2558 N N . LEU A 1 339 ? 18.847 3.905 -10.813 1.00 81.19 339 LEU A N 1
ATOM 2559 C CA . LEU A 1 339 ? 19.645 4.207 -9.619 1.00 81.19 339 LEU A CA 1
ATOM 2560 C C . LEU A 1 339 ? 20.314 2.963 -8.998 1.00 81.19 339 LEU A C 1
ATOM 2562 O O . LEU A 1 339 ? 20.778 3.006 -7.864 1.00 81.19 339 LEU A O 1
ATOM 2566 N N . GLY A 1 340 ? 20.351 1.838 -9.718 1.00 75.50 340 GLY A N 1
ATOM 2567 C CA . GLY A 1 340 ? 20.983 0.589 -9.275 1.00 75.50 340 GLY A CA 1
ATOM 2568 C C . GLY A 1 340 ? 20.010 -0.446 -8.706 1.00 75.50 340 GLY A C 1
ATOM 2569 O O . GLY A 1 340 ? 20.386 -1.609 -8.542 1.00 75.50 340 GLY A O 1
ATOM 2570 N N . GLY A 1 341 ? 18.748 -0.065 -8.468 1.00 79.88 341 GLY A N 1
ATOM 2571 C CA . GLY A 1 341 ? 17.687 -0.981 -8.045 1.00 79.88 341 GLY A CA 1
ATOM 2572 C C . GLY A 1 341 ? 17.857 -1.545 -6.635 1.00 79.88 341 GLY A C 1
ATOM 2573 O O . GLY A 1 341 ? 17.325 -2.617 -6.362 1.00 79.88 341 GLY A O 1
ATOM 2574 N N . HIS A 1 342 ? 18.600 -0.855 -5.765 1.00 86.00 342 HIS A N 1
ATOM 2575 C CA . HIS A 1 342 ? 18.842 -1.272 -4.384 1.00 86.00 342 HIS A CA 1
ATOM 2576 C C . HIS A 1 342 ? 17.548 -1.340 -3.564 1.00 86.00 342 HIS A C 1
ATOM 2578 O O . HIS A 1 342 ? 16.676 -0.477 -3.697 1.00 86.00 342 HIS A O 1
ATOM 2584 N N . ASP A 1 343 ? 17.463 -2.307 -2.647 1.00 89.56 343 ASP A N 1
ATOM 2585 C CA . ASP A 1 343 ? 16.287 -2.519 -1.793 1.00 89.56 343 ASP A CA 1
ATOM 2586 C C . ASP A 1 343 ? 15.880 -1.255 -1.034 1.00 89.56 343 ASP A C 1
ATOM 2588 O O . ASP A 1 343 ? 14.701 -0.911 -0.987 1.00 89.56 343 ASP A O 1
ATOM 2592 N N . ILE A 1 344 ? 16.851 -0.482 -0.542 1.00 92.38 344 ILE A N 1
ATOM 2593 C CA . ILE A 1 344 ? 16.588 0.774 0.170 1.00 92.38 344 ILE A CA 1
ATOM 2594 C C . ILE A 1 344 ? 15.838 1.810 -0.684 1.00 92.38 344 ILE A C 1
ATOM 2596 O O . ILE A 1 344 ? 15.034 2.574 -0.154 1.00 92.38 344 ILE A O 1
ATOM 2600 N N . LEU A 1 345 ? 16.041 1.822 -2.007 1.00 93.94 345 LEU A N 1
ATOM 2601 C CA . LEU A 1 345 ? 15.339 2.726 -2.922 1.00 93.94 345 LEU A CA 1
ATOM 2602 C C . LEU A 1 345 ? 13.900 2.261 -3.169 1.00 93.94 345 LEU A C 1
ATOM 2604 O O . LEU A 1 345 ? 12.988 3.085 -3.220 1.00 93.94 345 LEU A O 1
ATOM 2608 N N . TRP A 1 346 ? 13.669 0.948 -3.251 1.00 95.81 346 TRP A N 1
ATOM 2609 C CA . TRP A 1 346 ? 12.316 0.385 -3.287 1.00 95.81 346 TRP A CA 1
ATOM 2610 C C . TRP A 1 346 ? 11.555 0.653 -1.988 1.00 95.81 346 TRP A C 1
ATOM 2612 O O . TRP A 1 346 ? 10.380 1.016 -2.034 1.00 95.81 346 TRP A O 1
ATOM 2622 N N . LEU A 1 347 ? 12.224 0.536 -0.838 1.00 97.19 347 LEU A N 1
ATOM 2623 C CA . LEU A 1 347 ? 11.661 0.867 0.473 1.00 97.19 347 LEU A CA 1
ATOM 2624 C C . LEU A 1 347 ? 11.361 2.368 0.587 1.00 97.19 347 LEU A C 1
ATOM 2626 O O . LEU A 1 347 ? 10.290 2.741 1.064 1.00 97.19 347 LEU A O 1
ATOM 2630 N N . ALA A 1 348 ? 12.246 3.231 0.077 1.00 97.00 348 ALA A N 1
ATOM 2631 C CA . ALA A 1 348 ? 12.008 4.670 -0.003 1.00 97.00 348 ALA A CA 1
ATOM 2632 C C . ALA A 1 348 ? 10.802 4.998 -0.894 1.00 97.00 348 ALA A C 1
ATOM 2634 O O . ALA A 1 348 ? 9.962 5.816 -0.512 1.00 97.00 348 ALA A O 1
ATOM 2635 N N . LEU A 1 349 ? 10.660 4.332 -2.045 1.00 97.12 349 LEU A N 1
ATOM 2636 C CA . LEU A 1 349 ? 9.499 4.477 -2.923 1.00 97.12 349 LEU A CA 1
ATOM 2637 C C . LEU A 1 349 ? 8.205 3.996 -2.240 1.00 97.12 349 LEU A C 1
ATOM 2639 O O . LEU A 1 349 ? 7.197 4.701 -2.291 1.00 97.12 349 LEU A O 1
ATOM 2643 N N . ALA A 1 350 ? 8.229 2.848 -1.556 1.00 97.62 350 ALA A N 1
ATOM 2644 C CA . ALA A 1 350 ? 7.078 2.294 -0.833 1.00 97.62 350 ALA A CA 1
ATOM 2645 C C . ALA A 1 350 ? 6.609 3.214 0.299 1.00 97.62 350 ALA A C 1
ATOM 2647 O O . ALA A 1 350 ? 5.425 3.550 0.406 1.00 97.62 350 ALA A O 1
ATOM 2648 N N . MET A 1 351 ? 7.561 3.679 1.108 1.00 98.12 351 MET A N 1
ATOM 2649 C CA . MET A 1 351 ? 7.326 4.625 2.189 1.00 98.12 351 MET A CA 1
ATOM 2650 C C . MET A 1 351 ? 6.756 5.941 1.659 1.00 98.12 351 MET A C 1
ATOM 2652 O O . MET A 1 351 ? 5.695 6.382 2.102 1.00 98.12 351 MET A O 1
ATOM 2656 N N . SER A 1 352 ? 7.455 6.577 0.718 1.00 97.75 352 SER A N 1
ATOM 2657 C CA . SER A 1 352 ? 7.092 7.911 0.240 1.00 97.75 352 SER A CA 1
ATOM 2658 C C . SER A 1 352 ? 5.755 7.921 -0.492 1.00 97.75 352 SER A C 1
ATOM 2660 O O . SER A 1 352 ? 4.926 8.779 -0.199 1.00 97.75 352 SER A O 1
ATOM 2662 N N . SER A 1 353 ? 5.499 6.945 -1.369 1.00 96.44 353 SER A N 1
ATOM 2663 C CA . SER A 1 353 ? 4.236 6.860 -2.114 1.00 96.44 353 SER A CA 1
ATOM 2664 C C . SER A 1 353 ? 3.038 6.597 -1.201 1.00 96.44 353 SER A C 1
ATOM 2666 O O . SER A 1 353 ? 1.967 7.167 -1.396 1.00 96.44 353 SER A O 1
ATOM 2668 N N . THR A 1 354 ? 3.213 5.792 -0.152 1.00 96.81 354 THR A N 1
ATOM 2669 C CA . THR A 1 354 ? 2.138 5.498 0.800 1.00 96.81 354 THR A CA 1
ATOM 2670 C C . THR A 1 354 ? 1.861 6.677 1.737 1.00 96.81 354 THR A C 1
ATOM 2672 O O . THR A 1 354 ? 0.702 7.059 1.913 1.00 96.81 354 THR A O 1
ATOM 2675 N N . LEU A 1 355 ? 2.901 7.292 2.315 1.00 97.75 355 LEU A N 1
ATOM 2676 C CA . LEU A 1 355 ? 2.749 8.441 3.218 1.00 97.75 355 LEU A CA 1
ATOM 2677 C C . LEU A 1 355 ? 2.232 9.688 2.490 1.00 97.75 355 LEU A C 1
ATOM 2679 O O . LEU A 1 355 ? 1.428 10.432 3.053 1.00 97.75 355 LEU A O 1
ATOM 2683 N N . ALA A 1 356 ? 2.617 9.880 1.223 1.00 96.75 356 ALA A N 1
ATOM 2684 C CA . ALA A 1 356 ? 2.099 10.944 0.364 1.00 96.75 356 ALA A CA 1
ATOM 2685 C C . ALA A 1 356 ? 0.569 10.924 0.245 1.00 96.75 356 ALA A C 1
ATOM 2687 O O . ALA A 1 356 ? -0.048 11.984 0.113 1.00 96.75 356 ALA A O 1
ATOM 2688 N N . GLY A 1 357 ? -0.043 9.742 0.376 1.00 92.88 357 GLY A N 1
ATOM 2689 C CA . GLY A 1 357 ? -1.489 9.548 0.367 1.00 92.88 357 GLY A CA 1
ATOM 2690 C C . GLY A 1 357 ? -2.243 10.321 1.453 1.00 92.88 357 GLY A C 1
ATOM 2691 O O . GLY A 1 357 ? -3.449 10.512 1.323 1.00 92.88 357 GLY A O 1
ATOM 2692 N N . ASN A 1 358 ? -1.573 10.804 2.504 1.00 96.69 358 ASN A N 1
ATOM 2693 C CA . ASN A 1 358 ? -2.201 11.612 3.550 1.00 96.69 358 ASN A CA 1
ATOM 2694 C C . ASN A 1 358 ? -2.271 13.109 3.238 1.00 96.69 358 ASN A C 1
ATOM 2696 O O . ASN A 1 358 ? -2.996 13.816 3.937 1.00 96.69 358 ASN A O 1
ATOM 2700 N N . PHE A 1 359 ? -1.560 13.595 2.218 1.00 95.94 359 PHE A N 1
ATOM 2701 C CA . PHE A 1 359 ? -1.337 15.029 2.024 1.00 95.94 359 PHE A CA 1
ATOM 2702 C C . PHE A 1 359 ? -2.630 15.778 1.717 1.00 95.94 359 PHE A C 1
ATOM 2704 O O . PHE A 1 359 ? -2.956 16.766 2.371 1.00 95.94 359 PHE A O 1
ATOM 2711 N N . THR A 1 360 ? -3.400 15.273 0.755 1.00 91.12 360 THR A N 1
ATOM 2712 C CA . THR A 1 360 ? -4.720 15.804 0.417 1.00 91.12 360 THR A CA 1
ATOM 2713 C C . THR A 1 360 ? -5.789 14.744 0.569 1.00 91.12 360 THR A C 1
ATOM 2715 O O . THR A 1 360 ? -5.529 13.541 0.616 1.00 91.12 360 THR A O 1
ATOM 2718 N N . LEU A 1 361 ? -7.037 15.204 0.591 1.00 85.19 361 LEU A N 1
ATOM 2719 C CA . LEU A 1 361 ? -8.159 14.292 0.663 1.00 85.19 361 LEU A CA 1
ATOM 2720 C C . LEU A 1 361 ? -8.216 13.339 -0.538 1.00 85.19 361 LEU A C 1
ATOM 2722 O O . LEU A 1 361 ? -8.612 12.192 -0.383 1.00 85.19 361 LEU A O 1
ATOM 2726 N N . ILE A 1 362 ? -7.839 13.819 -1.725 1.00 81.44 362 ILE A N 1
ATOM 2727 C CA . ILE A 1 362 ? -7.930 13.072 -2.985 1.00 81.44 362 ILE A CA 1
ATOM 2728 C C . ILE A 1 362 ? -6.717 12.177 -3.264 1.00 81.44 362 ILE A C 1
ATOM 2730 O O . ILE A 1 362 ? -6.810 11.327 -4.143 1.00 81.44 362 ILE A O 1
ATOM 2734 N N . ALA A 1 363 ? -5.622 12.336 -2.516 1.00 83.44 363 ALA A N 1
ATOM 2735 C CA . ALA A 1 363 ? -4.367 11.625 -2.758 1.00 83.44 363 ALA A CA 1
ATOM 2736 C C . ALA A 1 363 ? -4.493 10.099 -2.596 1.00 83.44 363 ALA A C 1
ATOM 2738 O O . ALA A 1 363 ? -3.926 9.344 -3.384 1.00 83.44 363 ALA A O 1
ATOM 2739 N N . SER A 1 364 ? -5.276 9.640 -1.613 1.00 87.50 364 SER A N 1
ATOM 2740 C CA . SER A 1 364 ? -5.490 8.215 -1.338 1.00 87.50 364 SER A CA 1
ATOM 2741 C C . SER A 1 364 ? -6.963 7.818 -1.417 1.00 87.50 364 SER A C 1
ATOM 2743 O O . SER A 1 364 ? -7.862 8.529 -0.953 1.00 87.50 364 SER A O 1
ATOM 2745 N N . VAL A 1 365 ? -7.210 6.627 -1.967 1.00 83.38 365 VAL A N 1
ATOM 2746 C CA . VAL A 1 365 ? -8.538 6.002 -2.017 1.00 83.38 365 VAL A CA 1
ATOM 2747 C C . VAL A 1 365 ? -9.085 5.771 -0.605 1.00 83.38 365 VAL A C 1
ATOM 2749 O O . VAL A 1 365 ? -10.260 6.057 -0.369 1.00 83.38 365 VAL A O 1
ATOM 2752 N N . ALA A 1 366 ? -8.234 5.391 0.350 1.00 88.69 366 ALA A N 1
ATOM 2753 C CA . ALA A 1 366 ? -8.598 5.193 1.750 1.00 88.69 366 ALA A CA 1
ATOM 2754 C C . ALA A 1 366 ? -9.282 6.428 2.369 1.00 88.69 366 ALA A C 1
ATOM 2756 O O . ALA A 1 366 ? -10.363 6.311 2.949 1.00 88.69 366 ALA A O 1
ATOM 2757 N N . ASN A 1 367 ? -8.719 7.628 2.185 1.00 91.75 367 ASN A N 1
ATOM 2758 C CA . ASN A 1 367 ? -9.286 8.877 2.726 1.00 91.75 367 ASN A CA 1
ATOM 2759 C C . ASN A 1 367 ? -10.681 9.143 2.152 1.00 91.75 367 ASN A C 1
ATOM 2761 O O . ASN A 1 367 ? -11.615 9.578 2.829 1.00 91.75 367 ASN A O 1
ATOM 2765 N N . LEU A 1 368 ? -10.812 8.857 0.862 1.00 85.75 368 LEU A N 1
ATOM 2766 C CA . LEU A 1 368 ? -12.011 9.088 0.080 1.00 85.75 368 LEU A CA 1
ATOM 2767 C C . LEU A 1 368 ? -13.132 8.136 0.491 1.00 85.75 368 LEU A C 1
ATOM 2769 O O . LEU A 1 368 ? -14.272 8.601 0.567 1.00 85.75 368 LEU A O 1
ATOM 2773 N N . ILE A 1 369 ? -12.801 6.875 0.794 1.00 88.06 369 ILE A N 1
ATOM 2774 C CA . ILE A 1 369 ? -13.717 5.874 1.352 1.00 88.06 369 ILE A CA 1
ATOM 2775 C C . ILE A 1 369 ? -14.261 6.355 2.697 1.00 88.06 369 ILE A C 1
ATOM 2777 O O . ILE A 1 369 ? -15.479 6.391 2.869 1.00 88.06 369 ILE A O 1
ATOM 2781 N N . VAL A 1 370 ? -13.390 6.780 3.622 1.00 93.25 370 VAL A N 1
ATOM 2782 C CA . VAL A 1 370 ? -13.814 7.245 4.956 1.00 93.25 370 VAL A CA 1
ATOM 2783 C C . VAL A 1 370 ? -14.802 8.406 4.834 1.00 93.25 370 VAL A C 1
ATOM 2785 O O . VAL A 1 370 ? -15.891 8.372 5.408 1.00 93.25 370 VAL A O 1
ATOM 2788 N N . ILE A 1 371 ? -14.487 9.416 4.021 1.00 90.31 371 ILE A N 1
ATOM 2789 C CA . ILE A 1 371 ? -15.397 10.555 3.848 1.00 90.31 371 ILE A CA 1
ATOM 2790 C C . ILE A 1 371 ? -16.692 10.160 3.136 1.00 90.31 371 ILE A C 1
ATOM 2792 O O . ILE A 1 371 ? -17.762 10.630 3.520 1.00 90.31 371 ILE A O 1
ATOM 2796 N N . GLN A 1 372 ? -16.634 9.311 2.107 1.00 87.12 372 GLN A N 1
ATOM 2797 C CA . GLN A 1 372 ? -17.839 8.873 1.392 1.00 87.12 372 GLN A CA 1
ATOM 2798 C C . GLN A 1 372 ? -18.795 8.111 2.305 1.00 87.12 372 GLN A C 1
ATOM 2800 O O . GLN A 1 372 ? -19.990 8.403 2.301 1.00 87.12 372 GLN A O 1
ATOM 2805 N N . GLN A 1 373 ? -18.265 7.198 3.117 1.00 88.88 373 GLN A N 1
ATOM 2806 C CA . GLN A 1 373 ? -19.042 6.419 4.078 1.00 88.88 373 GLN A CA 1
ATOM 2807 C C . GLN A 1 373 ? -19.619 7.301 5.195 1.00 88.88 373 GLN A C 1
ATOM 2809 O O . GLN A 1 373 ? -20.730 7.059 5.664 1.00 88.88 373 GLN A O 1
ATOM 2814 N N . ALA A 1 374 ? -18.904 8.353 5.603 1.00 91.81 374 ALA A N 1
ATOM 2815 C CA . ALA A 1 374 ? -19.368 9.267 6.643 1.00 91.81 374 ALA A CA 1
ATOM 2816 C C . ALA A 1 374 ? -20.389 10.312 6.156 1.00 91.81 374 ALA A C 1
ATOM 2818 O O . ALA A 1 374 ? -21.182 10.799 6.964 1.00 91.81 374 ALA A O 1
ATOM 2819 N N . ARG A 1 375 ? -20.423 10.624 4.850 1.00 88.50 375 ARG A N 1
ATOM 2820 C CA . ARG A 1 375 ? -21.117 11.792 4.264 1.00 88.50 375 ARG A CA 1
ATOM 2821 C C . ARG A 1 375 ? -22.592 11.945 4.649 1.00 88.50 375 ARG A C 1
ATOM 2823 O O . ARG A 1 375 ? -23.078 13.070 4.718 1.00 88.50 375 ARG A O 1
ATOM 2830 N N . GLN A 1 376 ? -23.310 10.842 4.879 1.00 86.12 376 GLN A N 1
ATOM 2831 C CA . GLN A 1 376 ? -24.730 10.877 5.266 1.00 86.12 376 GLN A CA 1
ATOM 2832 C C . GLN A 1 376 ? -24.968 11.367 6.701 1.00 86.12 376 GLN A C 1
ATOM 2834 O O . GLN A 1 376 ? -26.083 11.756 7.036 1.00 86.12 376 GLN A O 1
ATOM 2839 N N . ARG A 1 377 ? -23.950 11.315 7.563 1.00 90.81 377 ARG A N 1
ATOM 2840 C CA . ARG A 1 377 ? -24.050 11.699 8.978 1.00 90.81 377 ARG A CA 1
ATOM 2841 C C . ARG A 1 377 ? -23.146 12.877 9.325 1.00 90.81 377 ARG A C 1
ATOM 2843 O O . ARG A 1 377 ? -23.494 13.657 10.199 1.00 90.81 377 ARG A O 1
ATOM 2850 N N . VAL A 1 378 ? -21.987 12.975 8.675 1.00 91.88 378 VAL A N 1
ATOM 2851 C CA . VAL A 1 378 ? -20.940 13.963 8.951 1.00 91.88 378 VAL A CA 1
ATOM 2852 C C . VAL A 1 378 ? -20.295 14.358 7.631 1.00 91.88 378 VAL A C 1
ATOM 2854 O O . VAL A 1 378 ? -19.906 13.498 6.841 1.00 91.88 378 VAL A O 1
ATOM 2857 N N . GLN A 1 379 ? -20.150 15.657 7.391 1.00 88.94 379 GLN A N 1
ATOM 2858 C CA . GLN A 1 379 ? -19.441 16.166 6.222 1.00 88.94 379 GLN A CA 1
ATOM 2859 C C . GLN A 1 379 ? -18.085 16.709 6.654 1.00 88.94 379 GLN A C 1
ATOM 2861 O O . GLN A 1 379 ? -18.022 17.687 7.386 1.00 88.94 379 GLN A O 1
ATOM 2866 N N . ILE A 1 380 ? -17.017 16.064 6.187 1.00 90.88 380 ILE A N 1
ATOM 2867 C CA . ILE A 1 380 ? -15.643 16.534 6.373 1.00 90.88 380 ILE A CA 1
ATOM 2868 C C . ILE A 1 380 ? -15.222 17.235 5.080 1.00 90.88 380 ILE A C 1
ATOM 2870 O O . ILE A 1 380 ? -15.268 16.647 3.994 1.00 90.88 380 ILE A O 1
ATOM 2874 N N . GLY A 1 381 ? -14.854 18.510 5.190 1.00 89.00 381 GLY A N 1
ATOM 2875 C CA . GLY A 1 381 ? -14.445 19.327 4.046 1.00 89.00 381 GLY A CA 1
ATOM 2876 C C . GLY A 1 381 ? -13.010 19.048 3.590 1.00 89.00 381 GLY A C 1
ATOM 2877 O O . GLY A 1 381 ? -12.186 18.541 4.350 1.00 89.00 381 GLY A O 1
ATOM 2878 N N . PHE A 1 382 ? -12.672 19.455 2.359 1.00 89.06 382 PHE A N 1
ATOM 2879 C CA . PHE A 1 382 ? -11.298 19.350 1.845 1.00 89.06 382 PHE A CA 1
ATOM 2880 C C . PHE A 1 382 ? -10.293 20.078 2.748 1.00 89.06 382 PHE A C 1
ATOM 2882 O O . PHE A 1 382 ? -9.284 19.497 3.130 1.00 89.06 382 PHE A O 1
ATOM 2889 N N . MET A 1 383 ? -10.589 21.327 3.127 1.00 91.88 383 MET A N 1
ATOM 2890 C CA . MET A 1 383 ? -9.685 22.144 3.947 1.00 91.88 383 MET A CA 1
ATOM 2891 C C . MET A 1 383 ? -9.563 21.642 5.386 1.00 91.88 383 MET A C 1
ATOM 2893 O O . MET A 1 383 ? -8.504 21.775 5.997 1.00 91.88 383 MET A O 1
ATOM 2897 N N . GLU A 1 384 ? -10.630 21.051 5.922 1.00 92.12 384 GLU A N 1
ATOM 2898 C CA . GLU A 1 384 ? -10.622 20.452 7.255 1.00 92.12 384 GLU A CA 1
ATOM 2899 C C . GLU A 1 384 ? -9.695 19.236 7.304 1.00 92.12 384 GLU A C 1
ATOM 2901 O O . GLU A 1 384 ? -8.832 19.158 8.176 1.00 92.12 384 GLU A O 1
ATOM 2906 N N . TYR A 1 385 ? -9.802 18.349 6.309 1.00 94.75 385 TYR A N 1
ATOM 2907 C CA . TYR A 1 385 ? -8.865 17.243 6.148 1.00 94.75 385 TYR A CA 1
ATOM 2908 C C . TYR A 1 385 ? -7.439 17.754 5.908 1.00 94.75 385 TYR A C 1
ATOM 2910 O O . TYR A 1 385 ? -6.505 17.339 6.594 1.00 94.75 385 TYR A O 1
ATOM 2918 N N . PHE A 1 386 ? -7.271 18.678 4.952 1.00 94.94 386 PHE A N 1
ATOM 2919 C CA . PHE A 1 386 ? -5.962 19.165 4.522 1.00 94.94 386 PHE A CA 1
ATOM 2920 C C . PHE A 1 386 ? -5.162 19.718 5.696 1.00 94.94 386 PHE A C 1
ATOM 2922 O O . PHE A 1 386 ? -4.015 19.322 5.853 1.00 94.94 386 PHE A O 1
ATOM 2929 N N . ARG A 1 387 ? -5.780 20.534 6.570 1.00 93.69 387 ARG A N 1
ATOM 2930 C CA . ARG A 1 387 ? -5.148 21.136 7.762 1.00 93.69 387 ARG A CA 1
ATOM 2931 C C . ARG A 1 387 ? -4.348 20.138 8.607 1.00 93.69 387 ARG A C 1
ATOM 2933 O O . ARG A 1 387 ? -3.327 20.515 9.172 1.00 93.69 387 ARG A O 1
ATOM 2940 N N . VAL A 1 388 ? -4.826 18.902 8.707 1.00 96.00 388 VAL A N 1
ATOM 2941 C CA . VAL A 1 388 ? -4.181 17.815 9.451 1.00 96.00 388 VAL A CA 1
ATOM 2942 C C . VAL A 1 388 ? -3.291 16.983 8.520 1.00 96.00 388 VAL A C 1
ATOM 2944 O O . VAL A 1 388 ? -2.145 16.687 8.856 1.00 96.00 388 VAL A O 1
ATOM 2947 N N . GLY A 1 389 ? -3.807 16.634 7.339 1.00 96.50 389 GLY A N 1
ATOM 2948 C CA . GLY A 1 389 ? -3.158 15.749 6.374 1.00 96.50 389 GLY A CA 1
ATOM 2949 C C . GLY A 1 389 ? -1.810 16.256 5.865 1.00 96.50 389 GLY A C 1
ATOM 2950 O O . GLY A 1 389 ? -0.846 15.485 5.829 1.00 96.50 389 GLY A O 1
ATOM 2951 N N . TRP A 1 390 ? -1.693 17.551 5.543 1.00 96.25 390 TRP A N 1
ATOM 2952 C CA . TRP A 1 390 ? -0.430 18.117 5.056 1.00 96.25 390 TRP A CA 1
ATOM 2953 C C . TRP A 1 390 ? 0.671 17.998 6.116 1.00 96.25 390 TRP A C 1
ATOM 2955 O O . TRP A 1 390 ? 1.773 17.546 5.812 1.00 96.25 390 TRP A O 1
ATOM 2965 N N . LEU A 1 391 ? 0.353 18.324 7.374 1.00 97.69 391 LEU A N 1
ATOM 2966 C CA . LEU A 1 391 ? 1.319 18.328 8.468 1.00 97.69 391 LEU A CA 1
ATOM 2967 C C . LEU A 1 391 ? 1.757 16.906 8.830 1.00 97.69 391 LEU A C 1
ATOM 2969 O O . LEU A 1 391 ? 2.953 16.656 8.969 1.00 97.69 391 LEU A O 1
ATOM 2973 N N . ILE A 1 392 ? 0.812 15.961 8.910 1.00 98.12 392 ILE A N 1
ATOM 2974 C CA . ILE A 1 392 ? 1.133 14.537 9.091 1.00 98.12 392 ILE A CA 1
ATOM 2975 C C . ILE A 1 392 ? 2.060 14.067 7.974 1.00 98.12 392 ILE A C 1
ATOM 2977 O O . ILE A 1 392 ? 3.072 13.430 8.248 1.00 98.12 392 ILE A O 1
ATOM 2981 N N . THR A 1 393 ? 1.752 14.392 6.721 1.00 97.88 393 THR A N 1
ATOM 2982 C CA . THR A 1 393 ? 2.528 13.899 5.578 1.00 97.88 393 THR A CA 1
ATOM 2983 C C . THR A 1 393 ? 3.955 14.421 5.594 1.00 97.88 393 THR A C 1
ATOM 2985 O O . THR A 1 393 ? 4.884 13.632 5.478 1.00 97.88 393 THR A O 1
ATOM 2988 N N . ILE A 1 394 ? 4.151 15.725 5.802 1.00 97.81 394 ILE A N 1
ATOM 2989 C CA . ILE A 1 394 ? 5.496 16.310 5.842 1.00 97.81 394 ILE A CA 1
ATOM 2990 C C . ILE A 1 394 ? 6.312 15.723 6.998 1.00 97.81 394 ILE A C 1
ATOM 2992 O O . ILE A 1 394 ? 7.442 15.292 6.787 1.00 97.81 394 ILE A O 1
ATOM 2996 N N . LEU A 1 395 ? 5.738 15.645 8.202 1.00 98.25 395 LEU A N 1
ATOM 2997 C CA . LEU A 1 395 ? 6.447 15.105 9.363 1.00 98.25 395 LEU A CA 1
ATOM 2998 C C . LEU A 1 395 ? 6.782 13.620 9.191 1.00 98.25 395 LEU A C 1
ATOM 3000 O O . LEU A 1 395 ? 7.910 13.212 9.454 1.00 98.25 395 LEU A O 1
ATOM 3004 N N . THR A 1 396 ? 5.827 12.812 8.728 1.00 98.25 396 THR A N 1
ATOM 3005 C CA . THR A 1 396 ? 6.054 11.374 8.523 1.00 98.25 396 THR A CA 1
ATOM 3006 C C . THR A 1 396 ? 7.031 11.094 7.387 1.00 98.25 396 THR A C 1
ATOM 3008 O O . THR A 1 396 ? 7.863 10.206 7.538 1.00 98.25 396 THR A O 1
ATOM 3011 N N . LEU A 1 397 ? 7.005 11.866 6.294 1.00 97.44 397 LEU A N 1
ATOM 3012 C CA . LEU A 1 397 ? 7.990 11.749 5.215 1.00 97.44 397 LEU A CA 1
ATOM 3013 C C . LEU A 1 397 ? 9.392 12.125 5.683 1.00 97.44 397 LEU A C 1
ATOM 3015 O O . LEU A 1 397 ? 10.326 11.375 5.426 1.00 97.44 397 LEU A O 1
ATOM 3019 N N . LEU A 1 398 ? 9.550 13.246 6.392 1.00 97.31 398 LEU A N 1
ATOM 3020 C CA . LEU A 1 398 ? 10.852 13.670 6.911 1.00 97.31 398 LEU A CA 1
ATOM 3021 C C . LEU A 1 398 ? 11.430 12.630 7.875 1.00 97.31 398 LEU A C 1
ATOM 3023 O O . LEU A 1 398 ? 12.571 12.205 7.712 1.00 97.31 398 LEU A O 1
ATOM 3027 N N . LEU A 1 399 ? 10.634 12.180 8.848 1.00 97.38 399 LEU A N 1
ATOM 3028 C CA . LEU A 1 399 ? 11.062 11.171 9.819 1.00 97.38 399 LEU A CA 1
ATOM 3029 C C . LEU A 1 399 ? 11.306 9.809 9.168 1.00 97.38 399 LEU A C 1
ATOM 3031 O O . LEU A 1 399 ? 12.229 9.106 9.565 1.00 97.38 399 LEU A O 1
ATOM 3035 N N . GLY A 1 400 ? 10.516 9.448 8.159 1.00 96.88 400 GLY A N 1
ATOM 3036 C CA . GLY A 1 400 ? 10.700 8.224 7.392 1.00 96.88 400 GLY A CA 1
ATOM 3037 C C . GLY A 1 400 ? 11.986 8.241 6.567 1.00 96.88 400 GLY A C 1
ATOM 3038 O O . GLY A 1 400 ? 12.760 7.290 6.637 1.00 96.88 400 GLY A O 1
ATOM 3039 N N . ILE A 1 401 ? 12.267 9.343 5.861 1.00 95.94 401 ILE A N 1
ATOM 3040 C CA . ILE A 1 401 ? 13.540 9.540 5.154 1.00 95.94 401 ILE A CA 1
ATOM 3041 C C . ILE A 1 401 ? 14.687 9.418 6.153 1.00 95.94 401 ILE A C 1
ATOM 3043 O O . ILE A 1 401 ? 15.585 8.617 5.932 1.00 95.94 401 ILE A O 1
ATOM 3047 N N . LEU A 1 402 ? 14.634 10.135 7.281 1.00 95.00 402 LEU A N 1
ATOM 3048 C CA . LEU A 1 402 ? 15.661 10.040 8.320 1.00 95.00 402 LEU A CA 1
ATOM 3049 C C . LEU A 1 402 ? 15.834 8.605 8.824 1.00 95.00 402 LEU A C 1
ATOM 3051 O O . LEU A 1 402 ? 16.961 8.138 8.912 1.00 95.00 402 LEU A O 1
ATOM 3055 N N . ALA A 1 403 ? 14.750 7.882 9.105 1.00 94.62 403 ALA A N 1
ATOM 3056 C CA . ALA A 1 403 ? 14.812 6.495 9.555 1.00 94.62 403 ALA A CA 1
ATOM 3057 C C . ALA A 1 403 ? 15.463 5.567 8.518 1.00 94.62 403 ALA A C 1
ATOM 3059 O O .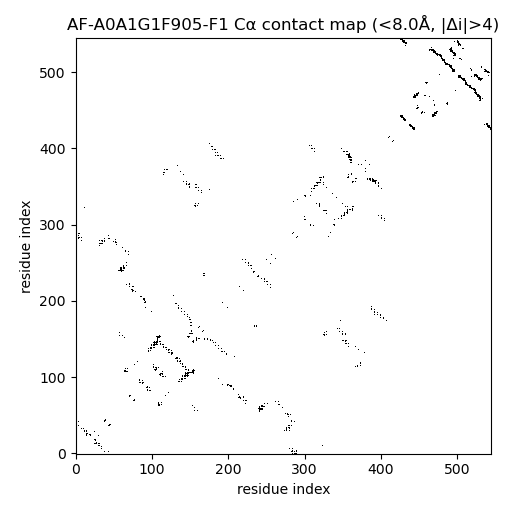 ALA A 1 403 ? 16.263 4.718 8.899 1.00 94.62 403 ALA A O 1
ATOM 3060 N N . LEU A 1 404 ? 15.175 5.740 7.225 1.00 93.06 404 LEU A N 1
ATOM 3061 C CA . LEU A 1 404 ? 15.837 4.980 6.160 1.00 93.06 404 LEU A CA 1
ATOM 3062 C C . LEU A 1 404 ? 17.308 5.384 5.998 1.00 93.06 404 LEU A C 1
ATOM 3064 O O . LEU A 1 404 ? 18.155 4.521 5.791 1.00 93.06 404 LEU A O 1
ATOM 3068 N N . LEU A 1 405 ? 17.645 6.666 6.164 1.00 91.50 405 LEU A N 1
ATOM 3069 C CA . LEU A 1 405 ? 19.037 7.123 6.194 1.00 91.50 405 LEU A CA 1
ATOM 3070 C C . LEU A 1 405 ? 19.798 6.503 7.371 1.00 91.50 405 LEU A C 1
ATOM 3072 O O . LEU A 1 405 ? 20.895 5.992 7.182 1.00 91.50 405 LEU A O 1
ATOM 3076 N N . PHE A 1 406 ? 19.188 6.457 8.557 1.00 89.31 406 PHE A N 1
ATOM 3077 C CA . PHE A 1 406 ? 19.727 5.774 9.734 1.00 89.31 406 PHE A CA 1
ATOM 3078 C C . PHE A 1 406 ? 19.814 4.259 9.586 1.00 89.31 406 PHE A C 1
ATOM 3080 O O . PHE A 1 406 ? 20.487 3.642 10.397 1.00 89.31 406 PHE A O 1
ATOM 3087 N N . GLN A 1 407 ? 19.151 3.648 8.607 1.00 84.88 407 GLN A N 1
ATOM 3088 C CA . GLN A 1 407 ? 19.328 2.232 8.269 1.00 84.88 407 GLN A CA 1
ATOM 3089 C C . GLN A 1 407 ? 20.381 2.039 7.174 1.00 84.88 407 GLN A C 1
ATOM 3091 O O . GLN A 1 407 ? 21.065 1.021 7.144 1.00 84.88 407 GLN A O 1
ATOM 3096 N N . ALA A 1 408 ? 20.570 3.043 6.318 1.00 75.38 408 ALA A N 1
ATOM 3097 C CA . ALA A 1 408 ? 21.650 3.083 5.342 1.00 75.38 408 ALA A CA 1
ATOM 3098 C C . ALA A 1 408 ? 23.019 3.400 5.986 1.00 75.38 408 ALA A C 1
ATOM 3100 O O . ALA A 1 408 ? 24.049 2.943 5.499 1.00 75.38 408 ALA A O 1
ATOM 3101 N N . SER A 1 409 ? 23.050 4.163 7.086 1.00 59.12 409 SER A N 1
ATOM 3102 C CA . SER A 1 409 ? 24.273 4.573 7.802 1.00 59.12 409 SER A CA 1
ATOM 3103 C C . SER A 1 409 ? 24.980 3.501 8.665 1.00 59.12 409 SER A C 1
ATOM 3105 O O . SER A 1 409 ? 26.194 3.610 8.811 1.00 59.12 409 SER A O 1
ATOM 3107 N N . PRO A 1 410 ? 24.322 2.472 9.242 1.00 43.44 410 PRO A N 1
ATOM 3108 C CA . PRO A 1 410 ? 24.983 1.402 9.990 1.00 43.44 410 PRO A CA 1
ATOM 3109 C C . PRO A 1 410 ? 25.382 0.230 9.088 1.00 43.44 410 PRO A C 1
ATOM 3111 O O . PRO A 1 410 ? 26.302 -0.508 9.434 1.00 43.44 410 PRO A O 1
ATOM 3114 N N . ALA A 1 411 ? 24.751 0.074 7.919 1.00 39.44 411 ALA A N 1
ATOM 3115 C CA . ALA A 1 411 ? 25.118 -0.952 6.946 1.00 39.44 411 ALA A CA 1
ATOM 3116 C C . ALA A 1 411 ? 26.503 -0.681 6.333 1.00 39.44 411 ALA A C 1
ATOM 3118 O O . ALA A 1 411 ? 27.281 -1.604 6.143 1.00 39.44 411 ALA A O 1
ATOM 3119 N N . THR A 1 412 ? 26.923 0.575 6.173 1.00 36.28 412 THR A N 1
ATOM 3120 C CA . THR A 1 412 ? 28.301 0.882 5.744 1.00 36.28 412 THR A CA 1
ATOM 3121 C C . THR A 1 412 ? 29.367 0.670 6.827 1.00 36.28 412 THR A C 1
ATOM 3123 O O . THR A 1 412 ? 30.544 0.570 6.489 1.00 36.28 412 THR A O 1
ATOM 3126 N N . ALA A 1 413 ? 28.990 0.530 8.106 1.00 33.03 413 ALA A N 1
ATOM 3127 C CA . ALA A 1 413 ? 29.923 0.230 9.200 1.00 33.03 413 ALA A CA 1
ATOM 3128 C C . ALA A 1 413 ? 29.922 -1.254 9.625 1.00 33.03 413 ALA A C 1
ATOM 3130 O O . ALA A 1 413 ? 30.954 -1.759 10.059 1.00 33.03 413 ALA A O 1
ATOM 3131 N N . ALA A 1 414 ? 28.801 -1.972 9.474 1.00 30.05 414 ALA A N 1
ATOM 3132 C CA . ALA A 1 414 ? 28.672 -3.385 9.854 1.00 30.05 414 ALA A CA 1
ATOM 3133 C C . ALA A 1 414 ? 28.640 -4.359 8.655 1.00 30.05 414 ALA A C 1
ATOM 3135 O O . ALA A 1 414 ? 29.050 -5.510 8.801 1.00 30.05 414 ALA A O 1
ATOM 3136 N N . GLU A 1 415 ? 28.275 -3.908 7.449 1.00 32.41 415 GLU A N 1
ATOM 3137 C CA . GLU A 1 415 ? 28.503 -4.647 6.188 1.00 32.41 415 GLU A CA 1
ATOM 3138 C C . GLU A 1 415 ? 29.846 -4.281 5.533 1.00 32.41 415 GLU A C 1
ATOM 3140 O O . GLU A 1 415 ? 30.247 -4.888 4.544 1.00 32.41 415 GLU A O 1
ATOM 3145 N N . GLY A 1 416 ? 30.624 -3.398 6.173 1.00 29.91 416 GLY A N 1
ATOM 3146 C CA . GLY A 1 416 ? 32.079 -3.319 6.003 1.00 29.91 416 GLY A CA 1
ATOM 3147 C C . GLY A 1 416 ? 32.840 -4.510 6.614 1.00 29.91 416 GLY A C 1
ATOM 3148 O O . GLY A 1 416 ? 34.057 -4.580 6.482 1.00 29.91 416 GLY A O 1
ATOM 3149 N N . GLY A 1 417 ? 32.145 -5.448 7.277 1.00 28.05 417 GLY A N 1
ATOM 3150 C CA . GLY A 1 417 ? 32.741 -6.631 7.916 1.00 28.05 417 GLY A CA 1
ATOM 3151 C C . GLY A 1 417 ? 32.219 -7.987 7.429 1.00 28.05 417 GLY A C 1
ATOM 3152 O O . GLY A 1 417 ? 32.717 -9.019 7.878 1.00 28.05 417 GLY A O 1
ATOM 3153 N N . ARG A 1 418 ? 31.225 -8.017 6.529 1.00 29.39 418 ARG A N 1
ATOM 3154 C CA . ARG A 1 418 ? 30.732 -9.247 5.871 1.00 29.39 418 ARG A CA 1
ATOM 3155 C C . ARG A 1 418 ? 30.362 -9.047 4.400 1.00 29.39 418 ARG A C 1
ATOM 3157 O O . ARG A 1 418 ? 29.643 -9.867 3.835 1.00 29.39 418 ARG A O 1
ATOM 3164 N N . SER A 1 419 ? 30.910 -8.022 3.750 1.00 30.39 419 SER A N 1
ATOM 3165 C CA . SER A 1 419 ? 31.223 -8.183 2.337 1.00 30.39 419 SER A CA 1
ATOM 3166 C C . SER A 1 419 ? 32.281 -9.283 2.252 1.00 30.39 419 SER A C 1
ATOM 3168 O O . SER A 1 419 ? 33.278 -9.284 2.979 1.00 30.39 419 SER A O 1
ATOM 3170 N N . SER A 1 420 ? 32.047 -10.279 1.403 1.00 31.00 420 SER A N 1
ATOM 3171 C CA . SER A 1 420 ? 33.154 -11.026 0.821 1.00 31.00 420 SER A CA 1
ATOM 3172 C C . SER A 1 420 ? 34.197 -9.997 0.391 1.00 31.00 420 SER A C 1
ATOM 3174 O O . SER A 1 420 ? 33.886 -9.138 -0.434 1.00 31.00 420 SER A O 1
ATOM 3176 N N . SER A 1 421 ? 35.356 -10.044 1.045 1.00 24.86 421 SER A N 1
ATOM 3177 C CA . SER A 1 421 ? 36.505 -9.163 0.854 1.00 24.86 421 SER A CA 1
ATOM 3178 C C . SER A 1 421 ? 36.575 -8.570 -0.568 1.00 24.86 421 SER A C 1
ATOM 3180 O O . SER A 1 421 ? 36.549 -9.343 -1.530 1.00 24.86 421 SER A O 1
ATOM 3182 N N . PRO A 1 422 ? 36.709 -7.238 -0.732 1.00 32.97 422 PRO A N 1
ATOM 3183 C CA . PRO A 1 422 ? 36.930 -6.608 -2.036 1.00 32.97 422 PRO A CA 1
ATOM 3184 C C . PRO A 1 422 ? 38.265 -6.974 -2.711 1.00 32.97 422 PRO A C 1
ATOM 3186 O O . PRO A 1 422 ? 38.569 -6.404 -3.751 1.00 32.97 422 PRO A O 1
ATOM 3189 N N . ASP A 1 423 ? 39.039 -7.918 -2.163 1.00 32.47 423 ASP A N 1
ATOM 3190 C CA . ASP A 1 423 ? 40.376 -8.287 -2.642 1.00 32.47 423 ASP A CA 1
ATOM 3191 C C . ASP A 1 423 ? 40.498 -9.728 -3.168 1.00 32.47 423 ASP A C 1
ATOM 3193 O O . ASP A 1 423 ? 41.604 -10.217 -3.386 1.00 32.47 423 ASP A O 1
ATOM 3197 N N . ALA A 1 424 ? 39.394 -10.418 -3.467 1.00 37.44 424 ALA A N 1
ATOM 3198 C CA . ALA A 1 424 ? 39.455 -11.623 -4.306 1.00 37.44 424 ALA A CA 1
ATOM 3199 C C . ALA A 1 424 ? 39.252 -11.253 -5.785 1.00 37.44 424 ALA A C 1
ATOM 3201 O O . ALA A 1 424 ? 38.270 -11.642 -6.423 1.00 37.44 424 ALA A O 1
ATOM 3202 N N . HIS A 1 425 ? 40.164 -10.452 -6.341 1.00 48.75 425 HIS A N 1
ATOM 3203 C CA . HIS A 1 425 ? 40.232 -10.264 -7.787 1.00 48.75 425 HIS A CA 1
ATOM 3204 C C . HIS A 1 425 ? 40.568 -11.606 -8.444 1.00 48.75 425 HIS A C 1
ATOM 3206 O O . HIS A 1 425 ? 41.738 -11.969 -8.546 1.00 48.75 425 HIS A O 1
ATOM 3212 N N . ARG A 1 426 ? 39.555 -12.331 -8.942 1.00 60.44 426 ARG A N 1
ATOM 3213 C CA . ARG A 1 426 ? 39.815 -13.517 -9.765 1.00 60.44 426 ARG A CA 1
ATOM 3214 C C . ARG A 1 426 ? 40.599 -13.087 -10.998 1.00 60.44 426 ARG A C 1
ATOM 3216 O O . ARG A 1 426 ? 40.105 -12.334 -11.843 1.00 60.44 426 ARG A O 1
ATOM 3223 N N . SER A 1 427 ? 41.837 -13.552 -11.080 1.00 63.44 427 SER A N 1
ATOM 3224 C CA . SER A 1 427 ? 42.688 -13.359 -12.243 1.00 63.44 427 SER A CA 1
ATOM 3225 C C . SER A 1 427 ? 42.399 -14.469 -13.247 1.00 63.44 427 SER A C 1
ATOM 3227 O O . SER A 1 427 ? 42.455 -15.658 -12.946 1.00 63.44 427 SER A O 1
ATOM 3229 N N . LEU A 1 428 ? 42.030 -14.085 -14.459 1.00 69.81 428 LEU A N 1
ATOM 3230 C CA . LEU A 1 428 ? 41.858 -14.989 -15.583 1.00 69.81 428 LEU A CA 1
ATOM 3231 C C . LEU A 1 428 ? 43.173 -15.027 -16.350 1.00 69.81 428 LEU A C 1
ATOM 3233 O O . LEU A 1 428 ? 43.631 -14.005 -16.860 1.00 69.81 428 LEU A O 1
ATOM 3237 N N . ILE A 1 429 ? 43.769 -16.210 -16.440 1.00 70.50 429 ILE A N 1
ATOM 3238 C CA . ILE A 1 429 ? 44.959 -16.455 -17.249 1.00 70.50 429 ILE A CA 1
ATOM 3239 C C . ILE A 1 429 ? 44.511 -17.233 -18.478 1.00 70.50 429 ILE A C 1
ATOM 3241 O O . ILE A 1 429 ? 44.027 -18.360 -18.368 1.00 70.50 429 ILE A O 1
ATOM 3245 N N . VAL A 1 430 ? 44.664 -16.629 -19.651 1.00 72.00 430 VAL A N 1
ATOM 3246 C CA . VAL A 1 430 ? 44.374 -17.270 -20.933 1.00 72.00 430 VAL A CA 1
ATOM 3247 C C . VAL A 1 430 ? 45.694 -17.625 -21.601 1.00 72.00 430 VAL A C 1
ATOM 3249 O O . VAL A 1 430 ? 46.465 -16.749 -21.997 1.00 72.00 430 VAL A O 1
ATOM 3252 N N . THR A 1 431 ? 45.959 -18.920 -21.728 1.00 69.00 431 THR A N 1
ATOM 3253 C CA . THR A 1 431 ? 47.138 -19.456 -22.405 1.00 69.00 431 THR A CA 1
ATOM 3254 C C . THR A 1 431 ? 46.705 -20.106 -23.707 1.00 69.00 431 THR A C 1
ATOM 3256 O O . THR A 1 431 ? 45.831 -20.971 -23.727 1.00 69.00 431 THR A O 1
ATOM 3259 N N . SER A 1 432 ? 47.334 -19.710 -24.807 1.00 58.97 432 SER A N 1
ATOM 3260 C CA . SER A 1 432 ? 47.095 -20.356 -26.091 1.00 58.97 432 SER A CA 1
ATOM 3261 C C . SER A 1 432 ? 47.712 -21.757 -26.093 1.00 58.97 432 SER A C 1
ATOM 3263 O O . SER A 1 432 ? 48.887 -21.927 -25.778 1.00 58.97 432 SER A O 1
ATOM 3265 N N . THR A 1 433 ? 46.922 -22.763 -26.455 1.00 58.56 433 THR A N 1
ATOM 3266 C CA . THR A 1 433 ? 47.357 -24.168 -26.591 1.00 58.56 433 THR A CA 1
ATOM 3267 C C . THR A 1 433 ? 47.911 -24.482 -27.983 1.00 58.56 433 THR A C 1
ATOM 3269 O O . THR A 1 433 ? 48.535 -25.522 -28.165 1.00 58.56 433 THR A O 1
ATOM 3272 N N . ILE A 1 434 ? 47.691 -23.593 -28.960 1.00 53.56 434 ILE A N 1
ATOM 3273 C CA . ILE A 1 434 ? 47.965 -23.823 -30.393 1.00 53.56 434 ILE A CA 1
ATOM 3274 C C . ILE A 1 434 ? 49.108 -22.921 -30.914 1.00 53.56 434 ILE A C 1
ATOM 3276 O O . ILE A 1 434 ? 49.688 -23.174 -31.964 1.00 53.56 434 ILE A O 1
ATOM 3280 N N . SER A 1 435 ? 49.464 -21.869 -30.177 1.00 55.84 435 SER A N 1
ATOM 3281 C CA . SER A 1 435 ? 50.481 -20.867 -30.531 1.00 55.84 435 SER A CA 1
ATOM 3282 C C . SER A 1 435 ? 51.388 -20.559 -29.337 1.00 55.84 435 SER A C 1
ATOM 3284 O O . SER A 1 435 ? 50.903 -20.473 -28.210 1.00 55.84 435 SER A O 1
ATOM 3286 N N . THR A 1 436 ? 52.674 -20.289 -29.588 1.00 54.50 436 THR A N 1
ATOM 3287 C CA . THR A 1 436 ? 53.695 -19.845 -28.610 1.00 54.50 436 THR A CA 1
ATOM 3288 C C . THR A 1 436 ? 53.484 -18.409 -28.104 1.00 54.50 436 THR A C 1
ATOM 3290 O O . THR A 1 436 ? 54.396 -17.777 -27.573 1.00 54.50 436 THR A O 1
ATOM 3293 N N . SER A 1 437 ? 52.281 -17.857 -28.283 1.00 61.91 437 SER A N 1
ATOM 3294 C CA . SER A 1 437 ? 51.934 -16.513 -27.833 1.00 61.91 437 SER A CA 1
ATOM 3295 C C . SER A 1 437 ? 51.973 -16.419 -26.301 1.00 61.91 437 SER A C 1
ATOM 3297 O O . SER A 1 437 ? 51.532 -17.353 -25.628 1.00 61.91 437 SER A O 1
ATOM 3299 N N . PRO A 1 438 ? 52.457 -15.296 -25.738 1.00 68.81 438 PRO A N 1
ATOM 3300 C CA . PRO A 1 438 ? 52.511 -15.106 -24.293 1.00 68.81 438 PRO A CA 1
ATOM 3301 C C . PRO A 1 438 ? 51.113 -15.195 -23.669 1.00 68.81 438 PRO A C 1
ATOM 3303 O O . PRO A 1 438 ? 50.113 -14.832 -24.297 1.00 68.81 438 PRO A O 1
ATOM 3306 N N . ALA A 1 439 ? 51.055 -15.679 -22.425 1.00 78.56 439 ALA A N 1
ATOM 3307 C CA . ALA A 1 439 ? 49.815 -15.752 -21.663 1.00 78.56 439 ALA A CA 1
ATOM 3308 C C . ALA A 1 439 ? 49.197 -14.355 -21.504 1.00 78.56 439 ALA A C 1
ATOM 3310 O O . ALA A 1 439 ? 49.900 -13.371 -21.264 1.00 78.56 439 ALA A O 1
ATOM 3311 N N . ARG A 1 440 ? 47.874 -14.275 -21.644 1.00 84.06 440 ARG A N 1
ATOM 3312 C CA . ARG A 1 440 ? 47.108 -13.043 -21.444 1.00 84.06 440 ARG A CA 1
ATOM 3313 C C . ARG A 1 440 ? 46.455 -13.068 -20.075 1.00 84.06 440 ARG A C 1
ATOM 3315 O O . ARG A 1 440 ? 45.939 -14.102 -19.657 1.00 84.06 440 ARG A O 1
ATOM 3322 N N . TYR A 1 441 ? 46.453 -11.920 -19.416 1.00 84.75 441 TYR A N 1
ATOM 3323 C CA . TYR A 1 441 ? 45.935 -11.763 -18.066 1.00 84.75 441 TYR A CA 1
ATOM 3324 C C . TYR A 1 441 ? 44.762 -10.795 -18.094 1.00 84.75 441 TYR A C 1
ATOM 3326 O O . TYR A 1 441 ? 44.893 -9.683 -18.604 1.00 84.75 441 TYR A O 1
ATOM 3334 N N . PHE A 1 442 ? 43.633 -11.222 -17.537 1.00 86.81 442 PHE A N 1
ATOM 3335 C CA . PHE A 1 442 ? 42.464 -10.377 -17.349 1.00 86.81 442 PHE A CA 1
ATOM 3336 C C . PHE A 1 442 ? 42.059 -10.386 -15.881 1.00 86.81 442 PHE A C 1
ATOM 3338 O O . PHE A 1 442 ? 41.997 -11.434 -15.240 1.00 86.81 442 PHE A O 1
ATOM 3345 N N . ARG A 1 443 ? 41.747 -9.219 -15.337 1.00 85.88 443 ARG A N 1
ATOM 3346 C CA . ARG A 1 443 ? 41.137 -9.071 -14.023 1.00 85.88 443 ARG A CA 1
ATOM 3347 C C . ARG A 1 443 ? 39.624 -9.156 -14.177 1.00 85.88 443 ARG A C 1
ATOM 3349 O O . ARG A 1 443 ? 39.029 -8.338 -14.881 1.00 85.88 443 ARG A O 1
ATOM 3356 N N . ALA A 1 444 ? 38.995 -10.112 -13.498 1.00 87.56 444 ALA A N 1
ATOM 3357 C CA . ALA A 1 444 ? 37.542 -10.162 -13.428 1.00 87.56 444 ALA A CA 1
ATOM 3358 C C . ALA A 1 444 ? 37.036 -8.980 -12.584 1.00 87.56 444 ALA A C 1
ATOM 3360 O O . ALA A 1 444 ? 37.231 -8.942 -11.370 1.00 87.56 444 ALA A O 1
ATOM 3361 N N . VAL A 1 445 ? 36.425 -7.993 -13.240 1.00 84.50 445 VAL A N 1
ATOM 3362 C CA . VAL A 1 445 ? 35.848 -6.798 -12.594 1.00 84.50 445 VAL A CA 1
ATOM 3363 C C . VAL A 1 445 ? 34.350 -6.934 -12.340 1.00 84.50 445 VAL A C 1
ATOM 3365 O O . VAL A 1 445 ? 33.778 -6.140 -11.600 1.00 84.50 445 VAL A O 1
ATOM 3368 N N . LEU A 1 446 ? 33.727 -7.950 -12.935 1.00 83.38 446 LEU A N 1
ATOM 3369 C CA . LEU A 1 446 ? 32.344 -8.331 -12.702 1.00 83.38 446 LEU A CA 1
ATOM 3370 C C . LEU A 1 446 ? 32.258 -9.858 -12.657 1.00 83.38 446 LEU A C 1
ATOM 3372 O O . LEU A 1 446 ? 32.701 -10.533 -13.587 1.00 83.38 446 LEU A O 1
ATOM 3376 N N . LEU A 1 447 ? 31.704 -10.399 -11.574 1.00 88.19 447 LEU A N 1
ATOM 3377 C CA . LEU A 1 447 ? 31.449 -11.828 -11.417 1.00 88.19 447 LEU A CA 1
ATOM 3378 C C . LEU A 1 447 ? 29.940 -12.070 -11.498 1.00 88.19 447 LEU A C 1
ATOM 3380 O O . LEU A 1 447 ? 29.190 -11.628 -10.635 1.00 88.19 447 LEU A O 1
ATOM 3384 N N . CYS A 1 448 ? 29.505 -12.766 -12.543 1.00 87.44 448 CYS A N 1
ATOM 3385 C CA . CYS A 1 448 ? 28.115 -13.121 -12.796 1.00 87.44 448 CYS A CA 1
ATOM 3386 C C . CYS A 1 448 ? 27.870 -14.577 -12.370 1.00 87.44 448 CYS A C 1
ATOM 3388 O O . CYS A 1 448 ? 27.803 -15.490 -13.199 1.00 87.44 448 CYS A O 1
ATOM 3390 N N . ASP A 1 449 ? 27.784 -14.802 -11.061 1.00 86.44 449 ASP A N 1
ATOM 3391 C CA . ASP A 1 449 ? 27.624 -16.120 -10.432 1.00 86.44 449 ASP A CA 1
ATOM 3392 C C . ASP A 1 449 ? 26.174 -16.468 -10.053 1.00 86.44 449 ASP A C 1
ATOM 3394 O O . ASP A 1 449 ? 25.830 -17.645 -9.930 1.00 86.44 449 ASP A O 1
ATOM 3398 N N . THR A 1 450 ? 25.292 -15.472 -9.980 1.00 80.69 450 THR A N 1
ATOM 3399 C CA . THR A 1 450 ? 23.848 -15.634 -9.748 1.00 80.69 450 THR A CA 1
ATOM 3400 C C . THR A 1 450 ? 23.025 -15.317 -10.999 1.00 80.69 450 THR A C 1
ATOM 3402 O O . THR A 1 450 ? 23.447 -14.525 -11.843 1.00 80.69 450 THR A O 1
ATOM 3405 N N . ASP A 1 451 ? 21.814 -15.878 -11.116 1.00 77.88 451 ASP A N 1
ATOM 3406 C CA . ASP A 1 451 ? 20.912 -15.616 -12.255 1.00 77.88 451 ASP A CA 1
ATOM 3407 C C . ASP A 1 451 ? 20.608 -14.125 -12.442 1.00 77.88 451 ASP A C 1
ATOM 3409 O O . ASP A 1 451 ? 20.547 -13.636 -13.569 1.00 77.88 451 ASP A O 1
ATOM 3413 N N . ALA A 1 452 ? 20.458 -13.385 -11.340 1.00 71.50 452 ALA A N 1
ATOM 3414 C CA . ALA A 1 452 ? 20.171 -11.954 -11.371 1.00 71.50 452 ALA A CA 1
ATOM 3415 C C . ALA A 1 452 ? 21.336 -11.139 -11.956 1.00 71.50 452 ALA A C 1
ATOM 3417 O O . ALA A 1 452 ? 21.109 -10.221 -12.747 1.00 71.50 452 ALA A O 1
ATOM 3418 N N . VAL A 1 453 ? 22.581 -11.482 -11.601 1.00 78.00 453 VAL A N 1
ATOM 3419 C CA . VAL A 1 453 ? 23.772 -10.803 -12.133 1.00 78.00 453 VAL A CA 1
ATOM 3420 C C . VAL A 1 453 ? 24.063 -11.267 -13.563 1.00 78.00 453 VAL A C 1
ATOM 3422 O O . VAL A 1 453 ? 24.379 -10.431 -14.403 1.00 78.00 453 VAL A O 1
ATOM 3425 N N . ARG A 1 454 ? 23.853 -12.554 -13.891 1.00 86.31 454 ARG A N 1
ATOM 3426 C CA . ARG A 1 454 ? 23.948 -13.071 -15.272 1.00 86.31 454 ARG A CA 1
ATOM 3427 C C . ARG A 1 454 ? 22.964 -12.388 -16.222 1.00 86.31 454 ARG A C 1
ATOM 3429 O O . ARG A 1 454 ? 23.363 -11.996 -17.310 1.00 86.31 454 ARG A O 1
ATOM 3436 N N . ALA A 1 455 ? 21.710 -12.205 -15.809 1.00 79.88 455 ALA A N 1
ATOM 3437 C CA . ALA A 1 455 ? 20.696 -11.534 -16.624 1.00 79.88 455 ALA A CA 1
ATOM 3438 C C . ALA A 1 455 ? 21.000 -10.043 -16.854 1.00 79.88 455 ALA A C 1
ATOM 3440 O O . ALA A 1 455 ? 20.578 -9.477 -17.860 1.00 79.88 455 ALA A O 1
ATOM 3441 N N . ARG A 1 456 ? 21.724 -9.403 -15.925 1.00 82.56 456 ARG A N 1
ATOM 3442 C CA . ARG A 1 456 ? 22.182 -8.015 -16.064 1.00 82.56 456 ARG A CA 1
ATOM 3443 C C . ARG A 1 456 ? 23.432 -7.917 -16.941 1.00 82.56 456 ARG A C 1
ATOM 3445 O O . ARG A 1 456 ? 23.504 -7.027 -17.782 1.00 82.56 456 ARG A O 1
ATOM 3452 N N . GLY A 1 457 ? 24.408 -8.801 -16.738 1.00 88.44 457 GLY A N 1
ATOM 3453 C CA . GLY A 1 457 ? 25.702 -8.770 -17.421 1.00 88.44 457 GLY A CA 1
ATOM 3454 C C . GLY A 1 457 ? 26.353 -7.382 -17.385 1.00 88.44 457 GLY A C 1
ATOM 3455 O O . GLY A 1 457 ? 26.305 -6.686 -16.371 1.00 88.44 457 GLY A O 1
ATOM 3456 N N . LEU A 1 458 ? 26.909 -6.950 -18.519 1.00 86.00 458 LEU A N 1
ATOM 3457 C CA . LEU A 1 458 ? 27.502 -5.618 -18.700 1.00 86.00 458 LEU A CA 1
ATOM 3458 C C . LEU A 1 458 ? 26.480 -4.491 -18.953 1.00 86.00 458 LEU A C 1
ATOM 3460 O O . LEU A 1 458 ? 26.857 -3.372 -19.312 1.00 86.00 458 LEU A O 1
ATOM 3464 N N . SER A 1 459 ? 25.183 -4.746 -18.780 1.00 82.44 459 SER A N 1
ATOM 3465 C CA . SER A 1 459 ? 24.144 -3.744 -19.004 1.00 82.44 459 SER A CA 1
ATOM 3466 C C . SER A 1 459 ? 24.267 -2.589 -18.003 1.00 82.44 459 SER A C 1
ATOM 3468 O O . SER A 1 459 ? 24.135 -2.783 -16.795 1.00 82.44 459 SER A O 1
ATOM 3470 N N . GLY A 1 460 ? 24.505 -1.376 -18.510 1.00 76.00 460 GLY A N 1
ATOM 3471 C CA . GLY A 1 460 ? 24.780 -0.191 -17.686 1.00 76.00 460 GLY A CA 1
ATOM 3472 C C . GLY A 1 460 ? 26.196 -0.138 -17.093 1.00 76.00 460 GLY A C 1
ATOM 3473 O O . GLY A 1 460 ? 26.481 0.732 -16.273 1.00 76.00 460 GLY A O 1
ATOM 3474 N N . PHE A 1 461 ? 27.090 -1.048 -17.493 1.00 83.06 461 PHE A N 1
ATOM 3475 C CA . PHE A 1 461 ? 28.490 -1.042 -17.070 1.00 83.06 461 PHE A CA 1
ATOM 3476 C C . PHE A 1 461 ? 29.305 -0.015 -17.872 1.00 83.06 461 PHE A C 1
ATOM 3478 O O . PHE A 1 461 ? 28.937 0.365 -18.985 1.00 83.06 461 PHE A O 1
ATOM 3485 N N . ARG A 1 462 ? 30.438 0.440 -17.325 1.00 91.12 462 ARG A N 1
ATOM 3486 C CA . ARG A 1 462 ? 31.400 1.250 -18.094 1.00 91.12 462 ARG A CA 1
ATOM 3487 C C . ARG A 1 462 ? 32.144 0.376 -19.119 1.00 91.12 462 ARG A C 1
ATOM 3489 O O . ARG A 1 462 ? 32.289 -0.820 -18.873 1.00 91.12 462 ARG A O 1
ATOM 3496 N N . PRO A 1 463 ? 32.718 0.945 -20.194 1.00 89.12 463 PRO A N 1
ATOM 3497 C CA . PRO A 1 463 ? 33.598 0.193 -21.084 1.00 89.12 463 PRO A CA 1
ATOM 3498 C C . PRO A 1 463 ? 34.720 -0.532 -20.324 1.00 89.12 463 PRO A C 1
ATOM 3500 O O . PRO A 1 463 ? 35.346 0.039 -19.419 1.00 89.12 463 PRO A O 1
ATOM 3503 N N . LE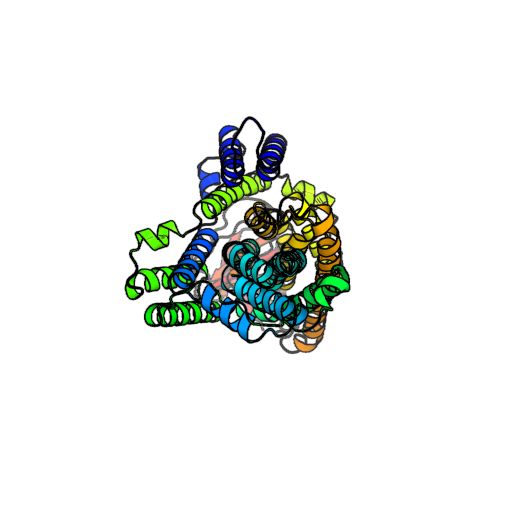U A 1 464 ? 34.960 -1.795 -20.687 1.00 86.19 464 LEU A N 1
ATOM 3504 C CA . LEU A 1 464 ? 36.034 -2.613 -20.118 1.00 86.19 464 LEU A CA 1
ATOM 3505 C C . LEU A 1 464 ? 37.400 -2.130 -20.620 1.00 86.19 464 LEU A C 1
ATOM 3507 O O . LEU A 1 464 ? 37.559 -1.785 -21.794 1.00 86.19 464 LEU A O 1
ATOM 3511 N N . LYS A 1 465 ? 38.408 -2.129 -19.742 1.00 90.25 465 LYS A N 1
ATOM 3512 C CA . LYS A 1 465 ? 39.809 -1.971 -20.164 1.00 90.25 465 LYS A CA 1
ATOM 3513 C C . LYS A 1 465 ? 40.304 -3.256 -20.839 1.00 90.25 465 LYS A C 1
ATOM 3515 O O . LYS A 1 465 ? 39.696 -4.314 -20.709 1.00 90.25 465 LYS A O 1
ATOM 3520 N N . ARG A 1 466 ? 41.431 -3.178 -21.558 1.00 87.38 466 ARG A N 1
ATOM 3521 C CA . ARG A 1 466 ? 42.006 -4.330 -22.286 1.00 87.38 466 ARG A CA 1
ATOM 3522 C C . ARG A 1 466 ? 42.371 -5.514 -21.388 1.00 87.38 466 ARG A C 1
ATOM 3524 O O . ARG A 1 466 ? 42.408 -6.638 -21.868 1.00 87.38 466 ARG A O 1
ATOM 3531 N N . ASP A 1 467 ? 42.651 -5.248 -20.122 1.00 86.88 467 ASP A N 1
ATOM 3532 C CA . ASP A 1 467 ? 43.016 -6.203 -19.081 1.00 86.88 467 ASP A CA 1
ATOM 3533 C C . ASP A 1 467 ? 41.840 -6.534 -18.149 1.00 86.88 467 ASP A C 1
ATOM 3535 O O . ASP A 1 467 ? 42.043 -7.113 -17.087 1.00 86.88 467 ASP A O 1
ATOM 3539 N N . GLU A 1 468 ? 40.606 -6.169 -18.503 1.00 89.00 468 GLU A N 1
ATOM 3540 C CA . GLU A 1 468 ? 39.416 -6.409 -17.686 1.00 89.00 468 GLU A CA 1
ATOM 3541 C C . GLU A 1 468 ? 38.443 -7.367 -18.370 1.00 89.00 468 GLU A C 1
ATOM 3543 O O . GLU A 1 468 ? 38.320 -7.402 -19.596 1.00 89.00 468 GLU A O 1
ATOM 3548 N N . ALA A 1 469 ? 37.724 -8.131 -17.550 1.00 92.00 469 ALA A N 1
ATOM 3549 C CA . ALA A 1 469 ? 36.702 -9.054 -18.014 1.00 92.00 469 ALA A CA 1
ATOM 3550 C C . ALA A 1 469 ? 35.498 -9.110 -17.067 1.00 92.00 469 ALA A C 1
ATOM 3552 O O . ALA A 1 469 ? 35.635 -8.903 -15.857 1.00 92.00 469 ALA A O 1
ATOM 3553 N N . ALA A 1 470 ? 34.335 -9.461 -17.610 1.00 91.50 470 ALA A N 1
ATOM 3554 C CA . ALA A 1 470 ? 33.223 -10.002 -16.840 1.00 91.50 470 ALA A CA 1
ATOM 3555 C C . ALA A 1 470 ? 33.213 -11.531 -16.963 1.00 91.50 470 ALA A C 1
ATOM 3557 O O . ALA A 1 470 ? 33.353 -12.075 -18.059 1.00 91.50 470 ALA A O 1
ATOM 3558 N N . LEU A 1 471 ? 33.075 -12.226 -15.835 1.00 93.88 471 LEU A N 1
ATOM 3559 C CA . LEU A 1 471 ? 33.110 -13.683 -15.756 1.00 93.88 471 LEU A CA 1
ATOM 3560 C C . LEU A 1 471 ? 31.742 -14.219 -15.346 1.00 93.88 471 LEU A C 1
ATOM 3562 O O . LEU A 1 471 ? 31.313 -14.038 -14.212 1.00 93.88 471 LEU A O 1
ATOM 3566 N N . PHE A 1 472 ? 31.105 -14.956 -16.241 1.00 94.00 472 PHE A N 1
ATOM 3567 C CA . PHE A 1 472 ? 29.859 -15.667 -16.003 1.00 94.00 472 PHE A CA 1
ATOM 3568 C C . PHE A 1 472 ? 30.180 -17.109 -15.645 1.00 94.00 472 PHE A C 1
ATOM 3570 O O . PHE A 1 472 ? 30.908 -17.790 -16.369 1.00 94.00 472 PHE A O 1
ATOM 3577 N N . THR A 1 473 ? 29.648 -17.576 -14.521 1.00 91.56 473 THR A N 1
ATOM 3578 C CA . THR A 1 473 ? 29.880 -18.938 -14.031 1.00 91.56 473 THR A CA 1
ATOM 3579 C C . THR A 1 473 ? 28.560 -19.684 -13.940 1.00 91.56 473 THR A C 1
ATOM 3581 O O . THR A 1 473 ? 27.586 -19.122 -13.439 1.00 91.56 473 THR A O 1
ATOM 3584 N N . TYR A 1 474 ? 28.546 -20.942 -14.369 1.00 87.69 474 TYR A N 1
ATOM 3585 C CA . TYR A 1 474 ? 27.380 -21.821 -14.304 1.00 87.69 474 TYR A CA 1
ATOM 3586 C C . TYR A 1 474 ? 27.648 -22.975 -13.333 1.00 87.69 474 TYR A C 1
ATOM 3588 O O . TYR A 1 474 ? 28.736 -23.555 -13.344 1.00 87.69 474 TYR A O 1
ATOM 3596 N N . GLU A 1 475 ? 26.669 -23.314 -12.487 1.00 85.19 475 GLU A N 1
ATOM 3597 C CA . GLU A 1 475 ? 26.801 -24.426 -11.529 1.00 85.19 475 GLU A CA 1
ATOM 3598 C C . GLU A 1 475 ? 26.964 -25.776 -12.237 1.00 85.19 475 GLU A C 1
ATOM 3600 O O . GLU A 1 475 ? 27.699 -26.648 -11.771 1.00 85.19 475 GLU A O 1
ATOM 3605 N N . ARG A 1 476 ? 26.295 -25.939 -13.384 1.00 88.81 476 ARG A N 1
ATOM 3606 C CA . ARG A 1 476 ? 26.391 -27.108 -14.261 1.00 88.81 476 ARG A CA 1
ATOM 3607 C C . ARG A 1 476 ? 26.635 -26.636 -15.693 1.00 88.81 476 ARG A C 1
ATOM 3609 O O . ARG A 1 476 ? 26.064 -25.616 -16.072 1.00 88.81 476 ARG A O 1
ATOM 3616 N N . PRO A 1 477 ? 27.450 -27.345 -16.494 1.00 91.81 477 PRO A N 1
ATOM 3617 C CA . PRO A 1 477 ? 27.646 -26.973 -17.887 1.00 91.81 477 PRO A CA 1
ATOM 3618 C C . PRO A 1 477 ? 26.327 -26.995 -18.662 1.00 91.81 477 PRO A C 1
ATOM 3620 O O . PRO A 1 477 ? 25.674 -28.035 -18.748 1.00 91.81 477 PRO A O 1
ATOM 3623 N N . GLU A 1 478 ? 25.958 -25.869 -19.264 1.00 92.25 478 GLU A N 1
ATOM 3624 C CA . GLU A 1 478 ? 24.719 -25.734 -20.034 1.00 92.25 478 GLU A CA 1
ATOM 3625 C C . GLU A 1 478 ? 24.907 -24.822 -21.256 1.00 92.25 478 GLU A C 1
ATOM 3627 O O . GLU A 1 478 ? 25.864 -24.043 -21.299 1.00 92.25 478 GLU A O 1
ATOM 3632 N N . PRO A 1 479 ? 24.091 -24.954 -22.320 1.00 93.00 479 PRO A N 1
ATOM 3633 C CA . PRO A 1 479 ? 24.139 -24.026 -23.443 1.00 93.00 479 PRO A CA 1
ATOM 3634 C C . PRO A 1 479 ? 23.746 -22.617 -22.992 1.00 93.00 479 PRO A C 1
ATOM 3636 O O . PRO A 1 479 ? 22.724 -22.436 -22.339 1.00 93.00 479 PRO A O 1
ATOM 3639 N N . ALA A 1 480 ? 24.528 -21.617 -23.389 1.00 91.25 480 ALA A N 1
ATOM 3640 C CA . ALA A 1 480 ? 24.290 -20.225 -23.035 1.00 91.25 480 ALA A CA 1
ATOM 3641 C C . ALA A 1 480 ? 24.086 -19.378 -24.294 1.00 91.25 480 ALA A C 1
ATOM 3643 O O . ALA A 1 480 ? 24.700 -19.632 -25.333 1.00 91.25 480 ALA A O 1
ATOM 3644 N N . VAL A 1 481 ? 23.226 -18.365 -24.206 1.00 93.44 481 VAL A N 1
ATOM 3645 C CA . VAL A 1 481 ? 22.959 -17.421 -25.296 1.00 93.44 481 VAL A CA 1
ATOM 3646 C C . VAL A 1 481 ? 23.051 -16.011 -24.744 1.00 93.44 481 VAL A C 1
ATOM 3648 O O . VAL A 1 481 ? 22.447 -15.710 -23.719 1.00 93.44 481 VAL A O 1
ATOM 3651 N N . PHE A 1 482 ? 23.809 -15.168 -25.434 1.00 93.12 482 PHE A N 1
ATOM 3652 C CA . PHE A 1 482 ? 24.008 -13.767 -25.081 1.00 93.12 482 PHE A CA 1
ATOM 3653 C C . PHE A 1 482 ? 23.449 -12.857 -26.175 1.00 93.12 482 PHE A C 1
ATOM 3655 O O . PHE A 1 482 ? 23.270 -13.283 -27.316 1.00 93.12 482 PHE A O 1
ATOM 3662 N N . TRP A 1 483 ? 23.185 -11.601 -25.832 1.00 88.44 483 TRP A N 1
ATOM 3663 C CA . TRP A 1 483 ? 22.783 -10.542 -26.760 1.00 88.44 483 TRP A CA 1
ATOM 3664 C C . TRP A 1 483 ? 23.356 -9.201 -26.291 1.00 88.44 483 TRP A C 1
ATOM 3666 O O . TRP A 1 483 ? 23.758 -9.062 -25.139 1.00 88.44 483 TRP A O 1
ATOM 3676 N N . MET A 1 484 ? 23.354 -8.192 -27.165 1.00 89.00 484 MET A N 1
ATOM 3677 C CA . MET A 1 484 ? 23.993 -6.889 -26.908 1.00 89.00 484 MET A CA 1
ATOM 3678 C C . MET A 1 484 ? 23.001 -5.733 -26.691 1.00 89.00 484 MET A C 1
ATOM 3680 O O . MET A 1 484 ? 23.418 -4.582 -26.610 1.00 89.00 484 MET A O 1
ATOM 3684 N N . SER A 1 485 ? 21.695 -6.007 -26.588 1.00 77.50 485 SER A N 1
ATOM 3685 C CA . SER A 1 485 ? 20.613 -5.004 -26.638 1.00 77.50 485 SER A CA 1
ATOM 3686 C C . SER A 1 485 ? 20.757 -3.820 -25.678 1.00 77.50 485 SER A C 1
ATOM 3688 O O . SER A 1 485 ? 20.275 -2.735 -25.986 1.00 77.50 485 SER A O 1
ATOM 3690 N N . THR A 1 486 ? 21.382 -4.016 -24.516 1.00 80.62 486 THR A N 1
ATOM 3691 C CA . THR A 1 486 ? 21.548 -2.982 -23.480 1.00 80.62 486 THR A CA 1
ATOM 3692 C C . THR A 1 486 ? 23.015 -2.661 -23.162 1.00 80.62 486 THR A C 1
ATOM 3694 O O . THR A 1 486 ? 23.289 -1.830 -22.294 1.00 80.62 486 THR A O 1
ATOM 3697 N N . VAL A 1 487 ? 23.967 -3.280 -23.872 1.00 85.75 487 VAL A N 1
ATOM 3698 C CA . VAL A 1 487 ? 25.409 -3.010 -23.752 1.00 85.75 487 VAL A CA 1
ATOM 3699 C C . VAL A 1 487 ? 25.799 -1.929 -24.764 1.00 85.75 487 VAL A C 1
ATOM 3701 O O . VAL A 1 487 ? 25.480 -2.031 -25.949 1.00 85.75 487 VAL A O 1
ATOM 3704 N N . THR A 1 488 ? 26.483 -0.880 -24.303 1.00 88.12 488 THR A N 1
ATOM 3705 C CA . THR A 1 488 ? 26.731 0.359 -25.071 1.00 88.12 488 THR A CA 1
ATOM 3706 C C . THR A 1 488 ? 28.125 0.454 -25.701 1.00 88.12 488 THR A C 1
ATOM 3708 O O . THR A 1 488 ? 28.433 1.445 -26.359 1.00 88.12 488 THR A O 1
ATOM 3711 N N . PHE A 1 489 ? 28.973 -0.562 -25.534 1.00 91.81 489 PHE A N 1
ATOM 3712 C CA . PHE A 1 489 ? 30.343 -0.611 -26.056 1.00 91.81 489 PHE A CA 1
ATOM 3713 C C . PHE A 1 489 ? 30.677 -2.012 -26.595 1.00 91.81 489 PHE A C 1
ATOM 3715 O O . PHE A 1 489 ? 30.059 -2.987 -26.167 1.00 91.81 489 PHE A O 1
ATOM 3722 N N . PRO A 1 490 ? 31.597 -2.132 -27.572 1.00 93.56 490 PRO A N 1
ATOM 3723 C CA . PRO A 1 490 ? 31.879 -3.409 -28.221 1.00 93.56 490 PRO A CA 1
ATOM 3724 C C . PRO A 1 490 ? 32.690 -4.334 -27.307 1.00 93.56 490 PRO A C 1
ATOM 3726 O O . PRO A 1 490 ? 33.613 -3.896 -26.610 1.00 93.56 490 PRO A O 1
ATOM 3729 N N . ILE A 1 491 ? 32.358 -5.624 -27.342 1.00 95.44 491 ILE A N 1
ATOM 3730 C CA . ILE A 1 491 ? 32.997 -6.676 -26.540 1.00 95.44 491 ILE A CA 1
ATOM 3731 C C . ILE A 1 491 ? 33.262 -7.927 -27.378 1.00 95.44 491 ILE A C 1
ATOM 3733 O O . ILE A 1 491 ? 32.610 -8.160 -28.398 1.00 95.44 491 ILE A O 1
ATOM 3737 N N . ASP A 1 492 ? 34.188 -8.758 -26.910 1.00 96.06 492 ASP A N 1
ATOM 3738 C CA . ASP A 1 492 ? 34.278 -10.151 -27.345 1.00 96.06 492 ASP A CA 1
ATOM 3739 C C . ASP A 1 492 ? 33.550 -11.040 -26.324 1.00 96.06 492 ASP A C 1
ATOM 3741 O O . ASP A 1 492 ? 33.702 -10.839 -25.117 1.00 96.06 492 ASP A O 1
ATOM 3745 N N . ILE A 1 493 ? 32.796 -12.034 -26.800 1.00 96.44 493 ILE A N 1
ATOM 3746 C CA . ILE A 1 493 ? 32.106 -13.030 -25.966 1.00 96.44 493 ILE A CA 1
ATOM 3747 C C . ILE A 1 493 ? 32.791 -14.381 -26.166 1.00 96.44 493 ILE A C 1
ATOM 3749 O O . ILE A 1 493 ? 32.788 -14.945 -27.265 1.00 96.44 493 ILE A O 1
ATOM 3753 N N . VAL A 1 494 ? 33.379 -14.907 -25.094 1.00 96.19 494 VAL A N 1
ATOM 3754 C CA . VAL A 1 494 ? 34.213 -16.113 -25.096 1.00 96.19 494 VAL A CA 1
ATOM 3755 C C . VAL A 1 494 ? 33.535 -17.212 -24.286 1.00 96.19 494 VAL A C 1
ATOM 3757 O O . VAL A 1 494 ? 33.325 -17.085 -23.084 1.00 96.19 494 VAL A O 1
ATOM 3760 N N . PHE A 1 495 ? 33.232 -18.328 -24.935 1.00 96.81 495 PHE A N 1
ATOM 3761 C CA . PHE A 1 495 ? 32.563 -19.480 -24.339 1.00 96.81 495 PHE A CA 1
ATOM 3762 C C . PHE A 1 495 ? 33.577 -20.559 -23.955 1.00 96.81 495 PHE A C 1
ATOM 3764 O O . PHE A 1 495 ? 34.353 -20.997 -24.805 1.00 96.81 495 PHE A O 1
ATOM 3771 N N . VAL A 1 496 ? 33.553 -21.023 -22.702 1.00 95.25 496 VAL A N 1
ATOM 3772 C CA . VAL A 1 496 ? 34.548 -21.956 -22.145 1.00 95.25 496 VAL A CA 1
ATOM 3773 C C . VAL A 1 496 ? 33.865 -23.189 -21.544 1.00 95.25 496 VAL A C 1
ATOM 3775 O O . VAL A 1 496 ? 32.928 -23.086 -20.747 1.00 95.25 496 VAL A O 1
ATOM 3778 N N . ASN A 1 497 ? 34.330 -24.380 -21.922 1.00 93.62 497 ASN A N 1
ATOM 3779 C CA . ASN A 1 497 ? 33.805 -25.642 -21.394 1.00 93.62 497 ASN A CA 1
ATOM 3780 C C . ASN A 1 497 ? 34.328 -25.956 -19.980 1.00 93.62 497 ASN A C 1
ATOM 3782 O O . ASN A 1 497 ? 35.146 -25.233 -19.419 1.00 93.62 497 ASN A O 1
ATOM 3786 N N . GLU A 1 498 ? 33.863 -27.063 -19.400 1.00 92.81 498 GLU A N 1
ATOM 3787 C CA . GLU A 1 498 ? 34.247 -27.486 -18.049 1.00 92.81 498 GLU A CA 1
ATOM 3788 C C . GLU A 1 498 ? 35.744 -27.791 -17.883 1.00 92.81 498 GLU A C 1
ATOM 3790 O O . GLU A 1 498 ? 36.291 -27.619 -16.795 1.00 92.81 498 GLU A O 1
ATOM 3795 N N . GLN A 1 499 ? 36.421 -28.182 -18.963 1.00 90.06 499 GLN A N 1
ATOM 3796 C CA . GLN A 1 499 ? 37.861 -28.436 -18.993 1.00 90.06 499 GLN A CA 1
ATOM 3797 C C . GLN A 1 499 ? 38.698 -27.146 -19.100 1.00 90.06 499 GLN A C 1
ATOM 3799 O O . GLN A 1 499 ? 39.928 -27.216 -19.143 1.00 90.06 499 GLN A O 1
ATOM 3804 N N . GLY A 1 500 ? 38.055 -25.975 -19.154 1.00 90.06 500 GLY A N 1
ATOM 3805 C CA . GLY A 1 500 ? 38.727 -24.685 -19.293 1.00 90.06 500 GLY A CA 1
ATOM 3806 C C . GLY A 1 500 ? 39.180 -24.390 -20.721 1.00 90.06 500 GLY A C 1
ATOM 3807 O O . GLY A 1 500 ? 40.074 -23.578 -20.910 1.00 90.06 500 GLY A O 1
ATOM 3808 N N . ILE A 1 501 ? 38.613 -25.045 -21.735 1.00 92.94 501 ILE A N 1
ATOM 3809 C CA . ILE A 1 501 ? 38.951 -24.820 -23.146 1.00 92.94 501 ILE A CA 1
ATOM 3810 C C . ILE A 1 501 ? 37.922 -23.890 -23.782 1.00 92.94 501 ILE A C 1
ATOM 3812 O O . ILE A 1 501 ? 36.713 -24.101 -23.648 1.00 92.94 501 ILE A O 1
ATOM 3816 N N . VAL A 1 502 ? 38.399 -22.872 -24.499 1.00 93.94 502 VAL A N 1
ATOM 3817 C CA . VAL A 1 502 ? 37.555 -21.974 -25.288 1.00 93.94 502 VAL A CA 1
ATOM 3818 C C . VAL A 1 502 ? 36.949 -22.758 -26.445 1.00 93.94 502 VAL A C 1
ATOM 3820 O O . VAL A 1 502 ? 37.655 -23.237 -27.330 1.00 93.94 502 VAL A O 1
ATOM 3823 N N . VAL A 1 503 ? 35.628 -22.885 -26.450 1.00 94.00 503 VAL A N 1
ATOM 3824 C CA . VAL A 1 503 ? 34.888 -23.647 -27.463 1.00 94.00 503 VAL A CA 1
ATOM 3825 C C . VAL A 1 503 ? 34.240 -22.777 -28.528 1.00 94.00 503 VAL A C 1
ATOM 3827 O O . VAL A 1 503 ? 33.856 -23.306 -29.569 1.00 94.00 503 VAL A O 1
ATOM 3830 N N . ARG A 1 504 ? 34.069 -21.479 -28.251 1.00 95.62 504 ARG A N 1
ATOM 3831 C CA . ARG A 1 504 ? 33.527 -20.512 -29.206 1.00 95.62 504 ARG A CA 1
ATOM 3832 C C . ARG A 1 504 ? 33.923 -19.087 -28.845 1.00 95.62 504 ARG A C 1
ATOM 3834 O O . ARG A 1 504 ? 33.950 -18.752 -27.662 1.00 95.62 504 ARG A O 1
ATOM 3841 N N . VAL A 1 505 ? 34.176 -18.245 -29.846 1.00 95.38 505 VAL A N 1
ATOM 3842 C CA . VAL A 1 505 ? 34.417 -16.805 -29.644 1.00 95.38 505 VAL A CA 1
ATOM 3843 C C . VAL A 1 505 ? 33.623 -15.986 -30.655 1.00 95.38 505 VAL A C 1
ATOM 3845 O O . VAL A 1 505 ? 33.771 -16.185 -31.858 1.00 95.38 505 VAL A O 1
ATOM 3848 N N . TYR A 1 506 ? 32.840 -15.021 -30.175 1.00 95.94 506 TYR A N 1
ATOM 3849 C CA . TYR A 1 506 ? 32.306 -13.943 -31.009 1.00 95.94 506 TYR A CA 1
ATOM 3850 C C . TYR A 1 506 ? 33.122 -12.687 -30.761 1.00 95.94 506 TYR A C 1
ATOM 3852 O O . TYR A 1 506 ? 33.315 -12.286 -29.616 1.00 95.94 506 TYR A O 1
ATOM 3860 N N . ARG A 1 507 ? 33.638 -12.100 -31.838 1.00 94.44 507 ARG A N 1
ATOM 3861 C CA . ARG A 1 507 ? 34.502 -10.923 -31.773 1.00 94.44 507 ARG A CA 1
ATOM 3862 C C . ARG A 1 507 ? 33.748 -9.687 -32.199 1.00 94.44 507 ARG A C 1
ATOM 3864 O O . ARG A 1 507 ? 32.921 -9.779 -33.102 1.00 94.44 507 ARG A O 1
ATOM 3871 N N . ASP A 1 508 ? 34.110 -8.562 -31.594 1.00 91.69 508 ASP A N 1
ATOM 3872 C CA . ASP A 1 508 ? 33.600 -7.241 -31.966 1.00 91.69 508 ASP A CA 1
ATOM 3873 C C . ASP A 1 508 ? 32.060 -7.216 -32.043 1.00 91.69 508 ASP A C 1
ATOM 3875 O O . ASP A 1 508 ? 31.446 -6.823 -33.039 1.00 91.69 508 ASP A O 1
ATOM 3879 N N . CYS A 1 509 ? 31.422 -7.735 -30.988 1.00 92.44 509 CYS A N 1
ATOM 3880 C CA . CYS A 1 509 ? 29.971 -7.839 -30.911 1.00 92.44 509 CYS A CA 1
ATOM 3881 C C . CYS A 1 509 ? 29.358 -6.435 -30.934 1.00 92.44 509 CYS A C 1
ATOM 3883 O O . CYS A 1 509 ? 29.767 -5.549 -30.178 1.00 92.44 509 CYS A O 1
ATOM 3885 N N . ARG A 1 510 ? 28.363 -6.228 -31.804 1.00 90.00 510 ARG A N 1
ATOM 3886 C CA . ARG A 1 510 ? 27.801 -4.897 -32.077 1.00 90.00 510 ARG A CA 1
ATOM 3887 C C . ARG A 1 510 ? 26.971 -4.383 -30.889 1.00 90.00 510 ARG A C 1
ATOM 3889 O O . ARG A 1 510 ? 25.974 -5.029 -30.553 1.00 90.00 510 ARG A O 1
ATOM 3896 N N . PRO A 1 511 ? 27.307 -3.220 -30.296 1.00 89.62 511 PRO A N 1
ATOM 3897 C CA . PRO A 1 511 ? 26.543 -2.629 -29.193 1.00 89.62 511 PRO A CA 1
ATOM 3898 C C . PRO A 1 511 ? 25.090 -2.345 -29.572 1.00 89.62 511 PRO A C 1
ATOM 3900 O O . PRO A 1 511 ? 24.812 -1.929 -30.696 1.00 89.62 511 PRO A O 1
ATOM 3903 N N . GLY A 1 512 ? 24.159 -2.572 -28.647 1.00 81.06 512 GLY A N 1
ATOM 3904 C CA . GLY A 1 512 ? 22.724 -2.360 -28.865 1.00 81.06 512 GLY A CA 1
ATOM 3905 C C . GLY A 1 512 ? 22.056 -3.339 -29.842 1.00 81.06 512 GLY A C 1
ATOM 3906 O O . GLY A 1 512 ? 20.853 -3.222 -30.080 1.00 81.06 512 GLY A O 1
ATOM 3907 N N . SER A 1 513 ? 22.789 -4.308 -30.407 1.00 86.44 513 SER A N 1
ATOM 3908 C CA . SER A 1 513 ? 22.212 -5.280 -31.341 1.00 86.44 513 SER A CA 1
ATOM 3909 C C . SER A 1 513 ? 21.320 -6.306 -30.632 1.00 86.44 513 SER A C 1
ATOM 3911 O O . SER A 1 513 ? 21.612 -6.754 -29.520 1.00 86.44 513 SER A O 1
ATOM 3913 N N . LYS A 1 514 ? 20.247 -6.720 -31.317 1.00 84.50 514 LYS A N 1
ATOM 3914 C CA . LYS A 1 514 ? 19.380 -7.844 -30.922 1.00 84.50 514 LYS A CA 1
ATOM 3915 C C . LYS A 1 514 ? 19.861 -9.192 -31.475 1.00 84.50 514 LYS A C 1
ATOM 3917 O O . LYS A 1 514 ? 19.158 -10.189 -31.324 1.00 84.50 514 LYS A O 1
ATOM 3922 N N . ASP A 1 515 ? 21.029 -9.222 -32.114 1.00 89.12 515 ASP A N 1
ATOM 3923 C CA . ASP A 1 515 ? 21.653 -10.466 -32.557 1.00 89.12 515 ASP A CA 1
ATOM 3924 C C . ASP A 1 515 ? 21.903 -11.393 -31.362 1.00 89.12 515 ASP A C 1
ATOM 3926 O O . ASP A 1 515 ? 22.297 -10.955 -30.276 1.00 89.12 515 ASP A O 1
ATOM 3930 N N . LEU A 1 516 ? 21.670 -12.685 -31.582 1.00 90.75 516 LEU A N 1
ATOM 3931 C CA . LEU A 1 516 ? 21.909 -13.725 -30.592 1.00 90.75 516 LEU A CA 1
ATOM 3932 C C . LEU A 1 516 ? 23.288 -14.346 -30.811 1.00 90.75 516 LEU A C 1
ATOM 3934 O O . LEU A 1 516 ? 23.634 -14.750 -31.921 1.00 90.75 516 LEU A O 1
ATOM 3938 N N . TYR A 1 517 ? 24.029 -14.504 -29.721 1.00 94.25 517 TYR A N 1
ATOM 3939 C CA . TYR A 1 517 ? 25.358 -15.104 -29.681 1.00 94.25 517 TYR A CA 1
ATOM 3940 C C . TYR A 1 517 ? 25.296 -16.424 -28.894 1.00 94.25 517 TYR A C 1
ATOM 3942 O O . TYR A 1 517 ? 25.573 -16.448 -27.693 1.00 94.25 517 TYR A O 1
ATOM 3950 N N . PRO A 1 518 ? 24.868 -17.540 -29.519 1.00 95.00 518 PRO A N 1
ATOM 3951 C CA . PRO A 1 518 ? 24.748 -18.825 -28.840 1.00 95.00 518 PRO A CA 1
ATOM 3952 C C . PRO A 1 518 ? 26.096 -19.542 -28.704 1.00 95.00 518 PRO A C 1
ATOM 3954 O O . PRO A 1 518 ? 26.878 -19.618 -29.661 1.00 95.00 518 PRO A O 1
ATOM 3957 N N . SER A 1 519 ? 26.317 -20.191 -27.560 1.00 94.12 519 SER A N 1
ATOM 3958 C CA . SER A 1 519 ? 27.465 -21.074 -27.322 1.00 94.12 519 SER A CA 1
ATOM 3959 C C . SER A 1 519 ? 27.460 -22.288 -28.258 1.00 94.12 519 SER A C 1
ATOM 3961 O O . SER A 1 519 ? 28.513 -22.793 -28.644 1.00 94.12 519 SER A O 1
ATOM 3963 N N . GLY A 1 520 ? 26.268 -22.763 -28.642 1.00 89.06 520 GLY A N 1
ATOM 3964 C CA . GLY A 1 520 ? 26.058 -23.944 -29.489 1.00 89.06 520 GLY A CA 1
ATOM 3965 C C . GLY A 1 520 ? 26.388 -25.284 -28.817 1.00 89.06 520 GLY A C 1
ATOM 3966 O O . GLY A 1 520 ? 26.167 -26.331 -29.415 1.00 89.06 520 GLY A O 1
ATOM 3967 N N . ARG A 1 521 ? 26.917 -25.268 -27.589 1.00 90.31 521 ARG A N 1
ATOM 3968 C CA . ARG A 1 521 ? 27.236 -26.447 -26.771 1.00 90.31 521 ARG A CA 1
ATOM 3969 C C . ARG A 1 521 ? 27.291 -26.079 -25.280 1.00 90.31 521 ARG A C 1
ATOM 3971 O O . ARG A 1 521 ? 27.415 -24.888 -24.980 1.00 90.31 521 ARG A O 1
ATOM 3978 N N . PRO A 1 522 ? 27.218 -27.051 -24.353 1.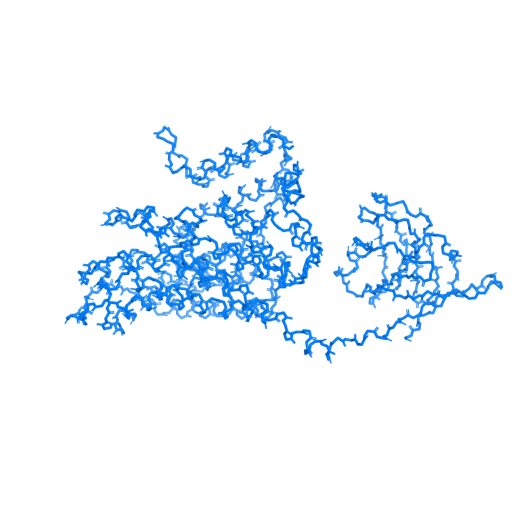00 92.94 522 PRO A N 1
ATOM 3979 C CA . PRO A 1 522 ? 27.325 -26.780 -22.923 1.00 92.94 522 PRO A CA 1
ATOM 3980 C C . PRO A 1 522 ? 28.642 -26.101 -22.535 1.00 92.94 522 PRO A C 1
ATOM 3982 O O . PRO A 1 522 ? 29.718 -26.523 -22.967 1.00 92.94 522 PRO A O 1
ATOM 3985 N N . VAL A 1 523 ? 28.552 -25.054 -21.718 1.00 95.31 523 VAL A N 1
ATOM 3986 C CA . VAL A 1 523 ? 29.685 -24.257 -21.233 1.00 95.31 523 VAL A CA 1
ATOM 3987 C C . VAL A 1 523 ? 29.605 -24.105 -19.722 1.00 95.31 523 VAL A C 1
ATOM 3989 O O . VAL A 1 523 ? 28.519 -24.051 -19.156 1.00 95.31 523 VAL A O 1
ATOM 3992 N N . LYS A 1 524 ? 30.762 -24.050 -19.063 1.00 93.31 524 LYS A N 1
ATOM 3993 C CA . LYS A 1 524 ? 30.856 -23.830 -17.612 1.00 93.31 524 LYS A CA 1
ATOM 3994 C C . LYS A 1 524 ? 31.132 -22.369 -17.278 1.00 93.31 524 LYS A C 1
ATOM 3996 O O . LYS A 1 524 ? 30.717 -21.885 -16.224 1.00 93.31 524 LYS A O 1
ATOM 4001 N N . TRP A 1 525 ? 31.805 -21.671 -18.193 1.00 94.44 525 TRP A N 1
ATOM 4002 C CA . TRP A 1 525 ? 32.114 -20.256 -18.059 1.00 94.44 525 TRP A CA 1
ATOM 4003 C C . TRP A 1 525 ? 31.873 -19.505 -19.365 1.00 94.44 525 TRP A C 1
ATOM 4005 O O . TRP A 1 525 ? 32.098 -20.036 -20.454 1.00 94.44 525 TRP A O 1
ATOM 4015 N N . VAL A 1 526 ? 31.456 -18.250 -19.241 1.00 95.81 526 VAL A N 1
ATOM 4016 C CA . VAL A 1 526 ? 31.463 -17.276 -20.337 1.00 95.81 526 VAL A CA 1
ATOM 4017 C C . VAL A 1 526 ? 32.245 -16.056 -19.878 1.00 95.81 526 VAL A C 1
ATOM 4019 O O . VAL A 1 526 ? 32.136 -15.646 -18.725 1.00 95.81 526 VAL A O 1
ATOM 4022 N N . ILE A 1 527 ? 33.088 -15.520 -20.750 1.00 94.88 527 ILE A N 1
ATOM 4023 C CA . ILE A 1 527 ? 33.969 -14.398 -20.446 1.00 94.88 527 ILE A CA 1
ATOM 4024 C C . ILE A 1 527 ? 33.681 -13.304 -21.460 1.00 94.88 527 ILE A C 1
ATOM 4026 O O . ILE A 1 527 ? 33.799 -13.528 -22.663 1.00 94.88 527 ILE A O 1
ATOM 4030 N N . GLU A 1 528 ? 33.315 -12.130 -20.969 1.00 95.56 528 GLU A N 1
ATOM 4031 C CA . GLU A 1 528 ? 33.169 -10.929 -21.784 1.00 95.56 528 GLU A CA 1
ATOM 4032 C C . GLU A 1 528 ? 34.383 -10.034 -21.560 1.00 95.56 528 GLU A C 1
ATOM 4034 O O . GLU A 1 528 ? 34.708 -9.684 -20.425 1.00 95.56 528 GLU A O 1
ATOM 4039 N N . THR A 1 529 ? 35.067 -9.667 -22.635 1.00 93.88 529 THR A N 1
ATOM 4040 C CA . THR A 1 529 ? 36.261 -8.810 -22.602 1.00 93.88 529 THR A CA 1
ATOM 4041 C C . THR A 1 529 ? 36.064 -7.602 -23.502 1.00 93.88 529 THR A C 1
ATOM 4043 O O . THR A 1 529 ? 35.219 -7.625 -24.396 1.00 93.88 529 THR A O 1
ATOM 4046 N N . ALA A 1 530 ? 36.890 -6.566 -23.347 1.00 91.94 530 ALA A N 1
ATOM 4047 C CA . ALA A 1 530 ? 36.973 -5.514 -24.359 1.00 91.94 530 ALA A CA 1
ATOM 4048 C C . ALA A 1 530 ? 37.209 -6.117 -25.760 1.00 91.94 530 ALA A C 1
ATOM 4050 O O . ALA A 1 530 ? 37.950 -7.098 -25.896 1.00 91.94 530 ALA A O 1
ATOM 4051 N N . ALA A 1 531 ? 36.580 -5.540 -26.789 1.00 90.81 531 ALA A N 1
ATOM 4052 C CA . ALA A 1 531 ? 36.743 -6.006 -28.163 1.00 90.81 531 ALA A CA 1
ATOM 4053 C C . ALA A 1 531 ? 38.226 -6.040 -28.576 1.00 90.81 531 ALA A C 1
ATOM 4055 O O . ALA A 1 531 ? 39.003 -5.130 -28.266 1.00 90.81 531 ALA A O 1
ATOM 4056 N N . GLY A 1 532 ? 38.621 -7.100 -29.284 1.00 88.31 532 GLY A N 1
ATOM 4057 C CA . GLY A 1 532 ? 40.012 -7.302 -29.696 1.00 88.31 532 GLY A CA 1
ATOM 4058 C C . GLY A 1 532 ? 40.896 -7.947 -28.623 1.00 88.31 532 GLY A C 1
ATOM 4059 O O . GLY A 1 532 ? 42.106 -7.720 -28.602 1.00 88.31 532 GLY A O 1
ATOM 4060 N N . SER A 1 533 ? 40.320 -8.790 -27.764 1.00 87.00 533 SER A N 1
ATOM 4061 C CA . SER A 1 533 ? 41.018 -9.554 -26.714 1.00 87.00 533 SER A CA 1
ATOM 4062 C C . SER A 1 533 ? 42.103 -10.503 -27.241 1.00 87.00 533 SER A C 1
ATOM 4064 O O . SER A 1 533 ? 43.021 -10.900 -26.520 1.00 87.00 533 SER A O 1
ATOM 4066 N N . GLY A 1 534 ? 41.996 -10.897 -28.513 1.00 86.12 534 GLY A N 1
ATOM 4067 C CA . GLY A 1 534 ? 42.904 -11.833 -29.169 1.00 86.12 534 GLY A CA 1
ATOM 4068 C C . GLY A 1 534 ? 42.695 -13.301 -28.780 1.00 86.12 534 GLY A C 1
ATOM 4069 O O . GLY A 1 534 ? 43.462 -14.145 -29.256 1.00 86.12 534 GLY A O 1
ATOM 4070 N N . ILE A 1 535 ? 41.686 -13.609 -27.955 1.00 89.94 535 ILE A N 1
ATOM 4071 C CA . ILE A 1 535 ? 41.331 -14.972 -27.536 1.00 89.94 535 ILE A CA 1
ATOM 4072 C C . ILE A 1 535 ? 40.813 -15.778 -28.742 1.00 89.94 535 ILE A C 1
ATOM 4074 O O . ILE A 1 535 ? 40.155 -15.249 -29.653 1.00 89.94 535 ILE A O 1
ATOM 4078 N N . ARG A 1 536 ? 41.172 -17.063 -28.796 1.00 89.94 536 ARG A N 1
ATOM 4079 C CA . ARG A 1 536 ? 40.851 -17.981 -29.896 1.00 89.94 536 ARG A CA 1
ATOM 4080 C C . ARG A 1 536 ? 40.207 -19.260 -29.375 1.00 89.94 536 ARG A C 1
ATOM 4082 O O . ARG A 1 536 ? 40.439 -19.672 -28.2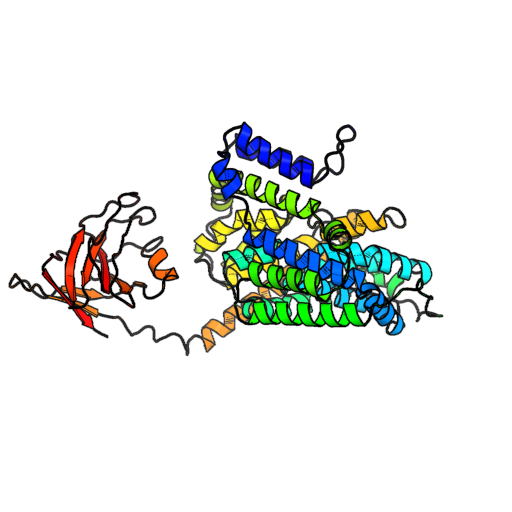44 1.00 89.94 536 ARG A O 1
ATOM 4089 N N . GLU A 1 537 ? 39.412 -19.899 -30.227 1.00 91.44 537 GLU A N 1
ATOM 4090 C CA . GLU A 1 537 ? 38.936 -21.258 -29.967 1.00 91.44 537 GLU A CA 1
ATOM 4091 C C . GLU A 1 537 ? 40.128 -22.211 -29.811 1.00 91.44 537 GLU A C 1
ATOM 4093 O O . GLU A 1 537 ? 41.106 -22.123 -30.553 1.00 91.44 537 GLU A O 1
ATOM 4098 N N . GLY A 1 538 ? 40.053 -23.091 -28.816 1.00 86.75 538 GLY A N 1
ATOM 4099 C CA . GLY A 1 538 ? 41.139 -23.972 -28.398 1.00 86.75 538 GLY A CA 1
ATOM 4100 C C . GLY A 1 538 ? 41.988 -23.430 -27.246 1.00 86.75 538 GLY A C 1
ATOM 4101 O O . GLY A 1 538 ? 42.550 -24.246 -26.513 1.00 86.75 538 GLY A O 1
ATOM 4102 N N . ASP A 1 539 ? 42.044 -22.108 -27.023 1.00 89.44 539 ASP A N 1
ATOM 4103 C CA . ASP A 1 539 ? 42.814 -21.518 -25.918 1.00 89.44 539 ASP A CA 1
ATOM 4104 C C . ASP A 1 539 ? 42.377 -22.106 -24.564 1.00 89.44 539 ASP A C 1
ATOM 4106 O O . ASP A 1 539 ? 41.202 -22.411 -24.341 1.00 89.44 539 ASP A O 1
ATOM 4110 N N . LYS A 1 540 ? 43.329 -22.263 -23.639 1.00 89.75 540 LYS A N 1
ATOM 4111 C CA . LYS A 1 540 ? 43.067 -22.742 -22.282 1.00 89.75 540 LYS A CA 1
ATOM 4112 C C . LYS A 1 540 ? 42.943 -21.561 -21.328 1.00 89.75 540 LYS A C 1
ATOM 4114 O O . LYS A 1 540 ? 43.871 -20.771 -21.173 1.00 89.75 540 LYS A O 1
ATOM 4119 N N . VAL A 1 541 ? 41.807 -21.475 -20.651 1.00 88.75 541 VAL A N 1
ATOM 4120 C CA . VAL A 1 541 ? 41.535 -20.513 -19.588 1.00 88.75 541 VAL A CA 1
ATOM 4121 C C . VAL A 1 541 ? 41.724 -21.179 -18.234 1.00 88.75 541 VAL A C 1
ATOM 4123 O O . VAL A 1 541 ? 41.123 -22.209 -17.934 1.00 88.75 541 VAL A O 1
ATOM 4126 N N . THR A 1 542 ? 42.538 -20.552 -17.393 1.00 85.19 542 THR A N 1
ATOM 4127 C CA . THR A 1 542 ? 42.681 -20.890 -15.977 1.00 85.19 542 THR A CA 1
ATOM 4128 C C . THR A 1 542 ? 42.159 -19.729 -15.140 1.00 85.19 542 THR A C 1
ATOM 4130 O O . THR A 1 542 ? 42.523 -18.578 -15.373 1.00 85.19 542 THR A O 1
ATOM 4133 N N . ILE A 1 543 ? 41.297 -20.030 -14.171 1.00 80.81 543 ILE A N 1
ATOM 4134 C CA . ILE A 1 543 ? 40.698 -19.037 -13.276 1.00 80.81 543 ILE A CA 1
ATOM 4135 C C . ILE A 1 543 ? 41.438 -19.111 -11.938 1.00 80.81 543 ILE A C 1
ATOM 4137 O O . ILE A 1 543 ? 41.254 -20.064 -11.179 1.00 80.81 543 ILE A O 1
ATOM 4141 N N . GLY A 1 544 ? 42.297 -18.130 -11.676 1.00 70.56 544 GLY A N 1
ATOM 4142 C CA . GLY A 1 544 ? 42.968 -17.934 -10.395 1.00 70.56 544 GLY A CA 1
ATOM 4143 C C . GLY A 1 544 ? 42.013 -17.371 -9.342 1.00 70.56 544 GLY A C 1
ATOM 4144 O O . GLY A 1 544 ? 41.058 -16.661 -9.676 1.00 70.56 544 GLY A O 1
ATOM 4145 N N . ARG A 1 545 ? 42.256 -17.726 -8.077 1.00 50.25 545 ARG A N 1
ATOM 4146 C CA . ARG A 1 545 ? 41.590 -17.110 -6.923 1.00 50.25 545 ARG A CA 1
ATOM 4147 C C . ARG A 1 545 ? 42.291 -15.834 -6.507 1.00 50.25 545 ARG A C 1
ATOM 4149 O O . ARG A 1 545 ? 43.537 -15.820 -6.604 1.00 50.25 545 ARG A O 1
#

Solvent-accessible surface area (backbone atoms only — not comparable to full-atom values): 27699 Å² total; per-residue (Å²): 72,70,70,41,52,51,44,48,54,53,21,50,47,35,47,66,46,83,49,53,97,89,45,93,50,48,50,34,54,17,24,39,50,25,27,50,47,33,37,77,72,62,63,30,52,71,66,54,41,60,68,36,38,59,60,56,50,52,38,26,51,52,12,43,39,44,47,43,35,49,36,54,73,12,27,49,62,60,50,50,51,52,51,48,53,76,72,35,54,31,53,48,48,40,41,48,47,42,27,51,51,38,6,55,48,2,17,71,47,24,21,53,56,44,30,64,60,45,40,64,53,54,46,51,50,24,57,66,66,71,46,81,46,61,65,50,52,52,35,37,33,42,15,14,41,29,22,12,44,19,27,49,54,2,35,73,45,30,32,47,48,34,70,71,71,62,58,44,51,57,60,49,24,66,68,26,36,62,40,14,56,54,28,40,53,45,41,49,51,53,50,43,68,77,39,43,76,74,37,66,47,73,62,65,92,64,84,67,84,71,80,94,76,70,66,40,62,74,43,36,53,52,45,52,51,39,53,51,50,32,54,49,37,31,59,72,61,45,61,56,27,58,39,27,37,49,38,28,50,50,43,59,71,74,50,81,54,66,61,67,67,46,60,71,58,40,66,61,60,58,54,49,21,52,44,16,39,30,22,38,51,44,28,32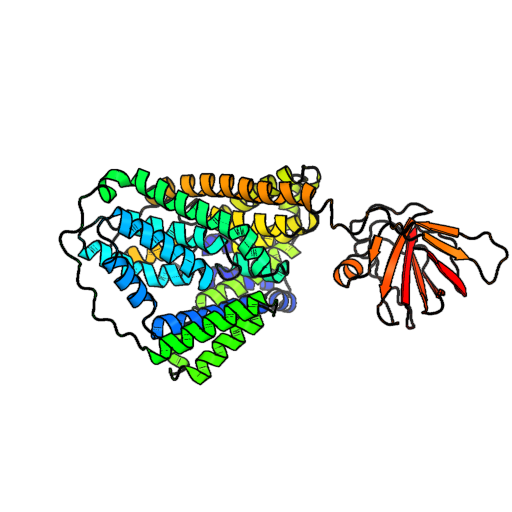,50,77,35,44,50,41,58,56,52,50,68,69,70,51,76,53,72,80,42,54,75,64,47,33,43,51,49,50,26,50,54,31,31,56,38,5,53,74,63,25,34,50,56,27,51,62,58,40,47,63,55,44,50,74,62,71,53,47,68,69,49,55,50,31,46,41,41,22,19,36,36,26,26,34,32,39,50,82,18,22,69,34,40,43,43,30,48,61,74,36,48,90,83,47,82,82,50,64,66,65,46,25,70,49,20,40,55,43,23,54,52,38,45,54,53,33,49,50,52,51,45,61,57,56,60,50,45,66,67,59,47,70,74,68,54,79,65,98,77,68,57,32,36,35,38,40,35,51,75,89,50,94,57,77,69,42,66,26,40,42,80,40,77,18,72,46,73,73,44,48,75,44,60,62,49,84,56,76,82,57,50,88,48,28,25,36,39,32,49,47,98,60,65,39,68,49,73,45,68,25,59,64,25,88,56,51,26,20,45,37,30,20,28,85,89,25,32,24,72,34,68,48,68,59,40,59,48,50,30,82,57,76,53,64,49,89,45,57,25,23,35,38,39,39,30,21,47,79,71,78,79,50,66,59,23,36,48,45,81,44,112